Protein AF-A0A183H9L5-F1 (afdb_monomer)

Organism: NCBI:txid387005

pLDDT: mean 87.32, std 11.88, range [38.09, 98.5]

Secondary structure (DSSP, 8-state):
-TTTS---TT-HHHHHHHHHHHHHHHHHHHHHHHHHHHHHHTT--SS--HHHHHHHHHHHTSS-HHHHHHHHHHHHHTT-HHHHHH---TTHHHHHHHHHHTT--HHHHHHHHHHHHHTT-HHHHHHHHHHHHHS--TTS-HHHHHHHHHHHHHHHHHTGGGGGG-HHHHHHHHHHHHHHHHHHHHHHHHHHHHHS---HHHHHHHHHHHHSPPPHHHIIIIIITTTT-HHHHHHHHHHTT---HHHHHHHHHHHHHHHHHHTTTS-HHHHHHHHHHHHHHHHHHHTTSGGGS-HHHHHHHHHHHHHHTT--THHHHHHHHHTT--HHHHHHHHHHHHHH-HHHHH-HHHHHHHHHHHHHHHHHHHHTTTSS-HHHHHHHHHHHHHHHHHHHHHHHH-----HHHHHHHHHHHHHHHHHHT-

Foldseek 3Di:
DLVVDPPDPPDPVNVVVVVVVVVVLVVLLVVLVVVVVVCVVVVPPPDDPVVNVVSLVVQLPDPDLVSPLSSLVSCVVVVVLVVLLVGPRPNSLVSLVVCVVVVHACVSLVSNLSSCLVVLVLQVSLVSLQVVLAAQDPRWFLVVSLVSLVSSLVSLVVNPPVCVVDPVSVVSNVVSVLQNLQSVLLVVLLVVLVPDDDDPLSVVSNSVSTGGGDDLVCCVPVGCVVVVPLVSNLSSCVSVVPADQVSLLVSLLSQLVVLCVVCVVDDLVVSLVSSLVSLLVVLVVPVVPCRNPVPLSNLLSCLVVCVVSVHQLLSSVVSCVSNVNDLLSNLVSLQCCCPPPVVLLVDPSSVVSSLSNLLNSLVVLLVVVPDDDPVVLLVSLVSSLVSLVVSLVSLVPPPDDDVVSVVSNVSSVVSNVSSVVD

Radius of gyration: 33.72 Å; Cα contacts (8 Å, |Δi|>4): 364; chains: 1; bounding box: 85×51×96 Å

Nearest PDB structures (foldseek):
  7tdz-assembly1_U  TM=8.855E-01  e=2.856E-20  Xenopus laevis
  7r5j-assembly1_D0  TM=8.836E-01  e=1.228E-19  Homo sapiens
  7fik-assembly1_W  TM=8.078E-01  e=2.686E-12  Xenopus laevis
  7wot-assembly1_P  TM=7.027E-01  e=1.826E-12  Saccharomyces cerevisiae
  7wb4-assembly1_K  TM=7.754E-01  e=1.350E-09  Xenopus laevis

Structure (mmCIF, N/CA/C/O backbone):
data_AF-A0A183H9L5-F1
#
_entry.id   AF-A0A183H9L5-F1
#
loop_
_atom_site.group_PDB
_atom_site.id
_atom_site.type_symbol
_atom_site.label_atom_id
_atom_site.label_alt_id
_atom_site.label_comp_id
_atom_site.label_asym_id
_atom_site.label_entity_id
_atom_site.label_seq_id
_atom_site.pdbx_PDB_ins_code
_atom_site.Cartn_x
_atom_site.Cartn_y
_atom_site.Cartn_z
_atom_site.occupancy
_atom_site.B_iso_or_equiv
_atom_site.auth_seq_id
_atom_site.auth_comp_id
_atom_site.auth_asym_id
_atom_site.auth_atom_id
_atom_site.pdbx_PDB_model_num
ATOM 1 N N . MET A 1 1 ? 30.967 -4.888 -38.424 1.00 38.09 1 MET A N 1
ATOM 2 C CA . MET A 1 1 ? 32.107 -4.918 -37.467 1.00 38.09 1 MET A CA 1
ATOM 3 C C . MET A 1 1 ? 32.979 -3.654 -37.488 1.00 38.09 1 MET A C 1
ATOM 5 O O . MET A 1 1 ? 34.042 -3.661 -36.888 1.00 38.09 1 MET A O 1
ATOM 9 N N . ALA A 1 2 ? 32.526 -2.539 -38.079 1.00 42.25 2 ALA A N 1
ATOM 10 C CA . ALA A 1 2 ? 33.218 -1.248 -37.940 1.00 42.25 2 ALA A CA 1
ATOM 11 C C . ALA A 1 2 ? 32.787 -0.480 -36.675 1.00 42.25 2 ALA A C 1
ATOM 13 O O . ALA A 1 2 ? 33.499 0.406 -36.233 1.00 42.25 2 ALA A O 1
ATOM 14 N N . TYR A 1 3 ? 31.630 -0.823 -36.092 1.00 43.69 3 TYR A N 1
ATOM 15 C CA . TYR A 1 3 ? 31.147 -0.235 -34.837 1.00 43.69 3 TYR A CA 1
ATOM 16 C C . TYR A 1 3 ? 31.512 -1.080 -33.599 1.00 43.69 3 TYR A C 1
ATOM 18 O O . TYR A 1 3 ? 31.628 -0.550 -32.497 1.00 43.69 3 TYR A O 1
ATOM 26 N N . LYS A 1 4 ? 31.726 -2.396 -33.787 1.00 47.91 4 LYS A N 1
ATOM 27 C CA . LYS A 1 4 ? 32.158 -3.350 -32.742 1.00 47.91 4 LYS A CA 1
ATOM 28 C C . LYS A 1 4 ? 33.610 -3.172 -32.309 1.00 47.91 4 LYS A C 1
ATOM 30 O O . LYS A 1 4 ? 33.922 -3.386 -31.148 1.00 47.91 4 LYS A O 1
ATOM 35 N N . ASN A 1 5 ? 34.472 -2.766 -33.231 1.00 44.81 5 ASN A N 1
ATOM 36 C CA . ASN A 1 5 ? 35.839 -2.407 -32.914 1.00 44.81 5 ASN A CA 1
ATOM 37 C C . ASN A 1 5 ? 35.879 -0.887 -32.967 1.00 44.81 5 ASN A C 1
ATOM 39 O O . ASN A 1 5 ? 35.603 -0.321 -34.023 1.00 44.81 5 ASN A O 1
ATOM 43 N N . GLN A 1 6 ? 36.231 -0.228 -31.862 1.00 46.81 6 GLN A N 1
ATOM 44 C CA . GLN A 1 6 ? 36.971 1.027 -31.967 1.00 46.81 6 GLN A CA 1
ATOM 45 C C . GLN A 1 6 ? 38.186 0.683 -32.832 1.00 46.81 6 GLN A C 1
ATOM 47 O O . GLN A 1 6 ? 39.151 0.093 -32.353 1.00 46.81 6 GLN A O 1
ATOM 52 N N . CYS A 1 7 ? 38.048 0.840 -34.150 1.00 43.28 7 CYS A N 1
ATOM 53 C CA . CYS A 1 7 ? 39.097 0.516 -35.097 1.00 43.28 7 CYS A CA 1
ATOM 54 C C . CYS A 1 7 ? 40.280 1.373 -34.661 1.00 43.28 7 CYS A C 1
ATOM 56 O O . CYS A 1 7 ? 40.114 2.586 -34.536 1.00 43.28 7 CYS A O 1
ATOM 58 N N . GLY A 1 8 ? 41.365 0.701 -34.263 1.00 43.94 8 GLY A N 1
ATOM 59 C CA . GLY A 1 8 ? 42.398 1.262 -33.404 1.00 43.94 8 GLY A CA 1
ATOM 60 C C . GLY A 1 8 ? 42.813 2.655 -33.848 1.00 43.94 8 GLY A C 1
ATOM 61 O O . GLY A 1 8 ? 42.944 2.916 -35.042 1.00 43.94 8 GLY A O 1
ATOM 62 N N . GLU A 1 9 ? 43.041 3.530 -32.873 1.00 51.69 9 GLU A N 1
ATOM 63 C CA . GLU A 1 9 ? 43.393 4.948 -33.034 1.00 51.69 9 GLU A CA 1
ATOM 64 C C . GLU A 1 9 ? 44.608 5.216 -33.958 1.00 51.69 9 GLU A C 1
ATOM 66 O O . GLU A 1 9 ? 44.912 6.368 -34.247 1.00 51.69 9 GLU A O 1
ATOM 71 N N . ASN A 1 10 ? 45.258 4.174 -34.487 1.00 52.88 10 ASN A N 1
ATOM 72 C CA . ASN A 1 10 ? 46.516 4.211 -35.222 1.00 52.88 10 ASN A CA 1
ATOM 73 C C . ASN A 1 10 ? 46.415 3.940 -36.741 1.00 52.88 10 ASN A C 1
ATOM 75 O O . ASN A 1 10 ? 47.449 3.989 -37.404 1.00 52.88 10 ASN A O 1
ATOM 79 N N . ASP A 1 11 ? 45.237 3.655 -37.320 1.00 69.94 11 ASP A N 1
ATOM 80 C CA . ASP A 1 11 ? 45.111 3.414 -38.774 1.00 69.94 11 ASP A CA 1
ATOM 81 C C . ASP A 1 11 ? 44.468 4.599 -39.522 1.00 69.94 11 ASP A C 1
ATOM 83 O O . ASP A 1 11 ? 43.247 4.788 -39.536 1.00 69.94 11 ASP A O 1
ATOM 87 N N . ILE A 1 12 ? 45.319 5.403 -40.169 1.00 71.12 12 ILE A N 1
ATOM 88 C CA . ILE A 1 12 ? 44.952 6.616 -40.919 1.00 71.12 12 ILE A CA 1
ATOM 89 C C . ILE A 1 12 ? 43.955 6.297 -42.046 1.00 71.12 12 ILE A C 1
ATOM 91 O O . ILE A 1 12 ? 43.013 7.059 -42.277 1.00 71.12 12 ILE A O 1
ATOM 95 N N . PHE A 1 13 ? 44.102 5.150 -42.718 1.00 70.50 13 PHE A N 1
ATOM 96 C CA . PHE A 1 13 ? 43.220 4.770 -43.825 1.00 70.50 13 PHE A CA 1
ATOM 97 C C . PHE A 1 13 ? 41.817 4.393 -43.338 1.00 70.50 13 PHE A C 1
ATOM 99 O O . PHE A 1 13 ? 40.820 4.715 -43.992 1.00 70.50 13 PHE A O 1
ATOM 106 N N . ALA A 1 14 ? 41.718 3.759 -42.167 1.00 69.62 14 ALA A N 1
ATOM 107 C CA . ALA A 1 14 ? 40.437 3.441 -41.543 1.00 69.62 14 ALA A CA 1
ATOM 108 C C . ALA A 1 14 ? 39.692 4.712 -41.097 1.00 69.62 14 ALA A C 1
ATOM 110 O O . ALA A 1 14 ? 38.476 4.812 -41.286 1.00 69.62 14 ALA A O 1
ATOM 111 N N . GLN A 1 15 ? 40.417 5.706 -40.572 1.00 70.00 15 GLN A N 1
ATOM 112 C CA . GLN A 1 15 ? 39.851 7.004 -40.193 1.00 70.00 15 GLN A CA 1
ATOM 113 C C . GLN A 1 15 ? 39.351 7.795 -41.407 1.00 70.00 15 GLN A C 1
ATOM 115 O O . GLN A 1 15 ? 38.240 8.328 -41.373 1.00 70.00 15 GLN A O 1
ATOM 120 N N . GLU A 1 16 ? 40.112 7.827 -42.505 1.00 79.31 16 GLU A N 1
ATOM 121 C CA . GLU A 1 16 ? 39.696 8.519 -43.730 1.00 79.31 16 GLU A CA 1
ATOM 122 C C . GLU A 1 16 ? 38.461 7.857 -44.367 1.00 79.31 16 GLU A C 1
ATOM 124 O O . GLU A 1 16 ? 37.509 8.538 -44.760 1.00 79.31 16 GLU A O 1
ATOM 129 N N . ALA A 1 17 ? 38.415 6.521 -44.405 1.00 77.75 17 ALA A N 1
ATOM 130 C CA . ALA A 1 17 ? 37.244 5.784 -44.874 1.00 77.75 17 ALA A CA 1
ATOM 131 C C . AL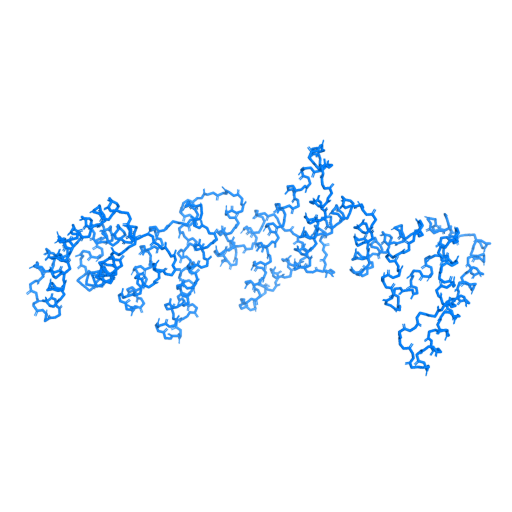A A 1 17 ? 36.009 6.027 -43.987 1.00 77.75 17 ALA A C 1
ATOM 133 O O . ALA A 1 17 ? 34.892 6.157 -44.496 1.00 77.75 17 ALA A O 1
ATOM 134 N N . PHE A 1 18 ? 36.191 6.122 -42.666 1.00 77.81 18 PHE A N 1
ATOM 135 C CA . PHE A 1 18 ? 35.117 6.458 -41.733 1.00 77.81 18 PHE A CA 1
ATOM 136 C C . PHE A 1 18 ? 34.607 7.891 -41.935 1.00 77.81 18 PHE A C 1
ATOM 138 O O . PHE A 1 18 ? 33.394 8.103 -41.970 1.00 77.81 18 PHE A O 1
ATOM 145 N N . ALA A 1 19 ? 35.508 8.858 -42.135 1.00 81.38 19 ALA A N 1
ATOM 146 C CA . ALA A 1 19 ? 35.158 10.252 -42.402 1.00 81.38 19 ALA A CA 1
ATOM 147 C C . ALA A 1 19 ? 34.328 10.393 -43.688 1.00 81.38 19 ALA A C 1
ATOM 149 O O . ALA A 1 19 ? 33.224 10.933 -43.645 1.00 81.38 19 ALA A O 1
ATOM 150 N N . ARG A 1 20 ? 34.776 9.792 -44.801 1.00 84.81 20 ARG A N 1
ATOM 151 C CA . ARG A 1 20 ? 34.031 9.824 -46.075 1.00 84.81 20 ARG A CA 1
ATOM 152 C C . ARG A 1 20 ? 32.645 9.180 -45.966 1.00 84.81 20 ARG A C 1
ATOM 154 O O . ARG A 1 20 ? 31.683 9.666 -46.557 1.00 84.81 20 ARG A O 1
ATOM 161 N N . ARG A 1 21 ? 32.514 8.091 -45.197 1.00 86.56 21 ARG A N 1
ATOM 162 C CA . ARG A 1 21 ? 31.210 7.456 -44.925 1.00 86.56 21 ARG A CA 1
ATOM 163 C C . ARG A 1 21 ? 30.307 8.356 -44.087 1.00 86.56 21 ARG A C 1
ATOM 165 O O . ARG A 1 21 ? 29.124 8.473 -44.389 1.00 86.56 21 ARG A O 1
ATOM 172 N N . LYS A 1 22 ? 30.862 9.018 -43.071 1.00 85.56 22 LYS A N 1
ATOM 173 C CA . LYS A 1 22 ? 30.134 9.981 -42.239 1.00 85.56 22 LYS A CA 1
ATOM 174 C C . LYS A 1 22 ? 29.603 11.153 -43.069 1.00 85.56 22 LYS A C 1
ATOM 176 O O . LYS A 1 22 ? 28.452 11.533 -42.870 1.00 85.56 22 LYS A O 1
ATOM 181 N N . ASP A 1 23 ? 30.382 11.658 -44.025 1.00 88.31 23 ASP A N 1
ATOM 182 C CA . ASP A 1 23 ? 29.935 12.707 -44.951 1.00 88.31 23 ASP A CA 1
ATOM 183 C C . ASP A 1 23 ? 28.766 12.233 -45.825 1.00 88.31 23 ASP A C 1
ATOM 185 O O . ASP A 1 23 ? 27.772 12.943 -45.971 1.00 88.31 23 ASP A O 1
ATOM 189 N N . ALA A 1 24 ? 28.820 10.996 -46.332 1.00 88.94 24 ALA A N 1
ATOM 190 C CA . ALA A 1 24 ? 27.711 10.416 -47.088 1.00 88.94 24 ALA A CA 1
ATOM 191 C C . ALA A 1 24 ? 26.434 10.271 -46.238 1.00 88.94 24 ALA A C 1
ATOM 193 O O . ALA A 1 24 ? 25.344 10.611 -46.701 1.00 88.94 24 ALA A O 1
ATOM 194 N N . TYR A 1 25 ? 26.547 9.817 -44.984 1.00 90.88 25 TYR A N 1
ATOM 195 C CA . TYR A 1 25 ? 25.393 9.735 -44.076 1.00 90.88 25 TYR A CA 1
ATOM 196 C C . TYR A 1 25 ? 24.836 11.112 -43.738 1.00 90.88 25 TYR A C 1
ATOM 198 O O . TYR A 1 25 ? 23.621 11.273 -43.656 1.00 90.88 25 TYR A O 1
ATOM 206 N N . LYS A 1 26 ? 25.711 12.112 -43.598 1.00 90.38 26 LYS A N 1
ATOM 207 C CA . LYS A 1 26 ? 25.303 13.499 -43.403 1.00 90.38 26 LYS A CA 1
ATOM 208 C C . LYS A 1 26 ? 24.483 14.002 -44.589 1.00 90.38 26 LYS A C 1
ATOM 210 O O . LYS A 1 26 ? 23.417 14.551 -44.366 1.00 90.38 26 LYS A O 1
ATOM 215 N N . CYS A 1 27 ? 24.889 13.733 -45.832 1.00 91.31 27 CYS A N 1
ATOM 216 C CA . CYS A 1 27 ? 24.080 14.100 -46.999 1.00 91.31 27 CYS A CA 1
ATOM 217 C C . CYS A 1 27 ? 22.681 13.458 -46.982 1.00 91.31 27 CYS A C 1
ATOM 219 O O . CYS A 1 27 ? 21.707 14.101 -47.376 1.00 91.31 27 CYS A O 1
ATOM 221 N N . ILE A 1 28 ? 22.567 12.205 -46.524 1.00 89.50 28 ILE A N 1
ATOM 222 C CA . ILE A 1 28 ? 21.271 11.525 -46.373 1.00 89.50 28 ILE A CA 1
ATOM 223 C C . ILE A 1 28 ? 20.421 12.229 -45.307 1.00 89.50 28 ILE A C 1
ATOM 225 O O . ILE A 1 28 ? 19.262 12.544 -45.572 1.00 89.50 28 ILE A O 1
ATOM 229 N N . ILE A 1 29 ? 20.998 12.510 -44.136 1.00 90.94 29 ILE A N 1
ATOM 230 C CA . ILE A 1 29 ? 20.328 13.210 -43.029 1.00 90.94 29 ILE A CA 1
ATOM 231 C C . ILE A 1 29 ? 19.896 14.621 -43.447 1.00 90.94 29 ILE A C 1
ATOM 233 O O . ILE A 1 29 ? 18.725 14.955 -43.315 1.00 90.94 29 ILE A O 1
ATOM 237 N N . ASP A 1 30 ? 20.787 15.401 -44.061 1.00 90.62 30 ASP A N 1
ATOM 238 C CA . ASP A 1 30 ? 20.495 16.752 -44.551 1.00 90.62 30 ASP A CA 1
ATOM 239 C C . ASP A 1 30 ? 19.341 16.740 -45.572 1.00 90.62 30 ASP A C 1
ATOM 241 O O . ASP A 1 30 ? 18.534 17.669 -45.637 1.00 90.62 30 ASP A O 1
ATOM 245 N N . THR A 1 31 ? 19.240 15.682 -46.384 1.00 89.69 31 THR A N 1
ATOM 246 C CA . THR A 1 31 ? 18.127 15.503 -47.328 1.00 89.69 31 THR A CA 1
ATOM 247 C C . THR A 1 31 ? 16.820 15.207 -46.592 1.00 89.69 31 THR A C 1
ATOM 249 O O . THR A 1 31 ? 15.784 15.770 -46.944 1.00 89.69 31 THR A O 1
ATOM 252 N N . LEU A 1 32 ? 16.855 14.362 -45.559 1.00 88.00 32 LEU A N 1
ATOM 253 C CA . LEU A 1 32 ? 15.690 14.072 -44.721 1.00 88.00 32 LEU A CA 1
ATOM 254 C C . LEU A 1 32 ? 15.209 15.317 -43.960 1.00 88.00 32 LEU A C 1
ATOM 256 O O . LEU A 1 32 ? 14.004 15.567 -43.922 1.00 88.00 32 LEU A O 1
ATOM 260 N N . ASP A 1 33 ? 16.128 16.131 -43.438 1.00 88.56 33 ASP A N 1
ATOM 261 C CA . ASP A 1 33 ? 15.809 17.392 -42.763 1.00 88.56 33 ASP A CA 1
ATOM 262 C C . ASP A 1 33 ? 15.150 18.397 -43.711 1.00 88.56 33 ASP A C 1
ATOM 264 O O . ASP A 1 33 ? 14.140 19.010 -43.360 1.00 88.56 33 ASP A O 1
ATOM 268 N N . ARG A 1 34 ? 15.661 18.540 -44.944 1.00 87.62 34 ARG A N 1
ATOM 269 C CA . ARG A 1 34 ? 15.017 19.381 -45.972 1.00 87.62 34 ARG A CA 1
ATOM 270 C C . ARG A 1 34 ? 13.598 18.911 -46.263 1.00 87.62 34 ARG A C 1
ATOM 272 O O . ARG A 1 34 ? 12.674 19.713 -46.198 1.00 87.62 34 ARG A O 1
ATOM 279 N N . LEU A 1 35 ? 13.417 17.609 -46.493 1.00 85.00 35 LEU A N 1
ATOM 280 C CA . LEU A 1 35 ? 12.097 17.032 -46.748 1.00 85.00 35 LEU A CA 1
ATOM 281 C C . LEU A 1 35 ? 11.134 17.247 -45.573 1.00 85.00 35 LEU A C 1
ATOM 283 O O . LEU A 1 35 ? 9.948 17.469 -45.799 1.00 85.00 35 LEU A O 1
ATOM 287 N N . MET A 1 36 ? 11.614 17.200 -44.328 1.00 83.38 36 MET A N 1
ATOM 288 C CA . MET A 1 36 ? 10.795 17.505 -43.152 1.00 83.38 36 MET A CA 1
ATOM 289 C C . MET A 1 36 ? 10.436 18.988 -43.041 1.00 83.38 36 MET A C 1
ATOM 291 O O . MET A 1 36 ? 9.302 19.318 -42.690 1.00 83.38 36 MET A O 1
ATOM 295 N N . ASN A 1 37 ? 11.379 19.882 -43.327 1.00 83.62 37 ASN A N 1
ATOM 296 C CA . ASN A 1 37 ? 11.151 21.324 -43.266 1.00 83.62 37 ASN A CA 1
ATOM 297 C C . ASN A 1 37 ? 10.182 21.791 -44.359 1.00 83.62 37 ASN A C 1
ATOM 299 O O . ASN A 1 37 ? 9.277 22.574 -44.067 1.00 83.62 37 ASN A O 1
ATOM 303 N N . ASP A 1 38 ? 10.294 21.241 -45.568 1.00 80.75 38 ASP A N 1
ATOM 304 C CA . ASP A 1 38 ? 9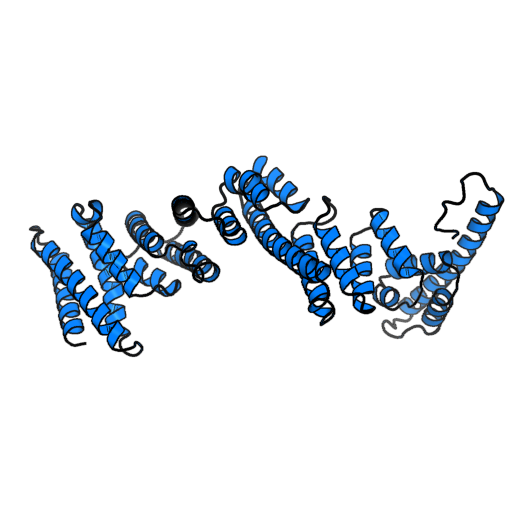.362 21.505 -46.669 1.00 80.75 38 ASP A CA 1
ATOM 305 C C . ASP A 1 38 ? 7.932 21.064 -46.312 1.00 80.75 38 ASP A C 1
ATOM 307 O O . ASP A 1 38 ? 6.965 21.773 -46.592 1.00 80.75 38 ASP A O 1
ATOM 311 N N . GLN A 1 39 ? 7.779 19.930 -45.615 1.00 73.38 39 GLN A N 1
ATOM 312 C CA . GLN A 1 39 ? 6.471 19.476 -45.128 1.00 73.38 39 GLN A CA 1
ATOM 313 C C . GLN A 1 39 ? 5.876 20.382 -44.051 1.00 73.38 39 GLN A C 1
ATOM 315 O O . GLN A 1 39 ? 4.681 20.685 -44.093 1.00 73.38 39 GLN A O 1
ATOM 320 N N . LYS A 1 40 ? 6.697 20.836 -43.097 1.00 73.38 40 LYS A N 1
ATOM 321 C CA . LYS A 1 40 ? 6.261 21.789 -42.067 1.00 73.38 40 LYS A CA 1
ATOM 322 C C . LYS A 1 40 ? 5.815 23.113 -42.699 1.00 73.38 40 LYS A C 1
ATOM 324 O O . LYS A 1 40 ? 4.804 23.668 -42.279 1.00 73.38 40 LYS A O 1
ATOM 329 N N . ALA A 1 41 ? 6.516 23.582 -43.733 1.00 72.88 41 ALA A N 1
ATOM 330 C CA . ALA A 1 41 ? 6.170 24.799 -44.468 1.00 72.88 41 ALA A CA 1
ATOM 331 C C . ALA A 1 41 ? 4.874 24.663 -45.291 1.00 72.88 41 ALA A C 1
ATOM 333 O O . ALA A 1 41 ? 4.120 25.626 -45.413 1.00 72.88 41 ALA A O 1
ATOM 334 N N . ALA A 1 42 ? 4.578 23.468 -45.810 1.00 68.62 42 ALA A N 1
ATOM 335 C CA . ALA A 1 42 ? 3.357 23.182 -46.565 1.00 68.62 42 ALA A CA 1
ATOM 336 C C . ALA A 1 42 ? 2.095 22.994 -45.689 1.00 68.62 42 ALA A C 1
ATOM 338 O O . ALA A 1 42 ? 1.017 22.724 -46.219 1.00 68.62 42 ALA A O 1
ATOM 339 N N . GLY A 1 43 ? 2.201 23.091 -44.355 1.00 59.84 43 GLY A N 1
ATOM 340 C CA . GLY A 1 43 ? 1.065 22.968 -43.426 1.00 59.84 43 GLY A CA 1
ATOM 341 C C . GLY A 1 43 ? 0.380 21.594 -43.428 1.00 59.84 43 GLY A C 1
ATOM 342 O O . GLY A 1 43 ? -0.720 21.446 -42.903 1.00 59.84 43 GLY A O 1
ATOM 343 N N . THR A 1 44 ? 1.007 20.582 -44.031 1.00 58.16 44 THR A N 1
ATOM 344 C CA . THR A 1 44 ? 0.425 19.250 -44.215 1.00 58.16 44 THR A CA 1
ATOM 345 C C . THR A 1 44 ? 0.978 18.307 -43.148 1.00 58.16 44 THR A C 1
ATOM 347 O O . THR A 1 44 ? 1.931 17.571 -43.388 1.00 58.16 44 THR A O 1
ATOM 350 N N . LEU A 1 45 ? 0.423 18.370 -41.934 1.00 52.84 45 LEU A N 1
ATOM 351 C CA . LEU A 1 45 ? 0.979 17.662 -40.772 1.00 52.84 45 LEU A CA 1
ATOM 352 C C . LEU A 1 45 ? 0.828 16.122 -40.835 1.00 52.84 45 LEU A C 1
ATOM 354 O O . LEU A 1 45 ? 1.592 15.428 -40.174 1.00 52.84 45 LEU A O 1
ATOM 358 N N . ASP A 1 46 ? -0.099 15.594 -41.648 1.00 48.16 46 ASP A N 1
ATOM 359 C CA . ASP A 1 46 ? -0.542 14.184 -41.580 1.00 48.16 46 ASP A CA 1
ATOM 360 C C . ASP A 1 46 ? -0.303 13.329 -42.840 1.00 48.16 46 ASP A C 1
ATOM 362 O O . ASP A 1 46 ? -0.643 12.145 -42.864 1.00 48.16 46 ASP A O 1
ATOM 366 N N . LEU A 1 47 ? 0.305 13.868 -43.900 1.00 49.53 47 LEU A N 1
ATOM 367 C CA . LEU A 1 47 ? 0.620 13.069 -45.089 1.00 49.53 47 LEU A CA 1
ATOM 368 C C . LEU A 1 47 ? 2.071 12.580 -45.023 1.00 49.53 47 LEU A C 1
ATOM 370 O O . LEU A 1 47 ? 3.015 13.340 -45.242 1.00 49.53 47 LEU A O 1
ATOM 374 N N . LEU A 1 48 ? 2.230 11.289 -44.713 1.00 53.84 48 LEU A N 1
ATOM 375 C CA . LEU A 1 48 ? 3.444 10.491 -44.924 1.00 53.84 48 LEU A CA 1
ATOM 376 C C . LEU A 1 48 ? 4.152 10.951 -46.206 1.00 53.84 48 LEU A C 1
ATOM 378 O O . LEU A 1 48 ? 3.586 10.827 -47.291 1.00 53.84 48 LEU A O 1
ATOM 382 N N . ASN A 1 49 ? 5.359 11.519 -46.099 1.00 68.56 49 ASN A N 1
ATOM 383 C CA . ASN A 1 49 ? 6.139 11.867 -47.283 1.00 68.56 49 ASN A CA 1
ATOM 384 C C . ASN A 1 49 ? 6.651 10.562 -47.902 1.00 68.56 49 ASN A C 1
ATOM 386 O O . ASN A 1 49 ? 7.582 9.969 -47.345 1.00 68.56 49 ASN A O 1
ATOM 390 N N . PRO A 1 50 ? 6.118 10.117 -49.053 1.00 76.06 50 PRO A N 1
ATOM 391 C CA . PRO A 1 50 ? 6.532 8.851 -49.641 1.00 76.06 50 PRO A CA 1
ATOM 392 C C . PRO A 1 50 ? 8.029 8.851 -49.978 1.00 76.06 50 PRO A C 1
ATOM 394 O O . PRO A 1 50 ? 8.658 7.797 -49.941 1.00 76.06 50 PRO A O 1
ATOM 397 N N . ALA A 1 51 ? 8.624 10.022 -50.248 1.00 80.81 51 ALA A N 1
ATOM 398 C CA . ALA A 1 51 ? 10.057 10.151 -50.488 1.00 80.81 51 ALA A CA 1
ATOM 399 C C . ALA A 1 51 ? 10.879 9.966 -49.201 1.00 80.81 51 ALA A C 1
ATOM 401 O O . ALA A 1 51 ? 11.878 9.247 -49.218 1.00 80.81 51 ALA A O 1
ATOM 402 N N . LYS A 1 52 ? 10.439 10.544 -48.074 1.00 83.62 52 LYS A N 1
ATOM 403 C CA . LYS A 1 52 ? 11.081 10.353 -46.759 1.00 83.62 52 LYS A CA 1
ATOM 404 C C . LYS A 1 52 ? 11.045 8.881 -46.354 1.00 83.62 52 LYS A C 1
ATOM 406 O O . LYS A 1 52 ? 12.076 8.305 -46.015 1.00 83.62 52 LYS A O 1
ATOM 411 N N . ASP A 1 53 ? 9.871 8.261 -46.448 1.00 83.25 53 ASP A N 1
ATOM 412 C CA . ASP A 1 53 ? 9.673 6.867 -46.051 1.00 83.25 53 ASP A CA 1
ATOM 413 C C . ASP A 1 53 ? 10.452 5.905 -46.953 1.00 83.25 53 ASP A C 1
ATOM 415 O O . ASP A 1 53 ? 10.964 4.888 -46.481 1.00 83.25 53 ASP A O 1
ATOM 419 N N . LEU A 1 54 ? 10.591 6.234 -48.243 1.00 86.88 54 LEU A N 1
ATOM 420 C CA . LEU A 1 54 ? 11.421 5.479 -49.177 1.00 86.88 54 LEU A CA 1
ATOM 421 C C . LEU A 1 54 ? 12.904 5.544 -48.797 1.00 86.88 54 LEU A C 1
ATOM 423 O O . LEU A 1 54 ? 13.555 4.500 -48.768 1.00 86.88 54 LEU A O 1
ATOM 427 N N . ILE A 1 55 ? 13.431 6.736 -48.489 1.00 88.00 55 ILE A N 1
ATOM 428 C CA . ILE A 1 55 ? 14.830 6.909 -48.068 1.00 88.00 55 ILE A CA 1
ATOM 429 C C . ILE A 1 55 ? 15.087 6.117 -46.785 1.00 88.00 55 ILE A C 1
ATOM 431 O O . ILE A 1 55 ? 16.015 5.309 -46.746 1.00 88.00 55 ILE A O 1
ATOM 435 N N . ILE A 1 56 ? 14.231 6.281 -45.769 1.00 87.75 56 ILE A N 1
ATOM 436 C CA . ILE A 1 56 ? 14.348 5.560 -44.494 1.00 87.75 56 ILE A CA 1
ATOM 437 C C . ILE A 1 56 ? 14.343 4.050 -44.744 1.00 87.75 56 ILE A C 1
ATOM 439 O O . ILE A 1 56 ? 15.262 3.353 -44.319 1.00 87.75 56 ILE A O 1
ATOM 443 N N . ARG A 1 57 ? 13.363 3.535 -45.496 1.00 87.81 57 ARG A N 1
ATOM 444 C CA . ARG A 1 57 ? 13.263 2.101 -45.796 1.00 87.81 57 ARG A CA 1
ATOM 445 C C . ARG A 1 57 ? 14.508 1.578 -46.510 1.00 87.81 57 ARG A C 1
ATOM 447 O O . ARG A 1 57 ? 15.019 0.530 -46.132 1.00 87.81 57 ARG A O 1
ATOM 454 N N . LYS A 1 58 ? 15.029 2.314 -47.496 1.00 88.69 58 LYS A N 1
ATOM 455 C CA . LYS A 1 58 ? 16.228 1.904 -48.240 1.00 88.69 58 LYS A CA 1
ATOM 456 C C . LYS A 1 58 ? 17.480 1.855 -47.379 1.00 88.69 58 LYS A C 1
ATOM 458 O O . LYS A 1 58 ? 18.292 0.952 -47.565 1.00 88.69 58 LYS A O 1
ATOM 463 N N . VAL A 1 59 ? 17.630 2.773 -46.427 1.00 88.75 59 VAL A N 1
ATOM 464 C CA . VAL A 1 59 ? 18.752 2.714 -45.484 1.00 88.75 59 VAL A CA 1
ATOM 465 C C . VAL A 1 59 ? 18.576 1.559 -44.498 1.00 88.75 59 VAL A C 1
ATOM 467 O O . VAL A 1 59 ? 19.536 0.834 -44.252 1.00 88.75 59 VAL A O 1
ATOM 470 N N . LEU A 1 60 ? 17.361 1.322 -43.996 1.00 87.06 60 LEU A N 1
ATOM 471 C CA . LEU A 1 60 ? 17.083 0.223 -43.062 1.00 87.06 60 LEU A CA 1
ATOM 472 C C . LEU A 1 60 ? 17.207 -1.176 -43.696 1.00 87.06 60 LEU A C 1
ATOM 474 O O . LEU A 1 60 ? 17.520 -2.138 -43.002 1.00 87.06 60 LEU A O 1
ATOM 478 N N . GLU A 1 61 ? 16.998 -1.293 -45.011 1.00 87.94 61 GLU A N 1
ATOM 479 C CA . GLU A 1 61 ? 17.267 -2.506 -45.805 1.00 87.94 61 GLU A CA 1
ATOM 480 C C . GLU A 1 61 ? 18.768 -2.710 -46.101 1.00 87.94 61 GLU A C 1
ATOM 482 O O . GLU A 1 61 ? 19.181 -3.790 -46.536 1.00 87.94 61 GLU A O 1
ATOM 487 N N . SER A 1 62 ? 19.603 -1.686 -45.894 1.00 88.94 62 SER A N 1
ATOM 488 C CA . SER A 1 62 ? 21.038 -1.754 -46.168 1.00 88.94 62 SER A CA 1
ATOM 489 C C . SER A 1 62 ? 21.774 -2.624 -45.148 1.00 88.94 62 SER A C 1
ATOM 491 O O . SER A 1 62 ? 21.473 -2.622 -43.956 1.00 88.94 62 SER A O 1
ATOM 493 N N . LYS A 1 63 ? 22.832 -3.303 -45.607 1.00 88.56 63 LYS A N 1
ATOM 494 C CA . LYS A 1 63 ? 23.765 -4.067 -44.755 1.00 88.56 63 LYS A CA 1
ATOM 495 C C . LYS A 1 63 ? 24.749 -3.173 -43.987 1.00 88.56 63 LYS A C 1
ATOM 497 O O . LYS A 1 63 ? 25.606 -3.680 -43.264 1.00 88.56 63 LYS A O 1
ATOM 502 N N . ASP A 1 64 ? 24.668 -1.859 -44.181 1.00 89.19 64 ASP A N 1
ATOM 503 C CA . ASP A 1 64 ? 25.534 -0.891 -43.525 1.00 89.19 64 ASP A CA 1
ATOM 504 C C . ASP A 1 64 ? 25.028 -0.539 -42.117 1.00 89.19 64 ASP A C 1
ATOM 506 O O . ASP A 1 64 ? 24.116 0.270 -41.940 1.00 89.19 64 ASP A O 1
ATOM 510 N N . GLU A 1 65 ? 25.668 -1.135 -41.112 1.00 87.88 65 GLU A N 1
ATOM 511 C CA . GLU A 1 65 ? 25.422 -0.889 -39.686 1.00 87.88 65 GLU A CA 1
ATOM 512 C C . GLU A 1 65 ? 25.520 0.602 -39.312 1.00 87.88 65 GLU A C 1
ATOM 514 O O . GLU A 1 65 ? 24.667 1.112 -38.592 1.00 87.88 65 GLU A O 1
ATOM 519 N N . LEU A 1 66 ? 26.516 1.334 -39.828 1.00 88.19 66 LEU A N 1
ATOM 520 C CA . LEU A 1 66 ? 26.738 2.736 -39.454 1.00 88.19 66 LEU A CA 1
ATOM 521 C C . LEU A 1 66 ? 25.686 3.661 -40.068 1.00 88.19 66 LEU A C 1
ATOM 523 O O . LEU A 1 66 ? 25.252 4.610 -39.416 1.00 88.19 66 LEU A O 1
ATOM 527 N N . ALA A 1 67 ? 25.258 3.370 -41.299 1.00 88.44 67 ALA A N 1
ATOM 528 C CA . ALA A 1 67 ? 24.167 4.096 -41.942 1.00 88.44 67 ALA A CA 1
ATOM 529 C C . ALA A 1 67 ? 22.846 3.891 -41.182 1.00 88.44 67 ALA A C 1
ATOM 531 O O . ALA A 1 67 ? 22.117 4.850 -40.934 1.00 88.44 67 ALA A O 1
ATOM 532 N N . ASN A 1 68 ? 22.571 2.651 -40.752 1.00 91.31 68 ASN A N 1
ATOM 533 C CA . ASN A 1 68 ? 21.416 2.325 -39.913 1.00 91.31 68 ASN A CA 1
ATOM 534 C C . ASN A 1 68 ? 21.458 3.090 -38.583 1.00 91.31 68 ASN A C 1
ATOM 536 O O . ASN A 1 68 ? 20.480 3.740 -38.229 1.00 91.31 68 ASN A O 1
ATOM 540 N N . VAL A 1 69 ? 22.601 3.083 -37.885 1.00 90.56 69 VAL A N 1
ATOM 541 C CA . VAL A 1 69 ? 22.792 3.829 -36.627 1.00 90.56 69 VAL A CA 1
ATOM 542 C C . VAL A 1 69 ? 22.576 5.333 -36.814 1.00 90.56 69 VAL A C 1
ATOM 544 O O . VAL A 1 69 ? 21.931 5.962 -35.977 1.00 90.56 69 VAL A O 1
ATOM 547 N N . ALA A 1 70 ? 23.083 5.918 -37.902 1.00 89.69 70 ALA A N 1
ATOM 548 C CA . ALA A 1 70 ? 22.897 7.338 -38.198 1.00 89.69 70 ALA A CA 1
ATOM 549 C C . ALA A 1 70 ? 21.411 7.692 -38.386 1.00 89.69 70 ALA A C 1
ATOM 551 O O . ALA A 1 70 ? 20.940 8.682 -37.828 1.00 89.69 70 ALA A O 1
ATOM 552 N N . ILE A 1 71 ? 20.659 6.845 -39.098 1.00 91.38 71 ILE A N 1
ATOM 553 C CA . ILE A 1 71 ? 19.212 7.013 -39.271 1.00 91.38 71 ILE A CA 1
ATOM 554 C C . ILE A 1 71 ? 18.442 6.761 -37.975 1.00 91.38 71 ILE A C 1
ATOM 556 O O . ILE A 1 71 ? 17.509 7.505 -37.696 1.00 91.38 71 ILE A O 1
ATOM 560 N N . PHE A 1 72 ? 18.816 5.774 -37.154 1.00 91.38 72 PHE A N 1
ATOM 561 C CA . PHE A 1 72 ? 18.169 5.569 -35.855 1.00 91.38 72 PHE A CA 1
ATOM 562 C C . PHE A 1 72 ? 18.311 6.796 -34.962 1.00 91.38 72 PHE A C 1
ATOM 564 O O . PHE A 1 72 ? 17.308 7.259 -34.431 1.00 91.38 72 PHE A O 1
ATOM 571 N N . LYS A 1 73 ? 19.522 7.357 -34.843 1.00 89.50 73 LYS A N 1
ATOM 572 C CA . LYS A 1 73 ? 19.751 8.593 -34.080 1.00 89.50 73 LYS A CA 1
ATOM 573 C C . LYS A 1 73 ? 18.883 9.730 -34.607 1.00 89.50 73 LYS A C 1
ATOM 575 O O . LYS A 1 73 ? 18.106 10.288 -33.847 1.00 89.50 73 LYS A O 1
ATOM 580 N N . TRP A 1 74 ? 18.912 9.970 -35.918 1.00 91.12 74 TRP A N 1
ATOM 581 C CA . TRP A 1 74 ? 18.100 11.017 -36.537 1.00 91.12 74 TRP A CA 1
ATOM 582 C C . TRP A 1 74 ? 16.589 10.831 -36.311 1.00 91.12 74 TRP A C 1
ATOM 584 O O . TRP A 1 74 ? 15.885 11.795 -36.018 1.00 91.12 74 TRP A O 1
ATOM 594 N N . LEU A 1 75 ? 16.078 9.598 -36.413 1.00 89.56 75 LEU A N 1
ATOM 595 C CA . LEU A 1 75 ? 14.670 9.297 -36.142 1.00 89.56 75 LEU A CA 1
ATOM 596 C C . LEU A 1 75 ? 14.307 9.577 -34.681 1.00 89.56 75 LEU A C 1
ATOM 598 O O . LEU A 1 75 ? 13.229 10.106 -34.424 1.00 89.56 75 LEU A O 1
ATOM 602 N N . LEU A 1 76 ? 15.183 9.231 -33.737 1.00 88.50 76 LEU A N 1
ATOM 603 C CA . LEU A 1 76 ? 14.961 9.477 -32.312 1.00 88.50 76 LEU A CA 1
ATOM 604 C C . LEU A 1 76 ? 15.054 10.964 -31.958 1.00 88.50 76 LEU A C 1
ATOM 606 O O . LEU A 1 76 ? 14.221 11.442 -31.192 1.00 88.50 76 LEU A O 1
ATOM 610 N N . ASP A 1 77 ? 15.988 11.695 -32.566 1.00 88.88 77 ASP A N 1
ATOM 611 C CA . ASP A 1 77 ? 16.145 13.145 -32.399 1.00 88.88 77 ASP A CA 1
ATOM 612 C C . ASP A 1 77 ? 14.931 13.929 -32.941 1.00 88.88 77 ASP A C 1
ATOM 614 O O . ASP A 1 77 ? 14.659 15.041 -32.496 1.00 88.88 77 ASP A O 1
ATOM 618 N N . ASN A 1 78 ? 14.171 13.334 -33.869 1.00 87.19 78 ASN A N 1
ATOM 619 C CA . ASN A 1 78 ? 12.947 13.891 -34.454 1.00 87.19 78 ASN A CA 1
ATOM 620 C C . ASN A 1 78 ? 11.651 13.228 -33.931 1.00 87.19 78 ASN A C 1
ATOM 622 O O . ASN A 1 78 ? 10.616 13.294 -34.594 1.00 87.19 78 ASN A O 1
ATOM 626 N N . ASP A 1 79 ? 11.696 12.561 -32.771 1.00 84.69 79 ASP A N 1
ATOM 627 C CA . ASP A 1 79 ? 10.552 11.917 -32.100 1.00 84.69 79 ASP A CA 1
ATOM 628 C C . ASP A 1 79 ? 9.833 10.801 -32.905 1.00 84.69 79 ASP A C 1
ATOM 630 O O . ASP A 1 79 ? 8.742 10.350 -32.547 1.00 84.69 79 ASP A O 1
ATOM 634 N N . PHE A 1 80 ? 10.467 10.231 -33.936 1.00 87.31 80 PHE A N 1
ATOM 635 C CA . PHE A 1 80 ? 9.946 9.091 -34.710 1.00 87.31 80 PHE A CA 1
ATOM 636 C C . PHE A 1 80 ? 10.226 7.725 -34.059 1.00 87.31 80 PHE A C 1
ATOM 638 O O . PHE A 1 80 ? 10.481 6.725 -34.737 1.00 87.31 80 PHE A O 1
ATOM 645 N N . SER A 1 81 ? 10.109 7.651 -32.734 1.00 87.06 81 SER A N 1
ATOM 646 C CA . SER A 1 81 ? 10.301 6.429 -31.937 1.00 87.06 81 SER A CA 1
ATOM 647 C C . SER A 1 81 ? 9.479 5.237 -32.449 1.00 87.06 81 SER A C 1
ATOM 649 O O . SER A 1 81 ? 9.975 4.115 -32.523 1.00 87.06 81 SER A O 1
ATOM 651 N N . ASN A 1 82 ? 8.236 5.477 -32.880 1.00 84.69 82 ASN A N 1
ATOM 652 C CA . ASN A 1 82 ? 7.360 4.429 -33.415 1.00 84.69 82 ASN A CA 1
ATOM 653 C C . ASN A 1 82 ? 7.905 3.807 -34.710 1.00 84.69 82 ASN A C 1
ATOM 655 O O . ASN A 1 82 ? 7.767 2.604 -34.911 1.00 84.69 82 ASN A O 1
ATOM 659 N N . VAL A 1 83 ? 8.550 4.601 -35.572 1.00 86.00 83 VAL A N 1
ATOM 660 C CA . VAL A 1 83 ? 9.164 4.113 -36.819 1.00 86.00 83 VAL A CA 1
ATOM 661 C C . VAL A 1 83 ? 10.397 3.272 -36.501 1.00 86.00 83 VAL A C 1
ATOM 663 O O . VAL A 1 83 ? 10.597 2.221 -37.107 1.00 86.00 83 VAL A O 1
ATOM 666 N N . VAL A 1 84 ? 11.183 3.688 -35.502 1.00 86.75 84 VAL A N 1
ATOM 667 C CA . VAL A 1 84 ? 12.332 2.916 -35.007 1.00 86.75 84 VAL A CA 1
ATOM 668 C C . VAL A 1 84 ? 11.872 1.552 -34.496 1.00 86.75 84 VAL A C 1
ATOM 670 O O . VAL A 1 84 ? 12.374 0.538 -34.967 1.00 86.75 84 VAL A O 1
ATOM 673 N N . LEU A 1 85 ? 10.845 1.502 -33.641 1.00 86.38 85 LEU A N 1
ATOM 674 C CA . LEU A 1 85 ? 10.262 0.247 -33.140 1.00 86.38 85 LEU A CA 1
ATOM 675 C C . LEU A 1 85 ? 9.638 -0.622 -34.245 1.00 86.38 85 LEU A C 1
ATOM 677 O O . LEU A 1 85 ? 9.454 -1.828 -34.065 1.00 86.38 85 LEU A O 1
ATOM 681 N N . GLN A 1 86 ? 9.276 -0.028 -35.386 1.00 85.50 86 GLN A N 1
ATOM 682 C CA . GLN A 1 86 ? 8.757 -0.756 -36.542 1.00 85.50 86 GLN A CA 1
ATOM 683 C C . GLN A 1 86 ? 9.829 -1.319 -37.472 1.00 85.50 86 GLN A C 1
ATOM 685 O O . GLN A 1 86 ? 9.521 -2.166 -38.316 1.00 85.50 86 GLN A O 1
ATOM 690 N N . SER A 1 87 ? 11.073 -0.879 -37.307 1.00 84.81 87 SER A N 1
ATOM 691 C CA . SER A 1 87 ? 12.190 -1.310 -38.129 1.00 84.81 87 SER A CA 1
ATOM 692 C C . SER A 1 87 ? 12.453 -2.808 -37.984 1.00 84.81 87 SER A C 1
ATOM 694 O O . SER A 1 87 ? 12.501 -3.351 -36.884 1.00 84.81 87 SER A O 1
ATOM 696 N N . LYS A 1 88 ? 12.689 -3.467 -39.122 1.00 83.62 88 LYS A N 1
ATOM 697 C CA . LYS A 1 88 ? 13.154 -4.862 -39.198 1.00 83.62 88 LYS A CA 1
ATOM 698 C C . LYS A 1 88 ? 14.675 -4.966 -39.351 1.00 83.62 88 LYS A C 1
ATOM 700 O O . LYS A 1 88 ? 15.188 -6.024 -39.705 1.00 83.62 88 LYS A O 1
ATOM 705 N N . SER A 1 89 ? 15.391 -3.859 -39.163 1.00 87.19 89 SER A N 1
ATOM 706 C CA . SER A 1 89 ? 16.843 -3.837 -39.300 1.00 87.19 89 SER A CA 1
ATOM 707 C C . SER A 1 89 ? 17.499 -4.702 -38.212 1.00 87.19 89 SER A C 1
ATOM 709 O O . SER A 1 89 ? 17.209 -4.505 -37.029 1.00 87.19 89 SER A O 1
ATOM 711 N N . PRO A 1 90 ? 18.422 -5.617 -38.572 1.00 86.50 90 PRO A N 1
ATOM 712 C CA . PRO A 1 90 ? 19.082 -6.512 -37.618 1.00 86.50 90 PRO A CA 1
ATOM 713 C C . PRO A 1 90 ? 20.052 -5.782 -36.674 1.00 86.50 90 PRO A C 1
ATOM 715 O O . PRO A 1 90 ? 20.575 -6.381 -35.740 1.00 86.50 90 PRO A O 1
ATOM 718 N N . PHE A 1 91 ? 20.323 -4.497 -36.919 1.00 89.56 91 PHE A N 1
ATOM 719 C CA . PHE A 1 91 ? 21.256 -3.690 -36.130 1.00 89.56 91 PHE A CA 1
ATOM 720 C C . PHE A 1 91 ? 20.577 -2.911 -34.998 1.00 89.56 91 PHE A C 1
ATOM 722 O O . PHE A 1 91 ? 21.271 -2.321 -34.171 1.00 89.56 91 PHE A O 1
ATOM 729 N N . LEU A 1 92 ? 19.239 -2.884 -34.956 1.00 87.75 92 LEU A N 1
ATOM 730 C CA . LEU A 1 92 ? 18.494 -2.059 -34.005 1.00 87.75 92 LEU A CA 1
ATOM 731 C C . LEU A 1 92 ? 18.697 -2.506 -32.552 1.00 87.75 92 LEU A C 1
ATOM 733 O O . LEU A 1 92 ? 18.977 -1.673 -31.696 1.00 87.75 92 LEU A O 1
ATOM 737 N N . GLU A 1 93 ? 18.604 -3.808 -32.284 1.00 86.31 93 GLU A N 1
ATOM 738 C CA . GLU A 1 93 ? 18.786 -4.376 -30.940 1.00 86.31 93 GLU A CA 1
ATOM 739 C C . GLU A 1 93 ? 20.172 -4.024 -30.378 1.00 86.31 93 GLU A C 1
ATOM 741 O O . GLU A 1 93 ? 20.283 -3.434 -29.306 1.00 86.31 93 GLU A O 1
ATOM 746 N N . ALA A 1 94 ? 21.231 -4.281 -31.154 1.00 85.69 94 ALA A N 1
ATOM 747 C CA . ALA A 1 94 ? 22.607 -3.969 -30.767 1.00 85.69 94 ALA A CA 1
ATOM 748 C C . ALA A 1 94 ? 22.844 -2.463 -30.558 1.00 85.69 94 ALA A C 1
ATOM 750 O O . ALA A 1 94 ? 23.583 -2.071 -29.655 1.00 85.69 94 ALA A O 1
ATOM 751 N N . PHE A 1 95 ? 22.213 -1.613 -31.375 1.00 87.94 95 PHE A N 1
ATOM 752 C CA . PHE A 1 95 ? 22.260 -0.163 -31.206 1.00 87.94 95 PHE A CA 1
ATOM 753 C C . PHE A 1 95 ? 21.612 0.274 -29.886 1.00 87.94 95 PHE A C 1
ATOM 755 O O . PHE A 1 95 ? 22.229 1.018 -29.125 1.00 87.94 95 PHE A O 1
ATOM 762 N N . LEU A 1 96 ? 20.402 -0.212 -29.594 1.00 86.44 96 LEU A N 1
ATOM 763 C CA . LEU A 1 96 ? 19.666 0.141 -28.381 1.00 86.44 96 LEU A CA 1
ATOM 764 C C . LEU A 1 96 ? 20.379 -0.354 -27.116 1.00 86.44 96 LEU A C 1
ATOM 766 O O . LEU A 1 96 ? 20.543 0.431 -26.185 1.00 86.44 96 LEU A O 1
ATOM 770 N N . HIS A 1 97 ? 20.875 -1.597 -27.100 1.00 81.31 97 HIS A N 1
ATOM 771 C CA . HIS A 1 97 ? 21.688 -2.117 -25.993 1.00 81.31 97 HIS A CA 1
ATOM 772 C C . HIS A 1 97 ? 22.903 -1.234 -25.715 1.00 81.31 97 HIS A C 1
ATOM 774 O O . HIS A 1 97 ? 23.123 -0.825 -24.578 1.00 81.31 97 HIS A O 1
ATOM 780 N N . ARG A 1 98 ? 23.644 -0.860 -26.761 1.00 81.69 98 ARG A N 1
ATOM 781 C CA . ARG A 1 98 ? 24.812 0.008 -26.620 1.00 81.69 98 ARG A CA 1
ATOM 782 C C . ARG A 1 98 ? 24.449 1.391 -26.080 1.00 81.69 98 ARG A C 1
ATOM 784 O O . ARG A 1 98 ? 25.139 1.892 -25.202 1.00 81.69 98 ARG A O 1
ATOM 791 N N . CYS A 1 99 ? 23.361 1.998 -26.555 1.00 80.81 99 CYS A N 1
ATOM 792 C CA . CYS A 1 99 ? 22.895 3.279 -26.019 1.00 80.81 99 CYS A CA 1
ATOM 793 C C . CYS A 1 99 ? 22.525 3.191 -24.531 1.00 80.81 99 CYS A C 1
ATOM 795 O O . CYS A 1 99 ? 22.706 4.165 -23.807 1.00 80.81 99 CYS A O 1
ATOM 797 N N . VAL A 1 100 ? 22.029 2.042 -24.067 1.00 74.50 100 VAL A N 1
ATOM 798 C CA . VAL A 1 100 ? 21.740 1.794 -22.646 1.00 74.50 100 VAL A CA 1
ATOM 799 C C . VAL A 1 100 ? 23.026 1.570 -21.836 1.00 74.50 100 VAL A C 1
ATOM 801 O O . VAL A 1 100 ? 23.141 2.079 -20.722 1.00 74.50 100 VAL A O 1
ATOM 804 N N . GLU A 1 101 ? 24.003 0.840 -22.377 1.00 69.62 101 GLU A N 1
ATOM 805 C CA . GLU A 1 101 ? 25.302 0.577 -21.732 1.00 69.62 101 GLU A CA 1
ATOM 806 C C . GLU A 1 101 ? 26.179 1.829 -21.617 1.00 69.62 101 GLU A C 1
ATOM 808 O O . GLU A 1 101 ? 26.814 2.040 -20.588 1.00 69.62 101 GLU A O 1
ATOM 813 N N . GLU A 1 102 ? 26.165 2.699 -22.630 1.00 72.50 102 GLU A N 1
ATOM 814 C CA . GLU A 1 102 ? 26.901 3.972 -22.654 1.00 72.50 102 GLU A CA 1
ATOM 815 C C . GLU A 1 102 ? 26.292 5.043 -21.719 1.00 72.50 102 GLU A C 1
ATOM 817 O O . GLU A 1 102 ? 26.711 6.198 -21.742 1.00 72.50 102 GLU A O 1
ATOM 822 N N . GLY A 1 103 ? 25.305 4.681 -20.888 1.00 59.66 103 GLY A N 1
ATOM 823 C CA . GLY A 1 103 ? 24.652 5.599 -19.952 1.00 59.66 103 GLY A CA 1
ATOM 824 C C . GLY A 1 103 ? 23.692 6.577 -20.631 1.00 59.66 103 GLY A C 1
ATOM 825 O O . GLY A 1 103 ? 23.464 7.678 -20.128 1.00 59.66 103 GLY A O 1
ATOM 826 N N . GLY A 1 104 ? 23.139 6.207 -21.789 1.00 64.06 104 GLY A N 1
ATOM 827 C CA . GLY A 1 104 ? 22.136 7.007 -22.480 1.00 64.06 104 GLY A CA 1
ATOM 828 C C . GLY A 1 104 ? 20.869 7.207 -21.645 1.00 64.06 104 GLY A C 1
ATOM 829 O O . GLY A 1 104 ? 20.602 6.498 -20.676 1.00 64.06 104 GLY A O 1
ATOM 830 N N . SER A 1 105 ? 20.058 8.195 -22.037 1.00 69.62 105 SER A N 1
ATOM 831 C CA . SER A 1 105 ? 18.809 8.519 -21.334 1.00 69.62 105 SER A CA 1
ATOM 832 C C . SER A 1 105 ? 17.892 7.298 -21.153 1.00 69.62 105 SER A C 1
ATOM 834 O O . SER A 1 105 ? 17.860 6.400 -21.999 1.00 69.62 105 SER A O 1
ATOM 836 N N . SER A 1 106 ? 17.048 7.328 -20.117 1.00 69.75 106 SER A N 1
ATOM 837 C CA . SER A 1 106 ? 16.009 6.316 -19.856 1.00 69.75 106 SER A CA 1
ATOM 838 C C . SER A 1 106 ? 15.065 6.058 -21.044 1.00 69.75 106 SER A C 1
ATOM 840 O O . SER A 1 106 ? 14.408 5.022 -21.095 1.00 69.75 106 SER A O 1
ATOM 842 N N . ARG A 1 107 ? 15.034 6.946 -22.049 1.00 77.69 107 ARG A N 1
ATOM 843 C CA . ARG A 1 107 ? 14.278 6.758 -23.296 1.00 77.69 107 ARG A CA 1
ATOM 844 C C . ARG A 1 107 ? 14.773 5.576 -24.133 1.00 77.69 107 ARG A C 1
ATOM 846 O O . ARG A 1 107 ? 13.954 4.870 -24.707 1.00 77.69 107 ARG A O 1
ATOM 853 N N . TYR A 1 108 ? 16.084 5.334 -24.208 1.00 81.12 108 TYR A N 1
ATOM 854 C CA . TYR A 1 108 ? 16.627 4.212 -24.996 1.00 81.12 108 TYR A CA 1
ATOM 855 C C . TYR A 1 108 ? 16.222 2.863 -24.416 1.00 81.12 108 TYR A C 1
ATOM 857 O O . TYR A 1 108 ? 15.942 1.913 -25.142 1.00 81.12 108 TYR A O 1
ATOM 865 N N . LEU A 1 109 ? 16.130 2.824 -23.094 1.00 74.31 109 LEU A N 1
ATOM 866 C CA . LEU A 1 109 ? 15.658 1.684 -22.343 1.00 74.31 109 LEU A CA 1
ATOM 867 C C . LEU A 1 109 ? 14.195 1.375 -22.627 1.00 74.31 109 LEU A C 1
ATOM 869 O O . LEU A 1 109 ? 13.842 0.231 -22.906 1.00 74.31 109 LEU A O 1
ATOM 873 N N . ASP A 1 110 ? 13.372 2.425 -22.617 1.00 81.06 110 ASP A N 1
ATOM 874 C CA . ASP A 1 110 ? 11.962 2.341 -22.973 1.00 81.06 110 ASP A CA 1
ATOM 875 C C . ASP A 1 110 ? 11.750 1.794 -24.377 1.00 81.06 110 ASP A C 1
ATOM 877 O O . ASP A 1 110 ? 10.836 1.012 -24.624 1.00 81.06 110 ASP A O 1
ATOM 881 N N . LEU A 1 111 ? 12.614 2.192 -25.305 1.00 86.44 111 LEU A N 1
ATOM 882 C CA . LEU A 1 111 ? 12.580 1.693 -26.670 1.00 86.44 111 LEU A CA 1
ATOM 883 C C . LEU A 1 111 ? 13.021 0.233 -26.748 1.00 86.44 111 LEU A C 1
ATOM 885 O O . LEU A 1 111 ? 12.411 -0.537 -27.484 1.00 86.44 111 LEU A O 1
ATOM 889 N N . LEU A 1 112 ? 14.043 -0.164 -25.990 1.00 84.94 112 LEU A N 1
ATOM 890 C CA . LEU A 1 112 ? 14.581 -1.520 -26.033 1.00 84.94 112 LEU A CA 1
ATOM 891 C C . LEU A 1 112 ? 13.571 -2.563 -25.540 1.00 84.94 112 LEU A C 1
ATOM 893 O O . LEU A 1 112 ? 13.334 -3.553 -26.232 1.00 84.94 112 LEU A O 1
ATOM 897 N N . TRP A 1 113 ? 12.915 -2.341 -24.396 1.00 83.00 113 TRP A N 1
ATOM 898 C CA . TRP A 1 113 ? 11.922 -3.311 -23.921 1.00 83.00 113 TRP A CA 1
ATOM 899 C C . TRP A 1 113 ? 10.674 -3.343 -24.819 1.00 83.00 113 TRP A C 1
ATOM 901 O O . TRP A 1 113 ? 10.168 -4.427 -25.106 1.00 83.00 113 TRP A O 1
ATOM 911 N N . ARG A 1 114 ? 10.223 -2.190 -25.345 1.00 86.62 114 ARG A N 1
ATOM 912 C CA . ARG A 1 114 ? 9.114 -2.124 -26.322 1.00 86.62 114 ARG A CA 1
ATOM 913 C C . ARG A 1 114 ? 9.452 -2.824 -27.633 1.00 86.62 114 ARG A C 1
ATOM 915 O O . ARG A 1 114 ? 8.576 -3.411 -28.263 1.00 86.62 114 ARG A O 1
ATOM 922 N N . PHE A 1 115 ? 10.713 -2.764 -28.057 1.00 87.81 115 PHE A N 1
ATOM 923 C CA . PHE A 1 115 ? 11.195 -3.492 -29.225 1.00 87.81 115 PHE A CA 1
ATOM 924 C C . PHE A 1 115 ? 11.078 -5.007 -29.011 1.00 87.81 115 PHE A C 1
ATOM 926 O O . PHE A 1 115 ? 10.517 -5.695 -29.863 1.00 87.81 115 PHE A O 1
ATOM 933 N N . HIS A 1 116 ? 11.529 -5.519 -27.861 1.00 85.38 116 HIS A N 1
ATOM 934 C CA . HIS A 1 116 ? 11.397 -6.940 -27.530 1.00 85.38 116 HIS A CA 1
ATOM 935 C C . HIS A 1 116 ? 9.937 -7.388 -27.415 1.00 85.38 116 HIS A C 1
ATOM 937 O O . HIS A 1 116 ? 9.568 -8.402 -28.005 1.00 85.38 116 HIS A O 1
ATOM 943 N N . GLU A 1 117 ? 9.090 -6.613 -26.731 1.00 84.00 117 GLU A N 1
ATOM 944 C CA . GLU A 1 117 ? 7.654 -6.896 -26.612 1.00 84.00 117 GLU A CA 1
ATOM 945 C C . GLU A 1 117 ? 6.990 -7.010 -27.990 1.00 84.00 117 GLU A C 1
ATOM 947 O O . GLU A 1 117 ? 6.263 -7.963 -28.266 1.00 84.00 117 GLU A O 1
ATOM 952 N N . ARG A 1 118 ? 7.293 -6.075 -28.896 1.00 85.62 118 ARG A N 1
ATOM 953 C CA . ARG A 1 118 ? 6.702 -6.038 -30.237 1.00 85.62 118 ARG A CA 1
ATOM 954 C C . ARG A 1 118 ? 7.183 -7.166 -31.151 1.00 85.62 118 ARG A C 1
ATOM 956 O O . ARG A 1 118 ? 6.459 -7.546 -32.070 1.00 85.62 118 ARG A O 1
ATOM 963 N N . ASN A 1 119 ? 8.377 -7.699 -30.903 1.00 83.75 119 ASN A N 1
ATOM 964 C CA . ASN A 1 119 ? 8.916 -8.853 -31.622 1.00 83.75 119 ASN A CA 1
ATOM 965 C C . ASN A 1 119 ? 8.457 -10.202 -31.040 1.00 83.75 119 ASN A C 1
ATOM 967 O O . ASN A 1 119 ? 8.789 -11.238 -31.610 1.00 83.75 119 ASN A O 1
ATOM 971 N N . GLY A 1 120 ? 7.691 -10.202 -29.942 1.00 82.62 120 GLY A N 1
ATOM 972 C CA . GLY A 1 120 ? 7.247 -11.416 -29.248 1.00 82.62 120 GLY A CA 1
ATOM 973 C C . GLY A 1 120 ? 8.280 -11.997 -28.274 1.00 82.62 120 GLY A C 1
ATOM 974 O O . GLY A 1 120 ? 8.030 -13.031 -27.656 1.00 82.62 120 GLY A O 1
ATOM 975 N N . ASP A 1 121 ? 9.415 -11.322 -28.080 1.00 85.88 121 ASP A N 1
ATOM 976 C CA . ASP A 1 121 ? 10.495 -11.713 -27.166 1.00 85.88 121 ASP A CA 1
ATOM 977 C C . ASP A 1 121 ? 10.187 -11.259 -25.723 1.00 85.88 121 ASP A C 1
ATOM 979 O O . ASP A 1 121 ? 10.964 -10.551 -25.075 1.00 85.88 121 ASP A O 1
ATOM 983 N N . HIS A 1 122 ? 9.026 -11.656 -25.196 1.00 87.62 122 HIS A N 1
ATOM 984 C CA . HIS A 1 122 ? 8.517 -11.165 -23.911 1.00 87.62 122 HIS A CA 1
ATOM 985 C C . HIS A 1 122 ? 9.424 -11.491 -22.715 1.00 87.62 122 HIS A C 1
ATOM 987 O O . HIS A 1 122 ? 9.547 -10.679 -21.798 1.00 87.62 122 HIS A O 1
ATOM 993 N N . VAL A 1 123 ? 10.099 -12.645 -22.741 1.00 88.31 123 VAL A N 1
ATOM 994 C CA . VAL A 1 123 ? 11.044 -13.050 -21.688 1.00 88.31 123 VAL A CA 1
ATOM 995 C C . VAL A 1 123 ? 12.240 -12.099 -21.640 1.00 88.31 123 VAL A C 1
ATOM 997 O O . VAL A 1 123 ? 12.560 -11.584 -20.575 1.00 88.31 123 VAL A O 1
ATOM 1000 N N . LYS A 1 124 ? 12.851 -11.777 -22.791 1.00 86.81 124 LYS A N 1
ATOM 1001 C CA . LYS A 1 124 ? 13.977 -10.827 -22.846 1.00 86.81 124 LYS A CA 1
ATOM 1002 C C . LYS A 1 124 ? 13.561 -9.440 -22.361 1.00 86.81 124 LYS A C 1
ATOM 1004 O O . LYS A 1 124 ? 14.308 -8.806 -21.620 1.00 86.81 1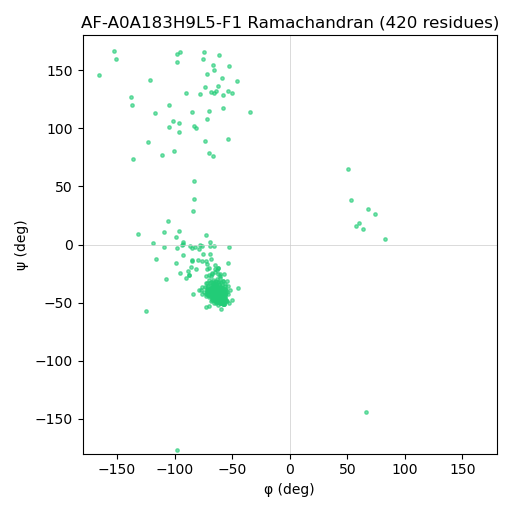24 LYS A O 1
ATOM 1009 N N . ALA A 1 125 ? 12.364 -8.989 -22.748 1.00 88.56 125 ALA A N 1
ATOM 1010 C CA . ALA A 1 125 ? 11.809 -7.724 -22.271 1.00 88.56 125 ALA A CA 1
ATOM 1011 C C . ALA A 1 125 ? 11.670 -7.716 -20.740 1.00 88.56 125 ALA A C 1
ATOM 1013 O O . ALA A 1 125 ? 12.087 -6.757 -20.091 1.00 88.56 125 ALA A O 1
ATOM 1014 N N . ALA A 1 126 ? 11.124 -8.794 -20.166 1.00 91.06 126 ALA A N 1
ATOM 1015 C CA . ALA A 1 126 ? 10.952 -8.938 -18.725 1.00 91.06 126 ALA A CA 1
ATOM 1016 C C . ALA A 1 126 ? 12.296 -8.982 -17.982 1.00 91.06 126 ALA A C 1
ATOM 1018 O O . ALA A 1 126 ? 12.480 -8.219 -17.037 1.00 91.06 126 ALA A O 1
ATOM 1019 N N . SER A 1 127 ? 13.255 -9.799 -18.433 1.00 90.06 127 SER A N 1
ATOM 1020 C CA . SER A 1 127 ? 14.588 -9.896 -17.821 1.00 90.06 127 SER A CA 1
ATOM 1021 C C . SER A 1 127 ? 15.337 -8.565 -17.861 1.00 90.06 127 SER A C 1
ATOM 1023 O O . SER A 1 127 ? 15.940 -8.169 -16.865 1.00 90.06 127 SER A O 1
ATOM 1025 N N . LEU A 1 128 ? 15.261 -7.842 -18.982 1.00 87.69 128 LEU A N 1
ATOM 1026 C CA . LEU A 1 128 ? 15.843 -6.510 -19.106 1.00 87.69 128 LEU A CA 1
ATOM 1027 C C . LEU A 1 128 ? 15.232 -5.555 -18.070 1.00 87.69 128 LEU A C 1
ATOM 1029 O O . LEU A 1 128 ? 15.961 -4.976 -17.268 1.00 87.69 128 LEU A O 1
ATOM 1033 N N . LEU A 1 129 ? 13.901 -5.420 -18.050 1.00 89.50 129 LEU A N 1
ATOM 1034 C CA . LEU A 1 129 ? 13.174 -4.561 -17.103 1.00 89.50 129 LEU A CA 1
ATOM 1035 C C . LEU A 1 129 ? 13.482 -4.910 -15.641 1.00 89.50 129 LEU A C 1
ATOM 1037 O O . LEU A 1 129 ? 13.691 -4.012 -14.823 1.00 89.50 129 LEU A O 1
ATOM 1041 N N . PHE A 1 130 ? 13.567 -6.203 -15.331 1.00 92.19 130 PHE A N 1
ATOM 1042 C CA . PHE A 1 130 ? 13.904 -6.705 -14.006 1.00 92.19 130 PHE A CA 1
ATOM 1043 C C . PHE A 1 130 ? 15.317 -6.304 -13.570 1.00 92.19 130 PHE A C 1
ATOM 1045 O O . PHE A 1 130 ? 15.505 -5.803 -12.460 1.00 92.19 130 PHE A O 1
ATOM 1052 N N . GLN A 1 131 ? 16.312 -6.454 -14.448 1.00 89.56 131 GLN A N 1
ATOM 1053 C CA . GLN A 1 131 ? 17.684 -6.023 -14.165 1.00 89.56 131 GLN A CA 1
ATOM 1054 C C . GLN A 1 131 ? 17.759 -4.515 -13.923 1.00 89.56 131 GLN A C 1
ATOM 1056 O O . GLN A 1 131 ? 18.476 -4.058 -13.040 1.00 89.56 131 GLN A O 1
ATOM 1061 N N . LEU A 1 132 ? 16.995 -3.726 -14.674 1.00 85.00 132 LEU A N 1
ATOM 1062 C CA . LEU A 1 132 ? 17.027 -2.267 -14.581 1.00 85.00 132 LEU A CA 1
ATOM 1063 C C . LEU A 1 132 ? 16.403 -1.741 -13.307 1.00 85.00 132 LEU A C 1
ATOM 1065 O O . LEU A 1 132 ? 16.942 -0.809 -12.715 1.00 85.00 132 LEU A O 1
ATOM 1069 N N . ALA A 1 133 ? 15.299 -2.346 -12.878 1.00 90.62 133 ALA A N 1
ATOM 1070 C CA . ALA A 1 133 ? 14.679 -1.999 -11.612 1.00 90.62 133 ALA A CA 1
ATOM 1071 C C . ALA A 1 133 ? 15.654 -2.175 -10.433 1.00 90.62 133 ALA A C 1
ATOM 1073 O O . ALA A 1 133 ? 15.602 -1.402 -9.481 1.00 90.62 133 ALA A O 1
ATOM 1074 N N . GLN A 1 134 ? 16.575 -3.139 -10.531 1.00 90.88 134 GLN A N 1
ATOM 1075 C CA . GLN A 1 134 ? 17.561 -3.457 -9.497 1.00 90.88 134 GLN A CA 1
ATOM 1076 C C . GLN A 1 134 ? 18.833 -2.602 -9.541 1.00 90.88 134 GLN A C 1
ATOM 1078 O O . GLN A 1 134 ? 19.593 -2.611 -8.578 1.00 90.88 134 GLN A O 1
ATOM 1083 N N . ARG A 1 135 ? 19.095 -1.860 -10.625 1.00 87.56 135 ARG A N 1
ATOM 1084 C CA . ARG A 1 135 ? 20.309 -1.034 -10.712 1.00 87.56 135 ARG A CA 1
ATOM 1085 C C . ARG A 1 135 ? 20.241 0.121 -9.717 1.00 87.56 135 ARG A C 1
ATOM 1087 O O . ARG A 1 135 ? 19.272 0.888 -9.698 1.00 87.56 135 ARG A O 1
ATOM 1094 N N . GLU A 1 136 ? 21.318 0.288 -8.959 1.00 90.25 136 GLU A N 1
ATOM 1095 C CA . GLU A 1 136 ? 21.558 1.506 -8.195 1.00 90.25 136 GLU A CA 1
ATOM 1096 C C . GLU A 1 136 ? 21.878 2.645 -9.171 1.00 90.25 136 GLU A C 1
ATOM 1098 O O . GLU A 1 136 ? 22.850 2.587 -9.929 1.00 90.25 136 GLU A O 1
ATOM 1103 N N . THR A 1 137 ? 21.011 3.656 -9.226 1.00 84.88 137 THR A N 1
ATOM 1104 C CA . THR A 1 137 ? 21.208 4.827 -10.085 1.00 84.88 137 THR A CA 1
ATOM 1105 C C . THR A 1 137 ? 20.274 5.969 -9.706 1.00 84.88 137 THR A C 1
ATOM 1107 O O . THR A 1 137 ? 19.111 5.742 -9.374 1.00 84.88 137 THR A O 1
ATOM 1110 N N . ASP A 1 138 ? 20.771 7.197 -9.866 1.00 83.00 138 ASP A N 1
ATOM 1111 C CA . ASP A 1 138 ? 20.007 8.444 -9.746 1.00 83.00 138 ASP A CA 1
ATOM 1112 C C . ASP A 1 138 ? 19.227 8.804 -11.032 1.00 83.00 138 ASP A C 1
ATOM 1114 O O . ASP A 1 138 ? 18.532 9.816 -11.085 1.00 83.00 138 ASP A O 1
ATOM 1118 N N . ALA A 1 139 ? 19.350 8.010 -12.105 1.00 78.06 139 ALA A N 1
ATOM 1119 C CA . ALA A 1 139 ? 18.756 8.326 -13.409 1.00 78.06 139 ALA A CA 1
ATOM 1120 C C . ALA A 1 139 ? 17.221 8.193 -13.451 1.00 78.06 139 ALA A C 1
ATOM 1122 O O . ALA A 1 139 ? 16.569 8.727 -14.351 1.00 78.06 139 ALA A O 1
ATOM 1123 N N . PHE A 1 140 ? 16.641 7.435 -12.524 1.00 82.56 140 PHE A N 1
ATOM 1124 C CA . PHE A 1 140 ? 15.201 7.246 -12.374 1.00 82.56 140 PHE A CA 1
ATOM 1125 C C . PHE A 1 140 ? 14.873 6.964 -10.906 1.00 82.56 140 PHE A C 1
ATOM 1127 O O . PHE A 1 140 ? 15.754 6.571 -10.148 1.00 82.56 140 PHE A O 1
ATOM 1134 N N . ASP A 1 141 ? 13.618 7.167 -10.510 1.00 89.12 141 ASP A N 1
ATOM 1135 C CA . ASP A 1 141 ? 13.155 7.069 -9.123 1.00 89.12 141 ASP A CA 1
ATOM 1136 C C . ASP A 1 141 ? 12.500 5.709 -8.804 1.00 89.12 141 ASP A C 1
ATOM 1138 O O . ASP A 1 141 ? 12.454 4.783 -9.627 1.00 89.12 141 ASP A O 1
ATOM 1142 N N . ILE A 1 142 ? 11.987 5.570 -7.580 1.00 94.19 142 ILE A N 1
ATOM 1143 C CA . ILE A 1 142 ? 11.272 4.369 -7.131 1.00 94.19 142 ILE A CA 1
ATOM 1144 C C . ILE A 1 142 ? 9.951 4.150 -7.886 1.00 94.19 142 ILE A C 1
ATOM 1146 O O . ILE A 1 142 ? 9.610 3.009 -8.196 1.00 94.19 142 ILE A O 1
ATOM 1150 N N . GLN A 1 143 ? 9.230 5.215 -8.266 1.00 93.62 143 GLN A N 1
ATOM 1151 C CA . GLN A 1 143 ? 7.992 5.092 -9.049 1.00 93.62 143 GLN A CA 1
ATOM 1152 C C . GLN A 1 143 ? 8.268 4.413 -10.388 1.00 93.62 143 GLN A C 1
ATOM 1154 O O . GLN A 1 143 ? 7.540 3.510 -10.810 1.00 93.62 143 GLN A O 1
ATOM 1159 N N . ARG A 1 144 ? 9.367 4.803 -11.035 1.00 88.38 144 ARG A N 1
ATOM 1160 C CA . ARG A 1 144 ? 9.790 4.199 -12.289 1.00 88.38 144 ARG A CA 1
ATOM 1161 C C . ARG A 1 144 ? 10.212 2.740 -12.128 1.00 88.38 144 ARG A C 1
ATOM 1163 O O . ARG A 1 144 ? 9.885 1.933 -12.994 1.00 88.38 144 ARG A O 1
ATOM 1170 N N . ARG A 1 145 ? 10.875 2.379 -11.026 1.00 92.25 145 ARG A N 1
ATOM 1171 C CA . ARG A 1 145 ? 11.238 0.980 -10.722 1.00 92.25 145 ARG A CA 1
ATOM 1172 C C . ARG A 1 145 ? 10.012 0.093 -10.532 1.00 92.25 145 ARG A C 1
ATOM 1174 O O . ARG A 1 145 ? 9.954 -0.982 -11.122 1.00 92.25 145 ARG A O 1
ATOM 1181 N N . VAL A 1 146 ? 9.005 0.569 -9.798 1.00 95.50 146 VAL A N 1
ATOM 1182 C CA . VAL A 1 146 ? 7.711 -0.123 -9.655 1.00 95.50 146 VAL A CA 1
ATOM 1183 C C . VAL A 1 146 ? 7.039 -0.308 -11.019 1.00 95.50 146 VAL A C 1
ATOM 1185 O O . VAL A 1 146 ? 6.523 -1.389 -11.307 1.00 95.50 146 VAL A O 1
ATOM 1188 N N . ALA A 1 147 ? 7.092 0.702 -11.894 1.00 90.81 147 ALA A N 1
ATOM 1189 C CA . ALA A 1 147 ? 6.565 0.591 -13.252 1.00 90.81 147 ALA A CA 1
ATOM 1190 C C . ALA A 1 147 ? 7.329 -0.445 -14.097 1.00 90.81 147 ALA A C 1
ATOM 1192 O O . ALA A 1 147 ? 6.697 -1.242 -14.788 1.00 90.81 147 ALA A O 1
ATOM 1193 N N . TYR A 1 148 ? 8.664 -0.490 -14.013 1.00 90.44 148 TYR A N 1
ATOM 1194 C CA . TYR A 1 148 ? 9.464 -1.506 -14.703 1.00 90.44 148 TYR A CA 1
ATOM 1195 C C . TYR A 1 148 ? 9.149 -2.922 -14.222 1.00 90.44 148 TYR A C 1
ATOM 1197 O O . TYR A 1 148 ? 8.942 -3.797 -15.057 1.00 90.44 148 TYR A O 1
ATOM 1205 N N . LEU A 1 149 ? 9.045 -3.146 -12.910 1.00 94.69 149 LEU A N 1
ATOM 1206 C CA . LEU A 1 149 ? 8.682 -4.453 -12.352 1.00 94.69 149 LEU A CA 1
ATOM 1207 C C . LEU A 1 149 ? 7.252 -4.864 -12.726 1.00 94.69 149 LEU A C 1
ATOM 1209 O O . LEU A 1 149 ? 7.019 -6.008 -13.108 1.00 94.69 149 LEU A O 1
ATOM 1213 N N . SER A 1 150 ? 6.306 -3.923 -12.695 1.00 94.06 150 SER A N 1
ATOM 1214 C CA . SER A 1 150 ? 4.922 -4.169 -13.123 1.00 94.06 150 SER A CA 1
ATOM 1215 C C . SER A 1 150 ? 4.861 -4.566 -14.600 1.00 94.06 150 SER A C 1
ATOM 1217 O O . SER A 1 150 ? 4.186 -5.529 -14.961 1.00 94.06 150 SER A O 1
ATOM 1219 N N . GLN A 1 151 ? 5.610 -3.867 -15.458 1.00 90.00 151 GLN A N 1
ATOM 1220 C CA . GLN A 1 151 ? 5.694 -4.193 -16.879 1.00 90.00 151 GLN A CA 1
ATOM 1221 C C . GLN A 1 151 ? 6.403 -5.533 -17.109 1.00 90.00 151 GLN A C 1
ATOM 1223 O O . GLN A 1 151 ? 5.938 -6.331 -17.917 1.00 90.00 151 GLN A O 1
ATOM 1228 N N . ALA A 1 152 ? 7.480 -5.826 -16.374 1.00 91.62 152 ALA A N 1
ATOM 1229 C CA . ALA A 1 152 ? 8.169 -7.112 -16.440 1.00 91.62 152 ALA A CA 1
ATOM 1230 C C . ALA A 1 152 ? 7.220 -8.269 -16.092 1.00 91.62 152 ALA A C 1
ATOM 1232 O O . ALA A 1 152 ? 7.169 -9.262 -16.818 1.00 91.62 152 ALA A O 1
ATOM 1233 N N . ALA A 1 153 ? 6.406 -8.098 -15.044 1.00 91.88 153 ALA A N 1
ATOM 1234 C CA . ALA A 1 153 ? 5.397 -9.066 -14.630 1.00 91.88 153 ALA A CA 1
ATOM 1235 C C . ALA A 1 153 ? 4.320 -9.293 -15.706 1.00 91.88 153 ALA A C 1
ATOM 1237 O O . ALA A 1 153 ? 3.879 -10.426 -15.894 1.00 91.88 153 ALA A O 1
ATOM 1238 N N . MET A 1 154 ? 3.904 -8.249 -16.430 1.00 88.94 154 MET A N 1
ATOM 1239 C CA . MET A 1 154 ? 2.955 -8.374 -17.546 1.00 88.94 154 MET A CA 1
ATOM 1240 C C . MET A 1 154 ? 3.587 -9.056 -18.767 1.00 88.94 154 MET A C 1
ATOM 1242 O O . MET A 1 154 ? 2.977 -9.949 -19.359 1.00 88.94 154 MET A O 1
ATOM 1246 N N . CYS A 1 155 ? 4.821 -8.683 -19.121 1.00 87.75 155 CYS A N 1
ATOM 1247 C CA . CYS A 1 155 ? 5.566 -9.290 -20.223 1.00 87.75 155 CYS A CA 1
ATOM 1248 C C . CYS A 1 155 ? 5.732 -10.797 -20.003 1.00 87.75 155 CYS A C 1
ATOM 1250 O O . CYS A 1 155 ? 5.364 -11.590 -20.866 1.00 87.75 155 CYS A O 1
ATOM 1252 N N . ILE A 1 156 ? 6.214 -11.211 -18.831 1.00 86.19 156 ILE A N 1
ATOM 1253 C CA . ILE A 1 156 ? 6.473 -12.628 -18.561 1.00 86.19 156 ILE A CA 1
ATOM 1254 C C . ILE A 1 156 ? 5.179 -13.457 -18.512 1.00 86.19 156 ILE A C 1
ATOM 1256 O O . ILE A 1 156 ? 5.150 -14.570 -19.023 1.00 86.19 156 ILE A O 1
ATOM 1260 N N . GLN A 1 157 ? 4.071 -12.894 -18.013 1.00 84.75 157 GLN A N 1
ATOM 1261 C CA . GLN A 1 157 ? 2.753 -13.547 -18.055 1.00 84.75 157 GLN A CA 1
ATOM 1262 C C . GLN A 1 157 ? 2.235 -13.720 -19.489 1.00 84.75 157 GLN A C 1
ATOM 1264 O O . GLN A 1 157 ? 1.591 -14.719 -19.808 1.00 84.75 157 GLN A O 1
ATOM 1269 N N . SER A 1 158 ? 2.552 -12.772 -20.370 1.00 80.88 158 SER A N 1
ATOM 1270 C CA . SER A 1 158 ? 2.155 -12.811 -21.781 1.00 80.88 158 SER A CA 1
ATOM 1271 C C . SER A 1 158 ? 2.918 -13.867 -22.593 1.00 80.88 158 SER A C 1
ATOM 1273 O O . SER A 1 158 ? 2.457 -14.255 -23.664 1.00 80.88 158 SER A O 1
ATOM 1275 N N . ALA A 1 159 ? 4.045 -14.385 -22.085 1.00 73.81 159 ALA A N 1
ATOM 1276 C CA . ALA A 1 159 ? 4.807 -15.463 -22.725 1.00 73.81 159 ALA A CA 1
ATOM 1277 C C . ALA A 1 159 ? 4.067 -16.825 -22.732 1.00 73.81 159 ALA A C 1
ATOM 1279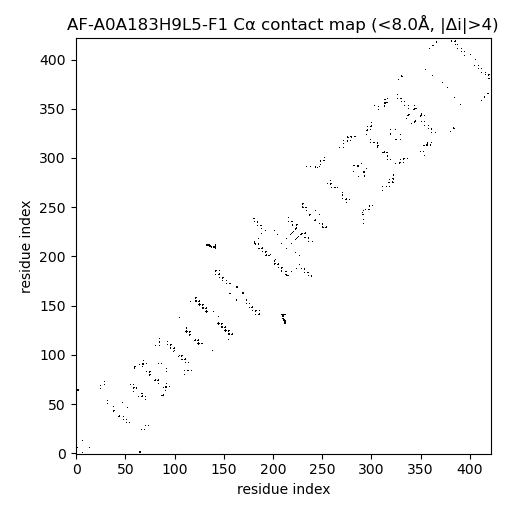 O O . ALA A 1 159 ? 4.445 -17.734 -23.478 1.00 73.81 159 ALA A O 1
ATOM 1280 N N . GLY A 1 160 ? 2.980 -16.963 -21.961 1.00 73.44 160 GLY A N 1
ATOM 1281 C CA . GLY A 1 160 ? 2.044 -18.085 -22.056 1.00 73.44 160 GLY A CA 1
ATOM 1282 C C . GLY A 1 160 ? 2.639 -19.453 -21.654 1.00 73.44 160 GLY A C 1
ATOM 1283 O O . GLY A 1 160 ? 3.473 -19.511 -20.751 1.00 73.44 160 GLY A O 1
ATOM 1284 N N . PRO A 1 161 ? 2.247 -20.570 -22.313 1.00 63.12 161 PRO A N 1
ATOM 1285 C CA . PRO A 1 161 ? 2.546 -21.945 -21.873 1.00 63.12 161 PRO A CA 1
ATOM 1286 C C . PRO A 1 161 ? 4.029 -22.357 -21.897 1.00 63.12 161 PRO A C 1
ATOM 1288 O O . PRO A 1 161 ? 4.340 -23.507 -21.590 1.00 63.12 161 PRO A O 1
ATOM 1291 N N . GLN A 1 162 ? 4.934 -21.469 -22.324 1.00 64.25 162 GLN A N 1
ATOM 1292 C CA . GLN A 1 162 ? 6.385 -21.671 -22.235 1.00 64.25 162 GLN A CA 1
ATOM 1293 C C . GLN A 1 162 ? 6.874 -21.547 -20.785 1.00 64.25 162 GLN A C 1
ATOM 1295 O O . GLN A 1 162 ? 7.776 -22.273 -20.386 1.00 64.25 162 GLN A O 1
ATOM 1300 N N . VAL A 1 163 ? 6.236 -20.681 -19.991 1.00 62.38 163 VAL A N 1
ATOM 1301 C CA . VAL A 1 163 ? 6.601 -20.425 -18.588 1.00 62.38 163 VAL A CA 1
ATOM 1302 C C . VAL A 1 163 ? 6.300 -21.635 -17.702 1.00 62.38 163 VAL A C 1
ATOM 1304 O O . VAL A 1 163 ? 7.094 -21.972 -16.839 1.00 62.38 163 VAL A O 1
ATOM 1307 N N . ASP A 1 164 ? 5.201 -22.349 -17.958 1.00 63.25 164 ASP A N 1
ATOM 1308 C CA . ASP A 1 164 ? 4.813 -23.525 -17.161 1.00 63.25 164 ASP A CA 1
ATOM 1309 C C . ASP A 1 164 ? 5.705 -24.756 -17.408 1.00 63.25 164 ASP A C 1
ATOM 1311 O O . ASP A 1 164 ? 5.633 -25.739 -16.671 1.00 63.25 164 ASP A O 1
ATOM 1315 N N . ARG A 1 165 ? 6.513 -24.745 -18.476 1.00 67.75 165 ARG A N 1
ATOM 1316 C CA . ARG A 1 165 ? 7.396 -25.864 -18.846 1.00 67.75 165 ARG A CA 1
ATOM 1317 C C . ARG A 1 165 ? 8.838 -25.665 -18.399 1.00 67.75 165 ARG A C 1
ATOM 1319 O O . ARG A 1 165 ? 9.593 -26.635 -18.410 1.00 67.75 165 ARG A O 1
ATOM 1326 N N . ASP A 1 166 ? 9.207 -24.439 -18.054 1.00 82.25 166 ASP A N 1
ATOM 1327 C CA . ASP A 1 166 ? 10.570 -24.042 -17.736 1.00 82.25 166 ASP A CA 1
ATOM 1328 C C . ASP A 1 166 ? 10.638 -23.565 -16.281 1.00 82.25 166 ASP A C 1
ATOM 1330 O O . ASP A 1 166 ? 10.041 -22.552 -15.913 1.00 82.25 166 ASP A O 1
ATOM 1334 N N . ALA A 1 167 ? 11.352 -24.327 -15.451 1.00 84.25 167 ALA A N 1
ATOM 1335 C CA . ALA A 1 167 ? 11.500 -24.029 -14.032 1.00 84.25 167 ALA A CA 1
ATOM 1336 C C . ALA A 1 167 ? 12.200 -22.679 -13.804 1.00 84.25 167 ALA A C 1
ATOM 1338 O O . ALA A 1 167 ? 11.760 -21.912 -12.951 1.00 84.25 167 ALA A O 1
ATOM 1339 N N . ASP A 1 168 ? 13.201 -22.339 -14.623 1.00 84.12 168 ASP A N 1
ATOM 1340 C CA . ASP A 1 168 ? 13.967 -21.098 -14.472 1.00 84.12 168 ASP A CA 1
ATOM 1341 C C . ASP A 1 168 ? 13.092 -19.871 -14.786 1.00 84.12 168 ASP A C 1
ATOM 1343 O O . ASP A 1 168 ? 13.205 -18.817 -14.155 1.00 84.12 168 ASP A O 1
ATOM 1347 N N . LEU A 1 169 ? 12.168 -20.001 -15.748 1.00 84.06 169 LEU A N 1
ATOM 1348 C CA . LEU A 1 169 ? 11.196 -18.948 -16.049 1.00 84.06 169 LEU A CA 1
ATOM 1349 C C . LEU A 1 169 ? 10.152 -18.809 -14.948 1.00 84.06 169 LEU A C 1
ATOM 1351 O O . LEU A 1 169 ? 9.762 -17.684 -14.636 1.00 84.06 169 LEU A O 1
ATOM 1355 N N . HIS A 1 170 ? 9.697 -19.918 -14.365 1.00 86.06 170 HIS A N 1
ATOM 1356 C CA . HIS A 1 170 ? 8.779 -19.877 -13.232 1.00 86.06 170 HIS A CA 1
ATOM 1357 C C . HIS A 1 170 ? 9.408 -19.161 -12.028 1.00 86.06 170 HIS A C 1
ATOM 1359 O O . HIS A 1 170 ? 8.777 -18.271 -11.454 1.00 86.06 170 HIS A O 1
ATOM 1365 N N . ASP A 1 171 ? 10.665 -19.474 -11.712 1.00 89.50 171 ASP A N 1
ATOM 1366 C CA . ASP A 1 171 ? 11.417 -18.823 -10.637 1.00 89.50 171 ASP A CA 1
ATOM 1367 C C . ASP A 1 171 ? 11.573 -17.318 -10.895 1.00 89.50 171 ASP A C 1
ATOM 1369 O O . ASP A 1 171 ? 11.314 -16.508 -10.004 1.00 89.50 171 ASP A O 1
ATOM 1373 N N . LEU A 1 172 ? 11.867 -16.915 -12.137 1.00 89.94 172 LEU A N 1
ATOM 1374 C CA . LEU A 1 172 ? 11.921 -15.500 -12.517 1.00 89.94 172 LEU A CA 1
ATOM 1375 C C . LEU A 1 172 ? 10.566 -14.787 -12.338 1.00 89.94 172 LEU A C 1
ATOM 1377 O O . LEU A 1 172 ? 10.531 -13.621 -11.943 1.00 89.94 172 LEU A O 1
ATOM 1381 N N . VAL A 1 173 ? 9.435 -15.451 -12.618 1.00 90.69 173 VAL A N 1
ATOM 1382 C CA . VAL A 1 173 ? 8.098 -14.870 -12.378 1.00 90.69 173 VAL A CA 1
ATOM 1383 C C . VAL A 1 173 ? 7.886 -14.588 -10.897 1.00 90.69 173 VAL A C 1
ATOM 1385 O O . VAL A 1 173 ? 7.378 -13.516 -10.553 1.00 90.69 173 VAL A O 1
ATOM 1388 N N . LEU A 1 174 ? 8.234 -15.549 -10.039 1.00 92.00 174 LEU A N 1
ATOM 1389 C CA . LEU A 1 174 ? 8.120 -15.398 -8.592 1.00 92.00 174 LEU A CA 1
ATOM 1390 C C . LEU A 1 174 ? 9.030 -14.270 -8.104 1.00 92.00 174 LEU A C 1
ATOM 1392 O O . LEU A 1 174 ? 8.554 -13.357 -7.438 1.00 92.00 174 LEU A O 1
ATOM 1396 N N . GLU A 1 175 ? 10.287 -14.245 -8.549 1.00 94.00 175 GLU A N 1
ATOM 1397 C CA . GLU A 1 175 ? 11.252 -13.218 -8.155 1.00 94.00 175 GLU A CA 1
ATOM 1398 C C . GLU A 1 175 ? 10.799 -11.803 -8.557 1.00 94.00 175 GLU A C 1
ATOM 1400 O O . GLU A 1 175 ? 10.872 -10.869 -7.755 1.00 94.00 175 GLU A O 1
ATOM 1405 N N . ILE A 1 176 ? 10.267 -11.629 -9.775 1.00 95.25 176 ILE A N 1
ATOM 1406 C CA . ILE A 1 176 ? 9.714 -10.343 -10.229 1.00 95.25 176 ILE A CA 1
ATOM 1407 C C . ILE A 1 176 ? 8.536 -9.912 -9.347 1.00 95.25 176 ILE A C 1
ATOM 1409 O O . ILE A 1 176 ? 8.428 -8.727 -9.021 1.00 95.25 176 ILE A O 1
ATOM 1413 N N . ARG A 1 177 ? 7.644 -10.841 -8.977 1.00 94.81 177 ARG A N 1
ATOM 1414 C CA . ARG A 1 177 ? 6.467 -10.549 -8.143 1.00 94.81 177 ARG A CA 1
ATOM 1415 C C . ARG A 1 177 ? 6.861 -10.184 -6.718 1.00 94.81 177 ARG A C 1
ATOM 1417 O O . ARG A 1 177 ? 6.445 -9.131 -6.246 1.00 94.81 177 ARG A O 1
ATOM 1424 N N . ASP A 1 178 ? 7.727 -10.974 -6.097 1.00 94.38 178 ASP A N 1
ATOM 1425 C CA . ASP A 1 178 ? 8.213 -10.719 -4.741 1.00 94.38 178 ASP A CA 1
ATOM 1426 C C . ASP A 1 178 ? 8.931 -9.364 -4.674 1.00 94.38 178 ASP A C 1
ATOM 1428 O O . ASP A 1 178 ? 8.679 -8.543 -3.790 1.00 94.38 178 ASP A O 1
ATOM 1432 N N . LYS A 1 179 ? 9.778 -9.060 -5.668 1.00 95.88 179 LYS A N 1
ATOM 1433 C CA . LYS A 1 179 ? 10.434 -7.748 -5.773 1.00 95.88 179 LYS A CA 1
ATOM 1434 C C . LYS A 1 179 ? 9.441 -6.614 -6.016 1.00 95.88 179 LYS A C 1
ATOM 1436 O O . LYS A 1 179 ? 9.663 -5.519 -5.503 1.00 95.88 179 LYS A O 1
ATOM 1441 N N . LEU A 1 180 ? 8.376 -6.838 -6.786 1.00 97.06 180 LEU A N 1
ATOM 1442 C CA . LEU A 1 180 ? 7.336 -5.834 -7.018 1.00 97.06 180 LEU A CA 1
ATOM 1443 C C . LEU A 1 180 ? 6.588 -5.500 -5.724 1.00 97.06 180 LEU A C 1
ATOM 1445 O O . LEU A 1 180 ? 6.383 -4.317 -5.451 1.00 97.06 180 LEU A O 1
ATOM 1449 N N . ASP A 1 181 ? 6.237 -6.502 -4.921 1.00 96.06 181 ASP A N 1
ATOM 1450 C CA . ASP A 1 181 ? 5.557 -6.298 -3.640 1.00 96.06 181 ASP A CA 1
ATOM 1451 C C . ASP A 1 181 ? 6.431 -5.472 -2.682 1.00 96.06 181 ASP A C 1
ATOM 1453 O O . ASP A 1 181 ? 5.984 -4.456 -2.137 1.00 96.06 181 ASP A O 1
ATOM 1457 N N . VAL A 1 182 ? 7.720 -5.812 -2.566 1.00 97.44 182 VAL A N 1
ATOM 1458 C CA . VAL A 1 182 ? 8.678 -5.040 -1.754 1.00 97.44 182 VAL A CA 1
ATOM 1459 C C . VAL A 1 182 ? 8.870 -3.621 -2.301 1.00 97.44 182 VAL A C 1
ATOM 1461 O O . VAL A 1 182 ? 8.863 -2.656 -1.535 1.00 97.44 182 VAL A O 1
ATOM 1464 N N . ALA A 1 183 ? 8.967 -3.453 -3.623 1.00 97.88 183 ALA A N 1
ATOM 1465 C CA . ALA A 1 183 ? 9.105 -2.141 -4.252 1.00 97.88 183 ALA A CA 1
ATOM 1466 C C . ALA A 1 183 ? 7.876 -1.241 -4.024 1.00 97.88 183 ALA A C 1
ATOM 1468 O O . ALA A 1 183 ? 8.024 -0.029 -3.864 1.00 97.88 183 ALA A O 1
ATOM 1469 N N . GLN A 1 184 ? 6.664 -1.806 -3.968 1.00 98.12 184 GLN A N 1
ATOM 1470 C CA . GLN A 1 184 ? 5.454 -1.054 -3.620 1.00 98.12 184 GLN A CA 1
ATOM 1471 C C . GLN A 1 184 ? 5.475 -0.575 -2.164 1.00 98.12 184 GLN A C 1
ATOM 1473 O O . GLN A 1 184 ? 5.086 0.562 -1.884 1.00 98.12 184 GLN A O 1
ATOM 1478 N N . ILE A 1 185 ? 5.963 -1.405 -1.237 1.00 98.25 185 ILE A N 1
ATOM 1479 C CA . ILE A 1 185 ? 6.137 -1.010 0.168 1.00 98.25 185 ILE A CA 1
ATOM 1480 C C . ILE A 1 185 ? 7.205 0.082 0.283 1.00 98.25 185 ILE A C 1
ATOM 1482 O O . ILE A 1 185 ? 6.996 1.077 0.977 1.00 98.25 185 ILE A O 1
ATOM 1486 N N . GLN A 1 186 ? 8.310 -0.048 -0.450 1.00 98.50 186 GLN A N 1
ATOM 1487 C CA . GLN A 1 186 ? 9.357 0.967 -0.510 1.00 98.50 186 GLN A CA 1
ATOM 1488 C C . GLN A 1 186 ? 8.848 2.301 -1.077 1.00 98.50 186 GLN A C 1
ATOM 1490 O O . GLN A 1 186 ? 9.164 3.360 -0.534 1.00 98.50 186 GLN A O 1
ATOM 1495 N N . LEU A 1 187 ? 8.023 2.271 -2.131 1.00 98.25 187 LEU A N 1
ATOM 1496 C CA . LEU A 1 187 ? 7.362 3.463 -2.666 1.00 98.25 187 LEU A CA 1
ATOM 1497 C C . LEU A 1 187 ? 6.484 4.133 -1.600 1.00 98.25 187 LEU A C 1
ATOM 1499 O O . LEU A 1 187 ? 6.576 5.344 -1.401 1.00 98.25 187 LEU A O 1
ATOM 1503 N N . ALA A 1 188 ? 5.683 3.348 -0.874 1.00 97.88 188 ALA A N 1
ATOM 1504 C CA . ALA A 1 188 ? 4.865 3.862 0.219 1.00 97.88 188 ALA A CA 1
ATOM 1505 C C . ALA A 1 188 ? 5.722 4.463 1.347 1.00 97.88 188 ALA A C 1
ATOM 1507 O O . ALA A 1 188 ? 5.371 5.511 1.889 1.00 97.88 188 ALA A O 1
ATOM 1508 N N . ALA A 1 189 ? 6.866 3.851 1.672 1.00 98.12 189 ALA A N 1
ATOM 1509 C CA . ALA A 1 189 ? 7.814 4.394 2.641 1.00 98.12 189 ALA A CA 1
ATOM 1510 C C . ALA A 1 189 ? 8.378 5.742 2.171 1.00 98.12 189 ALA A C 1
ATOM 1512 O O . ALA A 1 189 ? 8.358 6.710 2.929 1.00 98.12 189 ALA A O 1
ATOM 1513 N N . ARG A 1 190 ? 8.796 5.847 0.903 1.00 97.38 190 ARG A N 1
ATOM 1514 C CA . ARG A 1 190 ? 9.266 7.102 0.294 1.00 97.38 190 ARG A CA 1
ATOM 1515 C C . ARG A 1 190 ? 8.203 8.196 0.379 1.00 97.38 190 ARG A C 1
ATOM 1517 O O . ARG A 1 190 ? 8.519 9.312 0.785 1.00 97.38 190 ARG A O 1
ATOM 1524 N N . ASP A 1 191 ? 6.954 7.883 0.036 1.00 97.31 191 ASP A N 1
ATOM 1525 C CA . ASP A 1 191 ? 5.838 8.838 0.073 1.00 97.31 191 ASP A CA 1
ATOM 1526 C C . ASP A 1 191 ? 5.560 9.342 1.498 1.00 97.31 191 ASP A C 1
ATOM 1528 O O . ASP A 1 191 ? 5.363 10.542 1.710 1.00 97.31 191 ASP A O 1
ATOM 1532 N N . LEU A 1 192 ? 5.610 8.446 2.492 1.00 95.56 192 LEU A N 1
ATOM 1533 C CA . LEU A 1 192 ? 5.491 8.821 3.902 1.00 95.56 192 LEU A CA 1
ATOM 1534 C C . LEU A 1 192 ? 6.635 9.741 4.328 1.00 95.56 192 LEU A C 1
ATOM 1536 O O . LEU A 1 192 ? 6.370 10.819 4.857 1.00 95.56 192 LEU A O 1
ATOM 1540 N N . VAL A 1 193 ? 7.884 9.373 4.033 1.00 96.12 193 VAL A N 1
ATOM 1541 C CA . VAL A 1 193 ? 9.068 10.184 4.363 1.00 96.12 193 VAL A CA 1
ATOM 1542 C C . VAL A 1 193 ? 9.009 11.558 3.694 1.00 96.12 193 VAL A C 1
ATOM 1544 O O . VAL A 1 193 ? 9.372 12.561 4.304 1.00 96.12 193 VAL A O 1
ATOM 1547 N N . GLN A 1 194 ? 8.486 11.648 2.471 1.00 95.25 194 GLN A N 1
ATOM 1548 C CA . GLN A 1 194 ? 8.300 12.925 1.783 1.00 95.25 194 GLN A CA 1
ATOM 1549 C C . GLN A 1 194 ? 7.295 13.850 2.491 1.00 95.25 194 GLN A C 1
ATOM 1551 O O . GLN A 1 194 ? 7.453 15.070 2.431 1.00 95.25 194 GLN A O 1
ATOM 1556 N N . SER A 1 195 ? 6.280 13.294 3.157 1.00 93.44 195 SER A N 1
ATOM 1557 C CA . SER A 1 195 ? 5.295 14.064 3.931 1.00 93.44 195 SER A CA 1
ATOM 1558 C C . SER A 1 195 ? 5.789 14.493 5.320 1.00 93.44 195 SER A C 1
ATOM 1560 O O . SER A 1 195 ? 5.172 15.350 5.955 1.00 93.44 195 SER A O 1
ATOM 1562 N N . MET A 1 196 ? 6.897 13.919 5.797 1.00 92.75 196 MET A N 1
ATOM 1563 C CA . MET A 1 196 ? 7.467 14.221 7.109 1.00 92.75 196 MET A CA 1
ATOM 1564 C C . MET A 1 196 ? 8.196 15.578 7.131 1.00 92.75 196 MET A C 1
ATOM 1566 O O . MET A 1 196 ? 8.605 16.100 6.084 1.00 92.75 196 MET A O 1
ATOM 1570 N N . PRO A 1 197 ? 8.400 16.163 8.331 1.00 92.81 197 PRO A N 1
ATOM 1571 C CA . PRO A 1 197 ? 9.235 17.346 8.496 1.00 92.81 197 PRO A CA 1
ATOM 1572 C C . PRO A 1 197 ? 10.627 17.133 7.895 1.00 92.81 197 PRO A C 1
ATOM 1574 O O . PRO A 1 197 ? 11.275 16.124 8.161 1.00 92.81 197 PRO A O 1
ATOM 1577 N N . GLN A 1 198 ? 11.090 18.103 7.106 1.00 93.25 198 GLN A N 1
ATOM 1578 C CA . GLN A 1 198 ? 12.356 18.017 6.377 1.00 93.25 198 GLN A CA 1
ATOM 1579 C C . GLN A 1 198 ? 13.552 18.186 7.326 1.00 93.25 198 GLN A C 1
ATOM 1581 O O . GLN A 1 198 ? 14.042 19.286 7.574 1.00 93.25 198 GLN A O 1
ATOM 1586 N N . THR A 1 199 ? 14.012 17.067 7.870 1.00 94.56 199 THR A N 1
ATOM 1587 C CA . THR A 1 199 ? 15.258 16.918 8.628 1.00 94.56 199 THR A CA 1
ATOM 1588 C C . THR A 1 199 ? 16.368 16.366 7.732 1.00 94.56 199 THR A C 1
ATOM 1590 O O . THR A 1 199 ? 16.118 15.800 6.670 1.00 94.56 199 THR A O 1
ATOM 1593 N N . ARG A 1 200 ? 17.630 16.471 8.166 1.00 93.81 200 ARG A N 1
ATOM 1594 C CA . ARG A 1 200 ? 18.753 15.858 7.435 1.00 93.81 200 ARG A CA 1
ATOM 1595 C C . ARG A 1 200 ? 18.558 14.346 7.238 1.00 93.81 200 ARG A C 1
ATOM 1597 O O . ARG A 1 200 ? 18.887 13.829 6.173 1.00 93.81 200 ARG A O 1
ATOM 1604 N N . GLU A 1 201 ? 18.015 13.664 8.243 1.00 93.62 201 GLU A N 1
ATOM 1605 C CA . GLU A 1 201 ? 17.739 12.223 8.214 1.00 93.62 201 GLU A CA 1
ATOM 1606 C C . GLU A 1 201 ? 16.659 11.875 7.186 1.00 93.62 201 GLU A C 1
ATOM 1608 O O . GLU A 1 201 ? 16.906 11.053 6.311 1.00 93.62 201 GLU A O 1
ATOM 1613 N N . THR A 1 202 ? 15.511 12.559 7.212 1.00 94.38 202 THR A N 1
ATOM 1614 C CA . THR A 1 202 ? 14.403 12.321 6.263 1.00 94.38 202 THR A CA 1
ATOM 1615 C C . THR A 1 202 ? 14.786 12.642 4.818 1.00 94.38 202 THR A C 1
ATOM 1617 O O . THR A 1 202 ? 14.443 11.883 3.915 1.00 94.38 202 THR A O 1
ATOM 1620 N N . ILE A 1 203 ? 15.559 13.708 4.580 1.00 95.62 203 ILE A N 1
ATOM 1621 C CA . ILE A 1 203 ? 16.072 14.040 3.240 1.00 95.62 203 ILE A CA 1
ATOM 1622 C C . ILE A 1 203 ? 17.018 12.943 2.737 1.00 95.62 203 ILE A C 1
ATOM 1624 O O . ILE A 1 203 ? 16.913 12.509 1.590 1.00 95.62 203 ILE A O 1
ATOM 1628 N N . THR A 1 204 ? 17.931 12.473 3.592 1.00 95.88 204 THR A N 1
ATOM 1629 C CA . THR A 1 204 ? 18.883 11.410 3.230 1.00 95.88 204 THR A CA 1
ATOM 1630 C C . THR A 1 204 ? 18.151 10.098 2.959 1.00 95.88 204 THR A C 1
ATOM 1632 O O . THR A 1 204 ? 18.383 9.470 1.929 1.00 95.88 204 THR A O 1
ATOM 1635 N N . ALA A 1 205 ? 17.216 9.726 3.834 1.00 96.12 205 ALA A N 1
ATOM 1636 C CA . ALA A 1 205 ? 16.394 8.536 3.681 1.00 96.12 205 ALA A CA 1
ATOM 1637 C C . ALA A 1 205 ? 15.573 8.573 2.387 1.00 96.12 205 ALA A C 1
ATOM 1639 O O . ALA A 1 205 ? 15.578 7.600 1.640 1.00 96.12 205 ALA A O 1
ATOM 1640 N N . LYS A 1 206 ? 14.931 9.706 2.073 1.00 96.12 206 LYS A N 1
ATOM 1641 C CA . LYS A 1 206 ? 14.185 9.878 0.821 1.00 96.12 206 LYS A CA 1
ATOM 1642 C C . LYS A 1 206 ? 15.074 9.632 -0.398 1.00 96.12 206 LYS A C 1
ATOM 1644 O O . LYS A 1 206 ? 14.693 8.860 -1.271 1.00 96.12 206 LYS A O 1
ATOM 1649 N N . ASN A 1 207 ? 16.248 10.261 -0.445 1.00 95.25 207 ASN A N 1
ATOM 1650 C CA . ASN A 1 207 ? 17.171 10.095 -1.567 1.00 95.25 207 ASN A CA 1
ATOM 1651 C C . ASN A 1 207 ? 17.631 8.636 -1.694 1.00 95.25 207 ASN A C 1
ATOM 1653 O O . ASN A 1 207 ? 17.680 8.105 -2.796 1.00 95.25 207 ASN A O 1
ATOM 1657 N N . ASN A 1 208 ? 17.926 7.968 -0.578 1.00 96.19 208 ASN A N 1
ATOM 1658 C CA . ASN A 1 208 ? 18.339 6.565 -0.582 1.00 96.19 208 ASN A CA 1
ATOM 1659 C C . ASN A 1 208 ? 17.219 5.638 -1.086 1.00 96.19 208 ASN A C 1
ATOM 1661 O O . ASN A 1 208 ? 17.470 4.796 -1.945 1.00 96.19 208 ASN A O 1
ATOM 1665 N N . LEU A 1 209 ? 15.973 5.855 -0.647 1.00 96.88 209 LEU A N 1
ATOM 1666 C CA . LEU A 1 209 ? 14.795 5.100 -1.098 1.00 96.88 209 LEU A CA 1
ATOM 1667 C C . LEU A 1 209 ? 14.507 5.251 -2.603 1.00 96.88 209 LEU A C 1
ATOM 1669 O O . LEU A 1 209 ? 13.793 4.420 -3.162 1.00 96.88 209 LEU A O 1
ATOM 1673 N N . GLU A 1 210 ? 15.022 6.290 -3.267 1.00 94.75 210 GLU A N 1
ATOM 1674 C CA . GLU A 1 210 ? 14.863 6.490 -4.715 1.00 94.75 210 GLU A CA 1
ATOM 1675 C C . GLU A 1 210 ? 15.953 5.788 -5.548 1.00 94.75 210 GLU A C 1
ATOM 1677 O O . GLU A 1 210 ? 15.694 5.417 -6.696 1.00 94.75 210 GLU A O 1
ATOM 1682 N N . LYS A 1 211 ? 17.143 5.564 -4.975 1.00 92.88 211 LYS A N 1
ATOM 1683 C CA . LYS A 1 211 ? 18.351 5.122 -5.698 1.00 92.88 2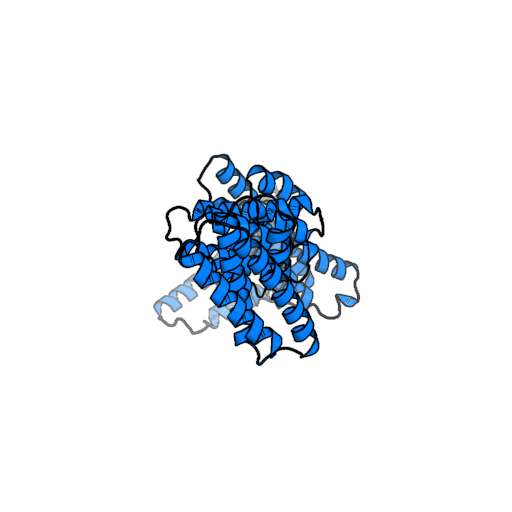11 LYS A CA 1
ATOM 1684 C C . LYS A 1 211 ? 18.380 3.652 -6.084 1.00 92.88 211 LYS A C 1
ATOM 1686 O O . LYS A 1 211 ? 18.927 3.310 -7.132 1.00 92.88 211 LYS A O 1
ATOM 1691 N N . GLN A 1 212 ? 17.846 2.780 -5.239 1.00 94.69 212 GLN A N 1
ATOM 1692 C CA . GLN A 1 212 ? 17.929 1.327 -5.405 1.00 94.69 212 GLN A CA 1
ATOM 1693 C C . GLN A 1 212 ? 16.752 0.622 -4.741 1.00 94.69 212 GLN A C 1
ATOM 1695 O O . GLN A 1 212 ? 16.029 1.236 -3.964 1.00 94.69 212 GLN A O 1
ATOM 1700 N N . LEU A 1 213 ? 16.563 -0.663 -5.042 1.00 96.25 213 LEU A N 1
ATOM 1701 C CA . LEU A 1 213 ? 15.598 -1.509 -4.343 1.00 96.25 213 LEU A CA 1
ATOM 1702 C C . LEU A 1 213 ? 16.265 -2.181 -3.151 1.00 96.25 213 LEU A C 1
ATOM 1704 O O . LEU A 1 213 ? 17.311 -2.806 -3.304 1.00 96.25 213 LEU A O 1
ATOM 1708 N N . TYR A 1 214 ? 15.616 -2.094 -2.002 1.00 97.62 214 TYR A N 1
ATOM 1709 C CA . TYR A 1 214 ? 16.063 -2.724 -0.769 1.00 97.62 214 TYR A CA 1
ATOM 1710 C C . TYR A 1 214 ? 15.337 -4.049 -0.537 1.00 97.62 214 TYR A C 1
ATOM 1712 O O . TYR A 1 214 ? 14.247 -4.301 -1.060 1.00 97.62 214 TYR A O 1
ATOM 1720 N N . THR A 1 215 ? 15.949 -4.919 0.255 1.00 97.06 215 THR A N 1
ATOM 1721 C CA . THR A 1 215 ? 15.307 -6.122 0.786 1.00 97.06 215 THR A CA 1
ATOM 1722 C C . THR A 1 215 ? 14.323 -5.772 1.904 1.00 97.06 215 THR A C 1
ATOM 1724 O O . THR A 1 215 ? 14.345 -4.675 2.463 1.00 97.06 215 THR A O 1
ATOM 1727 N N . VAL A 1 216 ? 13.462 -6.727 2.274 1.00 97.56 216 VAL A N 1
ATOM 1728 C CA . VAL A 1 216 ? 12.531 -6.547 3.400 1.00 97.56 216 VAL A CA 1
ATOM 1729 C C . VAL A 1 216 ? 13.275 -6.201 4.692 1.00 97.56 216 VAL A C 1
ATOM 1731 O O . VAL A 1 216 ? 12.830 -5.325 5.429 1.00 97.56 216 VAL A O 1
ATOM 1734 N N . GLN A 1 217 ? 14.402 -6.869 4.954 1.00 97.06 217 GLN A N 1
ATOM 1735 C CA . GLN A 1 217 ? 15.189 -6.651 6.164 1.00 97.06 217 GLN A CA 1
ATOM 1736 C C . GLN A 1 217 ? 15.829 -5.260 6.177 1.00 97.06 217 GLN A C 1
ATOM 1738 O O . GLN A 1 217 ? 15.673 -4.536 7.156 1.00 97.06 217 GLN A O 1
ATOM 1743 N N . GLU A 1 218 ? 16.467 -4.850 5.078 1.00 97.81 218 GLU A N 1
ATOM 1744 C CA . GLU A 1 218 ? 17.079 -3.519 4.972 1.00 97.81 218 GLU A CA 1
ATOM 1745 C C . GLU A 1 218 ? 16.024 -2.408 5.093 1.00 97.81 218 GLU A C 1
ATOM 1747 O O . GLU A 1 218 ? 16.215 -1.458 5.847 1.00 97.81 218 GLU A O 1
ATOM 1752 N N . LEU A 1 219 ? 14.860 -2.543 4.438 1.00 98.06 219 LEU A N 1
ATOM 1753 C CA . LEU A 1 219 ? 13.758 -1.582 4.602 1.00 98.06 219 LEU A CA 1
ATOM 1754 C C . LEU A 1 219 ? 13.271 -1.495 6.047 1.00 98.06 219 LEU A C 1
ATOM 1756 O O . LEU A 1 219 ? 12.905 -0.413 6.513 1.00 98.06 219 LEU A O 1
ATOM 1760 N N . PHE A 1 220 ? 13.243 -2.624 6.753 1.00 97.69 220 PHE A N 1
ATOM 1761 C CA . PHE A 1 220 ? 12.788 -2.669 8.133 1.00 97.69 220 PHE A CA 1
ATOM 1762 C C . PHE A 1 220 ? 13.790 -1.985 9.071 1.00 97.69 220 PHE A C 1
ATOM 1764 O O . PHE A 1 220 ? 13.418 -1.081 9.822 1.00 97.69 220 PHE A O 1
ATOM 1771 N N . GLU A 1 221 ? 15.058 -2.387 9.001 1.00 97.25 221 GLU A N 1
ATOM 1772 C CA . GLU A 1 221 ? 16.112 -1.977 9.932 1.00 97.25 221 GLU A CA 1
ATOM 1773 C C . GLU A 1 221 ? 16.667 -0.579 9.633 1.00 97.25 221 GLU A C 1
ATOM 1775 O O . GLU A 1 221 ? 16.898 0.193 10.562 1.00 97.25 221 GLU A O 1
ATOM 1780 N N . GLU A 1 222 ? 16.845 -0.218 8.359 1.00 97.25 222 GLU A N 1
ATOM 1781 C CA . GLU A 1 222 ? 17.472 1.055 7.975 1.00 97.25 222 GLU A CA 1
ATOM 1782 C C . GLU A 1 222 ? 16.469 2.210 7.852 1.00 97.25 222 GLU A C 1
ATOM 1784 O O . GLU A 1 222 ? 16.852 3.375 7.982 1.00 97.25 222 GLU A O 1
ATOM 1789 N N . PHE A 1 223 ? 15.182 1.914 7.627 1.00 97.94 223 PHE A N 1
ATOM 1790 C CA . PHE A 1 223 ? 14.163 2.940 7.372 1.00 97.94 223 PHE A CA 1
ATOM 1791 C C . PHE A 1 223 ? 12.968 2.852 8.320 1.00 97.94 223 PHE A C 1
ATOM 1793 O O . PHE A 1 223 ? 12.663 3.831 9.001 1.00 97.94 223 PHE A O 1
ATOM 1800 N N . ALA A 1 224 ? 12.277 1.712 8.388 1.00 97.56 224 ALA A N 1
ATOM 1801 C CA . ALA A 1 224 ? 11.003 1.628 9.102 1.00 97.56 224 ALA A CA 1
ATOM 1802 C C . ALA A 1 224 ? 11.150 1.805 10.622 1.00 97.56 224 ALA A C 1
ATOM 1804 O O . ALA A 1 224 ? 10.318 2.476 11.239 1.00 97.56 224 ALA A O 1
ATOM 1805 N N . VAL A 1 225 ? 12.198 1.230 11.220 1.00 96.38 225 VAL A N 1
ATOM 1806 C CA . VAL A 1 225 ? 12.509 1.397 12.648 1.00 96.38 225 VAL A CA 1
ATOM 1807 C C . VAL A 1 225 ? 13.055 2.801 12.950 1.00 96.38 225 VAL A C 1
ATOM 1809 O O . VAL A 1 225 ? 12.449 3.473 13.786 1.00 96.38 225 VAL A O 1
ATOM 1812 N N . PRO A 1 226 ? 14.111 3.313 12.279 1.00 96.12 226 PRO A N 1
ATOM 1813 C CA . PRO A 1 226 ? 14.700 4.608 12.634 1.00 96.12 226 PRO A CA 1
ATOM 1814 C C . PRO A 1 226 ? 13.778 5.806 12.384 1.00 96.12 226 PRO A C 1
ATOM 1816 O O . PRO A 1 226 ? 13.829 6.785 13.123 1.00 96.12 226 PRO A O 1
ATOM 1819 N N . LEU A 1 227 ? 12.927 5.737 11.355 1.00 95.81 227 LEU A N 1
ATOM 1820 C CA . LEU A 1 227 ? 11.991 6.813 10.996 1.00 95.81 227 LEU A CA 1
ATOM 1821 C C . LEU A 1 227 ? 10.611 6.647 11.647 1.00 95.81 227 LEU A C 1
ATOM 1823 O O . LEU A 1 227 ? 9.706 7.444 11.386 1.00 95.81 227 LEU A O 1
ATOM 1827 N N . ASP A 1 228 ? 10.451 5.609 12.467 1.00 95.31 228 ASP A N 1
ATOM 1828 C CA . ASP A 1 228 ? 9.222 5.261 13.165 1.00 95.31 228 ASP A CA 1
ATOM 1829 C C . ASP A 1 228 ? 7.992 5.205 12.237 1.00 95.31 228 ASP A C 1
ATOM 1831 O O . ASP A 1 228 ? 7.070 6.027 12.292 1.00 95.31 228 ASP A O 1
ATOM 1835 N N . LEU A 1 229 ? 8.008 4.252 11.300 1.00 97.19 229 LEU A N 1
ATOM 1836 C CA . LEU A 1 229 ? 6.990 4.086 10.256 1.00 97.19 229 LEU A CA 1
ATOM 1837 C C . LEU A 1 229 ? 6.160 2.808 10.483 1.00 97.19 229 LEU A C 1
ATOM 1839 O O . LEU A 1 229 ? 6.371 1.820 9.776 1.00 97.19 229 LEU A O 1
ATOM 1843 N N . PRO A 1 230 ? 5.196 2.783 11.423 1.00 97.25 230 PRO A N 1
ATOM 1844 C CA . PRO A 1 230 ? 4.481 1.556 11.788 1.00 97.25 230 PRO A CA 1
ATOM 1845 C C . PRO A 1 230 ? 3.678 0.936 10.641 1.00 97.25 230 PRO A C 1
ATOM 1847 O O . PRO A 1 230 ? 3.592 -0.284 10.542 1.00 97.25 230 PRO A O 1
ATOM 1850 N N . ASP A 1 231 ? 3.148 1.746 9.721 1.00 96.69 231 ASP A N 1
ATOM 1851 C CA . ASP A 1 231 ? 2.479 1.237 8.519 1.00 96.69 231 ASP A CA 1
ATOM 1852 C C . ASP A 1 231 ? 3.417 0.429 7.622 1.00 96.69 231 ASP A C 1
ATOM 1854 O O . ASP A 1 231 ? 3.006 -0.574 7.037 1.00 96.69 231 ASP A O 1
ATOM 1858 N N . ILE A 1 232 ? 4.676 0.862 7.530 1.00 98.19 232 ILE A N 1
ATOM 1859 C CA . ILE A 1 232 ? 5.712 0.179 6.759 1.00 98.19 232 ILE A CA 1
ATOM 1860 C C . ILE A 1 232 ? 6.200 -1.049 7.525 1.00 98.19 232 ILE A C 1
ATOM 1862 O O . ILE A 1 232 ? 6.286 -2.112 6.920 1.00 98.19 232 ILE A O 1
ATOM 1866 N N . LYS A 1 233 ? 6.417 -0.954 8.849 1.00 98.31 233 LYS A N 1
ATOM 1867 C CA . LYS A 1 233 ? 6.746 -2.112 9.706 1.00 98.31 233 LYS A CA 1
ATOM 1868 C C . LYS A 1 233 ? 5.706 -3.234 9.524 1.00 98.31 233 LYS A C 1
ATOM 1870 O O . LYS A 1 233 ? 6.066 -4.366 9.212 1.00 98.31 233 LYS A O 1
ATOM 1875 N N . LEU A 1 234 ? 4.415 -2.899 9.617 1.00 97.94 234 LEU A N 1
ATOM 1876 C CA . LEU A 1 234 ? 3.306 -3.840 9.431 1.00 97.94 234 LEU A CA 1
ATOM 1877 C C . LEU A 1 234 ? 3.260 -4.422 8.009 1.00 97.94 234 LEU A C 1
ATOM 1879 O O . LEU A 1 234 ? 3.104 -5.633 7.852 1.00 97.94 234 LEU A O 1
ATOM 1883 N N . ALA A 1 235 ? 3.415 -3.583 6.978 1.00 97.94 235 ALA A N 1
ATOM 1884 C CA . ALA A 1 235 ? 3.417 -4.036 5.588 1.00 97.94 235 ALA A CA 1
ATOM 1885 C C . ALA A 1 235 ? 4.579 -4.999 5.293 1.00 97.94 235 ALA A C 1
ATOM 1887 O O . ALA A 1 235 ? 4.379 -6.009 4.622 1.00 97.94 235 ALA A O 1
ATOM 1888 N N . LEU A 1 236 ? 5.771 -4.724 5.831 1.00 97.94 236 LEU A N 1
ATOM 1889 C CA . LEU A 1 236 ? 6.949 -5.578 5.683 1.00 97.94 236 LEU A CA 1
ATOM 1890 C C . LEU A 1 236 ? 6.765 -6.927 6.388 1.00 97.94 236 LEU A C 1
ATOM 1892 O O . LEU A 1 236 ? 7.058 -7.953 5.781 1.00 97.94 236 LEU A O 1
ATOM 1896 N N . CYS A 1 237 ? 6.227 -6.954 7.615 1.00 97.06 237 CYS A N 1
ATOM 1897 C CA . CYS A 1 237 ? 5.905 -8.207 8.312 1.00 97.06 237 CYS A CA 1
ATOM 1898 C C . CYS A 1 237 ? 4.860 -9.041 7.560 1.00 97.06 237 CYS A C 1
ATOM 1900 O O . CYS A 1 237 ? 4.980 -10.263 7.484 1.00 97.06 237 CYS A O 1
ATOM 1902 N N . PHE A 1 238 ? 3.844 -8.389 6.986 1.00 96.69 238 PHE A N 1
ATOM 1903 C CA . PHE A 1 238 ? 2.848 -9.062 6.157 1.00 96.69 238 PHE A CA 1
ATOM 1904 C C . PHE A 1 238 ? 3.480 -9.650 4.886 1.00 96.69 238 PHE A C 1
ATOM 1906 O O . PHE A 1 238 ? 3.239 -10.810 4.564 1.00 96.69 238 PHE A O 1
ATOM 1913 N N . CYS A 1 239 ? 4.333 -8.877 4.207 1.00 95.50 239 CYS A N 1
ATOM 1914 C CA . CYS A 1 239 ? 5.014 -9.276 2.975 1.00 95.50 239 CYS A CA 1
ATOM 1915 C C . CYS A 1 239 ? 5.978 -10.454 3.178 1.00 95.50 239 CYS A C 1
ATOM 1917 O O . CYS A 1 239 ? 6.011 -11.361 2.354 1.00 95.50 239 CYS A O 1
ATOM 1919 N N . SER A 1 240 ? 6.747 -10.474 4.271 1.00 94.69 240 SER A N 1
ATOM 1920 C CA . SER A 1 240 ? 7.700 -11.558 4.563 1.00 94.69 240 SER A CA 1
ATOM 1921 C C . SER A 1 240 ? 7.095 -12.749 5.296 1.00 94.69 240 SER A C 1
ATOM 1923 O O . SER A 1 240 ? 7.801 -13.712 5.585 1.00 94.69 240 SER A O 1
ATOM 1925 N N . SER A 1 241 ? 5.802 -12.703 5.631 1.00 94.25 241 SER A N 1
ATOM 1926 C CA . SER A 1 241 ? 5.150 -13.694 6.496 1.00 94.25 241 SER A CA 1
ATOM 1927 C C . SER A 1 241 ? 5.780 -13.841 7.895 1.00 94.25 241 SER A C 1
ATOM 1929 O O . SER A 1 241 ? 5.470 -14.801 8.611 1.00 94.25 241 SER A O 1
ATOM 1931 N N . THR A 1 242 ? 6.603 -12.878 8.328 1.00 94.12 242 THR A N 1
ATOM 1932 C CA . THR A 1 242 ? 7.138 -12.802 9.694 1.00 94.12 242 THR A CA 1
ATOM 1933 C C . THR A 1 242 ? 6.041 -12.356 10.651 1.00 94.12 242 THR A C 1
ATOM 1935 O O . THR A 1 242 ? 5.275 -11.439 10.349 1.00 94.12 242 THR A O 1
ATOM 1938 N N . TYR A 1 243 ? 5.938 -13.004 11.809 1.00 95.38 243 TYR A N 1
ATOM 1939 C CA . TYR A 1 243 ? 4.891 -12.719 12.782 1.00 95.38 243 TYR A CA 1
ATOM 1940 C C . TYR A 1 243 ? 5.441 -12.709 14.206 1.00 95.38 243 TYR A C 1
ATOM 1942 O O . TYR A 1 243 ? 6.047 -13.683 14.646 1.00 95.38 243 TYR A O 1
ATOM 1950 N N . ASP A 1 244 ? 5.161 -11.619 14.910 1.00 96.56 244 ASP A N 1
ATOM 1951 C CA . ASP A 1 244 ? 5.296 -11.483 16.354 1.00 96.56 244 ASP A CA 1
ATOM 1952 C C . ASP A 1 244 ? 4.055 -10.746 16.866 1.00 96.56 244 ASP A C 1
ATOM 1954 O O . ASP A 1 244 ? 3.762 -9.637 16.422 1.00 96.56 244 ASP A O 1
ATOM 1958 N N . GLU A 1 245 ? 3.292 -11.385 17.751 1.00 96.06 245 GLU A N 1
ATOM 1959 C CA . GLU A 1 245 ? 2.004 -10.873 18.228 1.00 96.06 245 GLU A CA 1
ATOM 1960 C C . GLU A 1 245 ? 2.160 -9.505 18.897 1.00 96.06 245 GLU A C 1
ATOM 1962 O O . GLU A 1 245 ? 1.440 -8.570 18.548 1.00 96.06 245 GLU A O 1
ATOM 1967 N N . ASN A 1 246 ? 3.158 -9.365 19.775 1.00 96.81 246 ASN A N 1
ATOM 1968 C CA . ASN A 1 246 ? 3.393 -8.124 20.511 1.00 96.81 246 ASN A CA 1
ATOM 1969 C C . ASN A 1 246 ? 3.765 -6.984 19.559 1.00 96.81 246 ASN A C 1
ATOM 1971 O O . ASN A 1 246 ? 3.144 -5.927 19.607 1.00 96.81 246 ASN A O 1
ATOM 1975 N N . ALA A 1 247 ? 4.702 -7.221 18.633 1.00 96.69 247 ALA A N 1
ATOM 1976 C CA . ALA A 1 247 ? 5.088 -6.215 17.649 1.00 96.69 247 ALA A CA 1
ATOM 1977 C C . ALA A 1 247 ? 3.906 -5.758 16.781 1.00 96.69 247 ALA A C 1
ATOM 1979 O O . ALA A 1 247 ? 3.735 -4.563 16.553 1.00 96.69 247 ALA A O 1
ATOM 1980 N N . ILE A 1 248 ? 3.056 -6.683 16.314 1.00 97.75 248 ILE A N 1
ATOM 1981 C CA . ILE A 1 248 ? 1.878 -6.319 15.516 1.00 97.75 248 ILE A CA 1
ATOM 1982 C C . ILE A 1 248 ? 0.906 -5.465 16.341 1.00 97.75 248 ILE A C 1
ATOM 1984 O O . ILE A 1 248 ? 0.429 -4.443 15.843 1.00 97.75 248 ILE A O 1
ATOM 1988 N N . GLU A 1 249 ? 0.617 -5.840 17.590 1.00 97.38 249 GLU A N 1
ATOM 1989 C CA . GLU A 1 249 ? -0.235 -5.034 18.475 1.00 97.38 249 GLU A CA 1
ATOM 1990 C C . GLU A 1 249 ? 0.346 -3.638 18.752 1.00 97.38 249 GLU A C 1
ATOM 1992 O O . GLU A 1 249 ? -0.395 -2.643 18.741 1.00 97.38 249 GLU A O 1
ATOM 1997 N N . ASP A 1 250 ? 1.661 -3.552 18.944 1.00 97.69 250 ASP A N 1
ATOM 1998 C CA . ASP A 1 250 ? 2.382 -2.297 19.141 1.00 97.69 250 ASP A CA 1
ATOM 1999 C C . ASP A 1 250 ? 2.287 -1.409 17.895 1.00 97.69 250 ASP A C 1
ATOM 2001 O O . ASP A 1 250 ? 1.932 -0.236 18.011 1.00 97.69 250 ASP A O 1
ATOM 2005 N N . PHE A 1 251 ? 2.454 -1.961 16.687 1.00 97.88 251 PHE A N 1
ATOM 2006 C CA . PHE A 1 251 ? 2.308 -1.193 15.444 1.00 97.88 251 PHE A CA 1
ATOM 2007 C C . PHE A 1 251 ? 0.900 -0.613 15.285 1.00 97.88 251 PHE A C 1
ATOM 2009 O O . PHE A 1 251 ? 0.751 0.551 14.913 1.00 97.88 251 PHE A O 1
ATOM 2016 N N . TYR A 1 252 ? -0.156 -1.378 15.587 1.00 98.12 252 TYR A N 1
ATOM 2017 C CA . TYR A 1 252 ? -1.521 -0.836 15.557 1.00 98.12 252 TYR A CA 1
ATOM 2018 C C . TYR A 1 252 ? -1.733 0.253 16.608 1.00 98.12 252 TYR A C 1
ATOM 2020 O O . TYR A 1 252 ? -2.433 1.232 16.335 1.00 98.12 252 TYR A O 1
ATOM 2028 N N . THR A 1 253 ? -1.133 0.100 17.789 1.00 97.38 253 THR A N 1
ATOM 2029 C CA . THR A 1 253 ? -1.178 1.120 18.841 1.00 97.38 253 THR A CA 1
ATOM 2030 C C . THR A 1 253 ? -0.496 2.407 18.368 1.00 97.38 253 THR A C 1
ATOM 2032 O O . THR A 1 253 ? -1.114 3.469 18.435 1.00 97.38 253 THR A O 1
ATOM 2035 N N . GLU A 1 254 ? 0.705 2.310 17.787 1.00 97.56 254 GLU A N 1
ATOM 2036 C CA . GLU A 1 254 ? 1.433 3.434 17.181 1.00 97.56 254 GLU A CA 1
ATOM 2037 C C . GLU A 1 254 ? 0.610 4.112 16.071 1.00 97.56 254 GLU A C 1
ATOM 2039 O O . GLU A 1 254 ? 0.489 5.337 16.054 1.00 97.56 254 GLU A O 1
ATOM 2044 N N . ILE A 1 255 ? -0.018 3.345 15.168 1.00 97.69 255 ILE A N 1
ATOM 2045 C CA . ILE A 1 255 ? -0.835 3.904 14.074 1.00 97.69 255 ILE A CA 1
ATOM 2046 C C . ILE A 1 255 ? -2.048 4.669 14.614 1.00 97.69 255 ILE A C 1
ATOM 2048 O O . ILE A 1 255 ? -2.330 5.781 14.157 1.00 97.69 255 ILE A O 1
ATOM 2052 N N . ILE A 1 256 ? -2.777 4.086 15.572 1.00 97.69 256 ILE A N 1
ATOM 2053 C CA . ILE A 1 256 ? -3.952 4.722 16.184 1.00 97.69 256 ILE A CA 1
ATOM 2054 C C . ILE A 1 256 ? -3.538 6.015 16.889 1.00 97.69 256 ILE A C 1
ATOM 2056 O O . ILE A 1 256 ? -4.166 7.056 16.686 1.00 97.69 256 ILE A O 1
ATOM 2060 N N . ASP A 1 257 ? -2.478 5.958 17.691 1.00 96.56 257 ASP A N 1
ATOM 2061 C CA . ASP A 1 257 ? -2.009 7.096 18.474 1.00 96.56 257 ASP A CA 1
ATOM 2062 C C . ASP A 1 257 ? -1.489 8.223 17.575 1.00 96.56 257 ASP A C 1
ATOM 2064 O O . ASP A 1 257 ? -1.803 9.391 17.811 1.00 96.56 257 ASP A O 1
ATOM 2068 N N . ARG A 1 258 ? -0.777 7.888 16.492 1.00 95.19 258 ARG A N 1
ATOM 2069 C CA . ARG A 1 258 ? -0.278 8.869 15.523 1.00 95.19 258 ARG A CA 1
ATOM 2070 C C . ARG A 1 258 ? -1.405 9.566 14.768 1.00 95.19 258 ARG A C 1
ATOM 2072 O O . ARG A 1 258 ? -1.347 10.782 14.598 1.00 95.19 258 ARG A O 1
ATOM 2079 N N . GLU A 1 259 ? -2.444 8.841 14.344 1.00 95.62 259 GLU A N 1
ATOM 2080 C CA . GLU A 1 259 ? -3.603 9.460 13.683 1.00 95.62 259 GLU A CA 1
ATOM 2081 C C . GLU A 1 259 ? -4.331 10.415 14.640 1.00 95.62 259 GLU A C 1
ATOM 2083 O O . GLU A 1 259 ? -4.666 11.545 14.270 1.00 95.62 259 GLU A O 1
ATOM 2088 N N . LEU A 1 260 ? -4.522 9.999 15.895 1.00 95.88 260 LEU A N 1
ATOM 2089 C CA . LEU A 1 260 ? -5.146 10.830 16.924 1.00 95.88 260 LEU A CA 1
ATOM 2090 C C . LEU A 1 260 ? -4.328 12.087 17.230 1.00 95.88 260 LEU A C 1
ATOM 2092 O O . LEU A 1 260 ? -4.919 13.160 17.351 1.00 95.88 260 LEU A O 1
ATOM 2096 N N . PHE A 1 261 ? -3.003 11.968 17.307 1.00 95.00 261 PHE A N 1
ATOM 2097 C CA . PHE A 1 261 ? -2.099 13.096 17.519 1.00 95.00 261 PHE A CA 1
ATOM 2098 C C . PHE A 1 261 ? -2.101 14.060 16.324 1.00 95.00 261 PHE A C 1
ATOM 2100 O O . PHE A 1 261 ? -2.269 15.264 16.488 1.00 95.00 261 PHE A O 1
ATOM 2107 N N . SER A 1 262 ? -2.012 13.537 15.097 1.00 93.25 262 SER A N 1
ATOM 2108 C CA . SER A 1 262 ? -1.990 14.356 13.874 1.00 93.25 262 SER A CA 1
ATOM 2109 C C . SER A 1 262 ? -3.266 15.178 13.648 1.00 93.25 262 SER A C 1
ATOM 2111 O O . SER A 1 262 ? -3.254 16.156 12.902 1.00 93.25 262 SER A O 1
ATOM 2113 N N . SER A 1 263 ? -4.366 14.779 14.289 1.00 94.31 263 SER A N 1
ATOM 2114 C CA . SER A 1 263 ? -5.686 15.393 14.162 1.00 94.31 263 SER A CA 1
ATOM 2115 C C . SER A 1 263 ? -6.115 16.165 15.418 1.00 94.31 263 SER A C 1
ATOM 2117 O O . SER A 1 263 ? -7.268 16.574 15.516 1.00 94.31 263 SER A O 1
ATOM 2119 N N . GLU A 1 264 ? -5.219 16.397 16.387 1.00 92.38 264 GLU A N 1
ATOM 2120 C CA . GLU A 1 264 ? -5.542 17.025 17.682 1.00 92.38 264 GLU A CA 1
ATOM 2121 C C . GLU A 1 264 ? -6.203 18.413 17.548 1.00 92.38 264 GLU A C 1
ATOM 2123 O O . GLU A 1 264 ? -7.092 18.753 18.328 1.00 92.38 264 GLU A O 1
ATOM 2128 N N . GLY A 1 265 ? -5.832 19.190 16.525 1.00 91.06 265 GLY A N 1
ATOM 2129 C CA . GLY A 1 265 ? -6.403 20.516 16.254 1.00 91.06 265 GLY A CA 1
ATOM 2130 C C . GLY A 1 265 ? -7.778 20.520 15.569 1.00 91.06 265 GLY A C 1
ATOM 2131 O O . GLY A 1 265 ? -8.345 21.591 15.353 1.00 91.06 265 GLY A O 1
ATOM 2132 N N . GLU A 1 266 ? -8.315 19.359 15.194 1.00 95.88 266 GLU A N 1
ATOM 2133 C CA . GLU A 1 266 ? -9.574 19.240 14.453 1.00 95.88 266 GLU A CA 1
ATOM 2134 C C . GLU A 1 266 ? -10.784 18.989 15.373 1.00 95.88 266 GLU A C 1
ATOM 2136 O O . GLU A 1 266 ? -10.657 18.629 16.546 1.00 95.88 266 GLU A O 1
ATOM 2141 N N . SER A 1 267 ? -12.003 19.152 14.841 1.00 96.44 267 SER A N 1
ATOM 2142 C CA . SER A 1 267 ? -13.218 18.811 15.591 1.00 96.44 267 SER A CA 1
ATOM 2143 C C . SER A 1 267 ? -13.308 17.307 15.852 1.00 96.44 267 SER A C 1
ATOM 2145 O O . SER A 1 267 ? -12.857 16.484 15.051 1.00 96.44 267 SER A O 1
ATOM 2147 N N . ARG A 1 268 ? -13.949 16.922 16.963 1.00 95.38 268 ARG A N 1
ATOM 2148 C CA . ARG A 1 268 ? -14.083 15.510 17.361 1.00 95.38 268 ARG A CA 1
ATOM 2149 C C . ARG A 1 268 ? -14.710 14.664 16.256 1.00 95.38 268 ARG A C 1
ATOM 2151 O O . ARG A 1 268 ? -14.267 13.548 16.022 1.00 95.38 268 ARG A O 1
ATOM 2158 N N . GLU A 1 269 ? -15.703 15.191 15.550 1.00 95.12 269 GLU A N 1
ATOM 2159 C CA . GLU A 1 269 ? -16.367 14.501 14.447 1.00 95.12 269 GLU A CA 1
ATOM 2160 C C . GLU A 1 269 ? -15.390 14.187 13.308 1.00 95.12 269 GLU A C 1
ATOM 2162 O O . GLU A 1 269 ? -15.385 13.063 12.807 1.00 95.12 269 GLU A O 1
ATOM 2167 N N . VAL A 1 270 ? -14.533 15.140 12.929 1.00 96.12 270 VAL A N 1
ATOM 2168 C CA . VAL A 1 270 ? -13.525 14.940 11.876 1.00 96.12 270 VAL A CA 1
ATOM 2169 C C . VAL A 1 270 ? -12.483 13.918 12.323 1.00 96.12 270 VAL A C 1
ATOM 2171 O O . VAL A 1 270 ? -12.205 12.978 11.577 1.00 96.12 270 VAL A O 1
ATOM 2174 N N . ARG A 1 271 ? -11.995 14.016 13.565 1.00 96.75 271 ARG A N 1
ATOM 2175 C CA . ARG A 1 271 ? -11.048 13.047 14.147 1.00 96.75 271 ARG A CA 1
ATOM 2176 C C . ARG A 1 271 ? -11.597 11.619 14.103 1.00 96.75 271 ARG A C 1
ATOM 2178 O O . ARG A 1 271 ? -10.905 10.691 13.690 1.00 96.75 271 ARG A O 1
ATOM 2185 N N . ILE A 1 272 ? -12.878 11.446 14.440 1.00 96.69 272 ILE A N 1
ATOM 2186 C CA . ILE A 1 272 ? -13.585 10.160 14.351 1.00 96.69 272 ILE A CA 1
ATOM 2187 C C . ILE A 1 272 ? -13.646 9.646 12.905 1.00 96.69 272 ILE A C 1
ATOM 2189 O O . ILE A 1 272 ? -13.399 8.461 12.667 1.00 96.69 272 ILE A O 1
ATOM 2193 N N . GLN A 1 273 ? -13.976 10.506 11.934 1.00 96.06 273 GLN A N 1
ATOM 2194 C CA . GLN A 1 273 ? -14.040 10.113 10.520 1.00 96.06 273 GLN A CA 1
ATOM 2195 C C . GLN A 1 273 ? -12.669 9.701 9.979 1.00 96.06 273 GLN A C 1
ATOM 2197 O O . GLN A 1 273 ? -12.570 8.692 9.274 1.00 96.06 273 GLN A O 1
ATOM 2202 N N . ARG A 1 274 ? -11.618 10.453 10.317 1.00 96.62 274 ARG A N 1
ATOM 2203 C CA . ARG A 1 274 ? -10.243 10.164 9.899 1.00 96.62 274 ARG A CA 1
ATOM 2204 C C . ARG A 1 274 ? -9.753 8.845 10.471 1.00 96.62 274 ARG A C 1
ATOM 2206 O O . ARG A 1 274 ? -9.362 7.969 9.703 1.00 96.62 274 ARG A O 1
ATOM 2213 N N . LEU A 1 275 ? -9.904 8.648 11.781 1.00 97.06 275 LEU A N 1
ATOM 2214 C CA . LEU A 1 275 ? -9.551 7.390 12.433 1.00 97.06 275 LEU A CA 1
ATOM 2215 C C . LEU A 1 275 ? -10.348 6.212 11.855 1.00 97.06 275 LEU A C 1
ATOM 2217 O O . LEU A 1 275 ? -9.768 5.188 11.507 1.00 97.06 275 LEU A O 1
ATOM 2221 N N . GLY A 1 276 ? -11.662 6.366 11.660 1.00 96.50 276 GLY A N 1
ATOM 2222 C CA . GLY A 1 276 ? -12.493 5.339 11.026 1.00 96.50 276 GLY A CA 1
ATOM 2223 C C . GLY A 1 276 ? -12.027 4.989 9.610 1.00 96.50 276 GLY A C 1
ATOM 2224 O O . GLY A 1 276 ? -11.960 3.815 9.255 1.00 96.50 276 GLY A O 1
ATOM 2225 N N . THR A 1 277 ? -11.644 5.990 8.815 1.00 96.75 277 THR A N 1
ATOM 2226 C CA . THR A 1 277 ? -11.096 5.789 7.465 1.00 96.75 277 THR A CA 1
ATOM 2227 C C . THR A 1 277 ? -9.742 5.083 7.514 1.00 96.75 277 THR A C 1
ATOM 2229 O O . THR A 1 277 ? -9.502 4.162 6.729 1.00 96.75 277 THR A O 1
ATOM 2232 N N . ARG A 1 278 ? -8.881 5.454 8.470 1.00 96.31 278 ARG A N 1
ATOM 2233 C CA . ARG A 1 278 ? -7.565 4.843 8.664 1.00 96.31 278 ARG A CA 1
ATOM 2234 C C . ARG A 1 278 ? -7.685 3.361 9.005 1.00 96.31 278 ARG A C 1
ATOM 2236 O O . ARG A 1 278 ? -7.124 2.534 8.289 1.00 96.31 278 ARG A O 1
ATOM 2243 N N . ILE A 1 279 ? -8.485 3.007 10.010 1.00 97.19 279 ILE A N 1
ATOM 2244 C CA . ILE A 1 279 ? -8.673 1.606 10.416 1.00 97.19 279 ILE A CA 1
ATOM 2245 C C . ILE A 1 279 ? -9.399 0.795 9.336 1.00 97.19 279 ILE A C 1
ATOM 2247 O O . ILE A 1 279 ? -9.035 -0.356 9.100 1.00 97.19 279 ILE A O 1
ATOM 2251 N N . ALA A 1 280 ? -10.361 1.385 8.616 1.00 96.69 280 ALA A N 1
ATOM 2252 C CA . ALA A 1 280 ? -11.018 0.715 7.491 1.00 96.69 280 ALA A CA 1
ATOM 2253 C C . ALA A 1 280 ? -10.033 0.400 6.354 1.00 96.69 280 ALA A C 1
ATOM 2255 O O . ALA A 1 280 ? -10.113 -0.665 5.744 1.00 96.69 280 ALA A O 1
ATOM 2256 N N . SER A 1 281 ? -9.072 1.292 6.083 1.00 96.56 281 SER A N 1
ATOM 2257 C CA . SER A 1 281 ? -8.028 1.038 5.082 1.00 96.56 281 SER A CA 1
ATOM 2258 C C . SER A 1 281 ? -7.110 -0.129 5.469 1.00 96.56 281 SER A C 1
ATOM 2260 O O . SER A 1 281 ? -6.752 -0.924 4.604 1.00 96.56 281 SER A O 1
ATOM 2262 N N . LEU A 1 282 ? -6.796 -0.280 6.762 1.00 96.81 282 LEU A N 1
ATOM 2263 C CA . LEU A 1 282 ? -6.014 -1.404 7.287 1.00 96.81 282 LEU A CA 1
ATOM 2264 C C . LEU A 1 282 ? -6.820 -2.707 7.262 1.00 96.81 282 LEU A C 1
ATOM 2266 O O . LEU A 1 282 ? -6.297 -3.731 6.833 1.00 96.81 282 LEU A O 1
ATOM 2270 N N . SER A 1 283 ? -8.106 -2.656 7.631 1.00 95.94 283 SER A N 1
ATOM 2271 C CA . SER A 1 283 ? -9.017 -3.808 7.551 1.00 95.94 283 SER A CA 1
ATOM 2272 C C . SER A 1 283 ? -9.054 -4.375 6.133 1.00 95.94 283 SER A C 1
ATOM 2274 O O . SER A 1 283 ? -8.812 -5.561 5.928 1.00 95.94 283 SER A O 1
ATOM 2276 N N . LYS A 1 284 ? -9.236 -3.520 5.119 1.00 95.81 284 LYS A N 1
ATOM 2277 C CA . LYS A 1 284 ? -9.256 -3.951 3.711 1.00 95.81 284 LYS A CA 1
ATOM 2278 C C . LYS A 1 284 ? -7.974 -4.657 3.264 1.00 95.81 284 LYS A C 1
ATOM 2280 O O . LYS A 1 284 ? -8.048 -5.515 2.393 1.00 95.81 284 LYS A O 1
ATOM 2285 N N . LYS A 1 285 ? -6.821 -4.286 3.827 1.00 94.88 285 LYS A N 1
ATOM 2286 C CA . LYS A 1 285 ? -5.523 -4.874 3.470 1.00 94.88 285 LYS A CA 1
ATOM 2287 C C . LYS A 1 285 ? -5.235 -6.174 4.220 1.00 94.88 285 LYS A C 1
ATOM 2289 O O . LYS A 1 285 ? -4.752 -7.118 3.610 1.00 94.88 285 LYS A O 1
ATOM 2294 N N . TYR A 1 286 ? -5.533 -6.228 5.519 1.00 96.75 286 TYR A N 1
ATOM 2295 C CA . TYR A 1 286 ? -5.004 -7.274 6.402 1.00 96.75 286 TYR A CA 1
ATOM 2296 C C . TYR A 1 286 ? -6.065 -8.209 7.003 1.00 96.75 286 TYR A C 1
ATOM 2298 O O . TYR A 1 286 ? -5.708 -9.268 7.513 1.00 96.75 286 TYR A O 1
ATOM 2306 N N . SER A 1 287 ? -7.363 -7.886 6.920 1.00 94.19 287 SER A N 1
ATOM 2307 C CA . SER A 1 287 ? -8.434 -8.678 7.564 1.00 94.19 287 SER A CA 1
ATOM 2308 C C . SER A 1 287 ? -8.555 -10.119 7.060 1.00 94.19 287 SER A C 1
ATOM 2310 O O . SER A 1 287 ? -9.001 -10.986 7.810 1.00 94.19 287 SER A O 1
ATOM 2312 N N . LEU A 1 288 ? -8.124 -10.400 5.824 1.00 94.56 288 LEU A N 1
ATOM 2313 C CA . LEU A 1 288 ? -8.118 -11.755 5.257 1.00 94.56 288 LEU A CA 1
ATOM 2314 C C . LEU A 1 288 ? -7.160 -12.703 5.991 1.00 94.56 288 LEU A C 1
ATOM 2316 O O . LEU A 1 288 ? -7.329 -13.918 5.917 1.00 94.56 288 LEU A O 1
ATOM 2320 N N . VAL A 1 289 ? -6.168 -12.161 6.704 1.00 95.94 289 VAL A N 1
ATOM 2321 C CA . VAL A 1 289 ? -5.186 -12.930 7.470 1.00 95.94 289 VAL A CA 1
ATOM 2322 C C . VAL A 1 289 ? -5.242 -12.464 8.933 1.00 95.94 289 VAL A C 1
ATOM 2324 O O . VAL A 1 289 ? -4.483 -11.576 9.323 1.00 95.94 289 VAL A O 1
ATOM 2327 N N . PRO A 1 290 ? -6.117 -13.060 9.774 1.00 92.94 290 PRO A N 1
ATOM 2328 C CA . PRO A 1 290 ? -6.468 -12.526 11.096 1.00 92.94 290 PRO A CA 1
ATOM 2329 C C . PRO A 1 290 ? -5.289 -12.245 12.034 1.00 92.94 290 PRO A C 1
ATOM 2331 O O . PRO A 1 290 ? -5.343 -11.293 12.805 1.00 92.94 290 PRO A O 1
ATOM 2334 N N . LYS A 1 291 ? -4.194 -13.015 11.940 1.00 95.44 291 LYS A N 1
ATOM 2335 C CA . LYS A 1 291 ? -2.988 -12.784 12.756 1.00 95.44 291 LYS A CA 1
ATOM 2336 C C . LYS A 1 291 ? -2.357 -11.398 12.527 1.00 95.44 291 LYS A C 1
ATOM 2338 O O . LYS A 1 291 ? -1.795 -10.838 13.455 1.00 95.44 291 LYS A O 1
ATOM 2343 N N . TYR A 1 292 ? -2.498 -10.807 11.336 1.00 96.81 292 TYR A N 1
ATOM 2344 C CA . TYR A 1 292 ? -2.014 -9.450 11.029 1.00 96.81 292 TYR A CA 1
ATOM 2345 C C . TYR A 1 292 ? -3.069 -8.357 11.246 1.00 96.81 292 TYR A C 1
ATOM 2347 O O . TYR A 1 292 ? -2.800 -7.178 11.015 1.00 96.81 292 TYR A O 1
ATOM 2355 N N . TYR A 1 293 ? -4.273 -8.730 11.683 1.00 97.00 293 TYR A N 1
ATOM 2356 C CA . TYR A 1 293 ? -5.360 -7.810 11.997 1.00 97.00 293 TYR A CA 1
ATOM 2357 C C . TYR A 1 293 ? -6.029 -8.230 13.319 1.00 97.00 293 TYR A C 1
ATOM 2359 O O . TYR A 1 293 ? -7.136 -8.780 13.302 1.00 97.00 293 TYR A O 1
ATOM 2367 N N . PRO A 1 294 ? -5.365 -8.004 14.474 1.00 96.62 294 PRO A N 1
ATOM 2368 C CA . PRO A 1 294 ? -5.849 -8.414 15.793 1.00 96.62 294 PRO A CA 1
ATOM 2369 C C . PRO A 1 294 ? -7.066 -7.575 16.221 1.00 96.62 294 PRO A C 1
ATOM 2371 O O . PRO A 1 294 ? -6.972 -6.627 17.002 1.00 96.62 294 PRO A O 1
ATOM 2374 N N . LEU A 1 295 ? -8.237 -7.916 15.674 1.00 96.62 295 LEU A N 1
ATOM 2375 C CA . LEU A 1 295 ? -9.464 -7.126 15.779 1.00 96.62 295 LEU A CA 1
ATOM 2376 C C . LEU A 1 295 ? -9.868 -6.847 17.232 1.00 96.62 295 LEU A C 1
ATOM 2378 O O . LEU A 1 295 ? -10.243 -5.720 17.547 1.00 96.62 295 LEU A O 1
ATOM 2382 N N . GLU A 1 296 ? -9.783 -7.835 18.124 1.00 94.81 296 GLU A N 1
ATOM 2383 C CA . GLU A 1 296 ? -10.160 -7.658 19.534 1.00 94.81 296 GLU A CA 1
ATOM 2384 C C . GLU A 1 296 ? -9.283 -6.617 20.241 1.00 94.81 296 GLU A C 1
ATOM 2386 O O . GLU A 1 296 ? -9.798 -5.745 20.951 1.00 94.81 296 GLU A O 1
ATOM 2391 N N . MET A 1 297 ? -7.967 -6.651 20.006 1.00 95.88 297 MET A N 1
ATOM 2392 C CA . MET A 1 297 ? -7.039 -5.648 20.528 1.00 95.88 297 MET A CA 1
ATOM 2393 C C . MET A 1 297 ? -7.371 -4.269 19.947 1.00 95.88 297 MET A C 1
ATOM 2395 O O . MET A 1 297 ? -7.504 -3.313 20.718 1.00 95.88 297 MET A O 1
ATOM 2399 N N . ILE A 1 298 ? -7.587 -4.166 18.625 1.00 97.81 298 ILE A N 1
ATOM 2400 C CA . ILE A 1 298 ? -7.911 -2.896 17.950 1.00 97.81 298 ILE A CA 1
ATOM 2401 C C . ILE A 1 298 ? -9.177 -2.293 18.570 1.00 97.81 298 ILE A C 1
ATOM 2403 O O . ILE A 1 298 ? -9.175 -1.134 18.985 1.00 97.81 298 ILE A O 1
ATOM 2407 N N . LEU A 1 299 ? -10.250 -3.080 18.696 1.00 97.38 299 LEU A N 1
ATOM 2408 C CA . LEU A 1 299 ? -11.512 -2.643 19.298 1.00 97.38 299 LEU A CA 1
ATOM 2409 C C . LEU A 1 299 ? -11.327 -2.209 20.762 1.00 97.38 299 LEU A C 1
ATOM 2411 O O . LEU A 1 299 ? -11.852 -1.168 21.169 1.00 97.38 299 LEU A O 1
ATOM 2415 N N . SER A 1 300 ? -10.541 -2.957 21.541 1.00 95.94 300 SER A N 1
ATOM 2416 C CA . SER A 1 300 ? -10.225 -2.625 22.936 1.00 95.94 300 SER A CA 1
ATOM 2417 C C . SER A 1 300 ? -9.460 -1.300 23.048 1.00 95.94 300 SER A C 1
ATOM 2419 O O . SER A 1 300 ? -9.763 -0.461 23.903 1.00 95.94 300 SER A O 1
ATOM 2421 N N . LYS A 1 301 ? -8.486 -1.059 22.163 1.00 95.75 301 LYS A N 1
ATOM 2422 C CA . LYS A 1 301 ? -7.732 0.203 22.101 1.00 95.75 301 LYS A CA 1
ATOM 2423 C C . LYS A 1 301 ? -8.606 1.372 21.664 1.00 95.75 301 LYS A C 1
ATOM 2425 O O . LYS A 1 301 ? -8.539 2.431 22.288 1.00 95.75 301 LYS A O 1
ATOM 2430 N N . LEU A 1 302 ? -9.480 1.180 20.677 1.00 96.69 302 LEU A N 1
ATOM 2431 C CA . LEU A 1 302 ? -10.425 2.205 20.229 1.00 96.69 302 LEU A CA 1
ATOM 2432 C C . LEU A 1 302 ? -11.365 2.657 21.354 1.00 96.69 302 LEU A C 1
ATOM 2434 O O . LEU A 1 302 ? -11.593 3.855 21.498 1.00 96.69 302 LEU A O 1
ATOM 2438 N N . LEU A 1 303 ? -11.874 1.739 22.183 1.00 95.12 303 LEU A N 1
ATOM 2439 C CA . LEU A 1 303 ? -12.701 2.096 23.346 1.00 95.12 303 LEU A CA 1
ATOM 2440 C C . LEU A 1 303 ? -11.927 2.933 24.369 1.00 95.12 303 LEU A C 1
ATOM 2442 O O . LEU A 1 303 ? -12.424 3.963 24.832 1.00 95.12 303 LEU A O 1
ATOM 2446 N N . ASN A 1 304 ? -10.705 2.508 24.693 1.00 93.94 304 ASN A N 1
ATOM 2447 C CA . ASN A 1 304 ? -9.840 3.213 25.635 1.00 93.94 304 ASN A CA 1
ATOM 2448 C C . ASN A 1 304 ? -9.488 4.623 25.140 1.00 93.94 304 ASN A C 1
ATOM 2450 O O . ASN A 1 304 ? -9.611 5.597 25.888 1.00 93.94 304 ASN A O 1
ATOM 2454 N N . ARG A 1 305 ? -9.075 4.750 23.874 1.00 94.62 305 ARG A N 1
ATOM 2455 C CA . ARG A 1 305 ? -8.716 6.036 23.263 1.00 94.62 305 ARG A CA 1
ATOM 2456 C C . ARG A 1 305 ? -9.932 6.927 23.057 1.00 94.62 305 ARG A C 1
ATOM 2458 O O . ARG A 1 305 ? -9.888 8.078 23.464 1.00 94.62 305 ARG A O 1
ATOM 2465 N N . GLY A 1 306 ? -11.043 6.395 22.553 1.00 95.19 306 GLY A N 1
ATOM 2466 C CA . GLY A 1 306 ? -12.278 7.158 22.362 1.00 95.19 306 GLY A CA 1
ATOM 2467 C C . GLY A 1 306 ? -12.781 7.809 23.652 1.00 95.19 306 GLY A C 1
ATOM 2468 O O . GLY A 1 306 ? -13.199 8.965 23.638 1.00 95.19 306 GLY A O 1
ATOM 2469 N N . MET A 1 307 ? -12.661 7.115 24.787 1.00 94.12 307 MET A N 1
ATOM 2470 C CA . MET A 1 307 ? -12.981 7.693 26.092 1.00 94.12 307 MET A CA 1
ATOM 2471 C C . MET A 1 307 ? -11.996 8.802 26.499 1.00 94.12 307 MET A C 1
ATOM 2473 O O . MET A 1 307 ? -12.433 9.854 26.963 1.00 94.12 307 MET A O 1
ATOM 2477 N N . ARG A 1 308 ? -10.682 8.585 26.336 1.00 93.25 308 ARG A N 1
ATOM 2478 C CA . ARG A 1 308 ? -9.639 9.568 26.694 1.00 93.25 308 ARG A CA 1
ATOM 2479 C C . ARG A 1 308 ? -9.724 10.845 25.854 1.00 93.25 308 ARG A C 1
ATOM 2481 O O . ARG A 1 308 ? -9.593 11.932 26.402 1.00 93.25 308 ARG A O 1
ATOM 2488 N N . GLU A 1 309 ? -10.018 10.709 24.565 1.00 94.06 309 GLU A N 1
ATOM 2489 C CA . GLU A 1 309 ? -10.214 11.822 23.624 1.00 94.06 309 GLU A CA 1
ATOM 2490 C C . GLU A 1 309 ? -11.573 12.531 23.799 1.00 94.06 309 GLU A C 1
ATOM 2492 O O . GLU A 1 309 ? -11.845 13.563 23.180 1.00 94.06 309 GLU A O 1
ATOM 2497 N N . GLY A 1 310 ? -12.463 11.982 24.635 1.00 93.94 310 GLY A N 1
ATOM 2498 C CA . GLY A 1 310 ? -13.799 12.528 24.861 1.00 93.94 310 GLY A CA 1
ATOM 2499 C C . GLY A 1 310 ? -14.723 12.408 23.646 1.00 93.94 310 GLY A C 1
ATOM 2500 O O . GLY A 1 310 ? -15.592 13.260 23.444 1.00 93.94 310 GLY A O 1
ATOM 2501 N N . PHE A 1 311 ? -14.539 11.380 22.815 1.00 96.62 311 PHE A N 1
ATOM 2502 C CA . PHE A 1 311 ? -15.432 11.083 21.696 1.00 96.62 311 PHE A CA 1
ATOM 2503 C C . PHE A 1 311 ? -16.815 10.652 22.189 1.00 96.62 311 PHE A C 1
ATOM 2505 O O . PHE A 1 311 ? -16.964 10.117 23.284 1.00 96.62 311 PHE A O 1
ATOM 2512 N N . SER A 1 312 ? -17.847 10.856 21.367 1.00 95.94 312 SER A N 1
ATOM 2513 C CA . SER A 1 312 ? -19.197 10.356 21.666 1.00 95.94 312 SER A CA 1
ATOM 2514 C C . SER A 1 312 ? -19.192 8.826 21.827 1.00 95.94 312 SER A C 1
ATOM 2516 O O . SER A 1 312 ? -18.513 8.162 21.050 1.00 95.94 312 SER A O 1
ATOM 2518 N N . PRO A 1 313 ? -19.981 8.220 22.736 1.00 95.19 313 PRO A N 1
ATOM 2519 C CA . PRO A 1 313 ? -20.095 6.758 22.847 1.00 95.19 313 PRO A CA 1
ATOM 2520 C C . PRO A 1 313 ? -20.535 6.052 21.550 1.00 95.19 313 PRO A C 1
ATOM 2522 O O . PRO A 1 313 ? -20.201 4.892 21.317 1.00 95.19 313 PRO A O 1
ATOM 2525 N N . SER A 1 314 ? -21.244 6.754 20.658 1.00 95.06 314 SER A N 1
ATOM 2526 C CA . SER A 1 314 ? -21.630 6.234 19.337 1.00 95.06 314 SER A CA 1
ATOM 2527 C C . SER A 1 314 ? -20.436 5.965 18.410 1.00 95.06 314 SER A C 1
ATOM 2529 O O . SER A 1 314 ? -20.570 5.215 17.444 1.00 95.06 314 SER A O 1
ATOM 2531 N N . PHE A 1 315 ? -19.271 6.545 18.713 1.00 95.75 315 PHE A N 1
ATOM 2532 C CA . PHE A 1 315 ? -18.006 6.369 18.000 1.00 95.75 315 PHE A CA 1
ATOM 2533 C C . PHE A 1 315 ? -17.644 4.903 17.765 1.00 95.75 315 PHE A C 1
ATOM 2535 O O . PHE A 1 315 ? -17.289 4.526 16.651 1.00 95.75 315 PHE A O 1
ATOM 2542 N N . PHE A 1 316 ? -17.749 4.075 18.808 1.00 96.94 316 PHE A N 1
ATOM 2543 C CA . PHE A 1 316 ? -17.327 2.679 18.740 1.00 96.94 316 PHE A CA 1
ATOM 2544 C C . PHE A 1 316 ? -18.170 1.888 17.737 1.00 96.94 316 PHE A C 1
ATOM 2546 O O . PHE A 1 316 ? -17.633 1.172 16.895 1.00 96.94 316 PHE A O 1
ATOM 2553 N N . HIS A 1 317 ? -19.492 2.085 17.770 1.00 95.19 317 HIS A N 1
ATOM 2554 C CA . HIS A 1 317 ? -20.398 1.506 16.782 1.00 95.19 317 HIS A CA 1
ATOM 2555 C C . HIS A 1 317 ? -20.113 2.029 15.366 1.00 95.19 317 HIS A C 1
ATOM 2557 O O . HIS A 1 317 ? -20.077 1.252 14.410 1.00 95.19 317 HIS A O 1
ATOM 2563 N N . PHE A 1 318 ? -19.879 3.337 15.236 1.00 95.75 318 PHE A N 1
ATOM 2564 C CA . PHE A 1 318 ? -19.577 3.971 13.958 1.00 95.75 318 PHE A CA 1
ATOM 2565 C C . PHE A 1 318 ? -18.314 3.386 13.302 1.00 95.75 318 PHE A C 1
ATOM 2567 O O . PHE A 1 318 ? -18.372 2.981 12.141 1.00 95.75 318 PHE A O 1
ATOM 2574 N N . ILE A 1 319 ? -17.195 3.294 14.034 1.00 96.19 319 ILE A N 1
ATOM 2575 C CA . ILE A 1 319 ? -15.970 2.688 13.492 1.00 96.19 319 ILE A CA 1
ATOM 2576 C C . ILE A 1 319 ? -16.166 1.197 13.242 1.00 96.19 319 ILE A C 1
ATOM 2578 O O . ILE A 1 319 ? -15.793 0.735 12.170 1.00 96.19 319 ILE A O 1
ATOM 2582 N N . GLY A 1 320 ? -16.784 0.459 14.171 1.00 95.31 320 GLY A N 1
ATOM 2583 C CA . GLY A 1 320 ? -17.042 -0.971 13.991 1.00 95.31 320 GLY A CA 1
ATOM 2584 C C . GLY A 1 320 ? -17.807 -1.272 12.701 1.00 95.31 320 GLY A C 1
ATOM 2585 O O . GLY A 1 320 ? -17.429 -2.171 11.961 1.00 95.31 320 GLY A O 1
ATOM 2586 N N . THR A 1 321 ? -18.803 -0.449 12.367 1.00 93.75 321 THR A N 1
ATOM 2587 C CA . THR A 1 321 ? -19.545 -0.565 11.101 1.00 93.75 321 THR A CA 1
ATOM 2588 C C . THR A 1 321 ? -18.674 -0.220 9.891 1.00 93.75 321 THR A C 1
ATOM 2590 O O . THR A 1 321 ? -18.737 -0.896 8.876 1.00 93.75 321 THR A O 1
ATOM 2593 N N . ARG A 1 322 ? -17.827 0.813 9.982 1.00 94.31 322 ARG A N 1
ATOM 2594 C CA . ARG A 1 322 ? -16.915 1.226 8.896 1.00 94.31 322 ARG A CA 1
ATOM 2595 C C . ARG A 1 322 ? -15.878 0.166 8.523 1.00 94.31 322 ARG A C 1
ATOM 2597 O O . ARG A 1 322 ? -15.404 0.183 7.390 1.00 94.31 322 ARG A O 1
ATOM 2604 N N . ILE A 1 323 ? -15.475 -0.669 9.478 1.00 94.75 323 ILE A N 1
ATOM 2605 C CA . ILE A 1 323 ? -14.475 -1.727 9.272 1.00 94.75 323 ILE A CA 1
ATOM 2606 C C . ILE A 1 323 ? -15.116 -3.102 9.052 1.00 94.75 323 ILE A C 1
ATOM 2608 O O . ILE A 1 323 ? -14.385 -4.089 9.017 1.00 94.75 323 ILE A O 1
ATOM 2612 N N . ASP A 1 324 ? -16.449 -3.154 8.949 1.00 92.62 324 ASP A N 1
ATOM 2613 C CA . ASP A 1 324 ? -17.252 -4.376 8.864 1.00 92.62 324 ASP A CA 1
ATOM 2614 C C . ASP A 1 324 ? -16.957 -5.371 10.006 1.00 92.62 324 ASP A C 1
ATOM 2616 O O . ASP A 1 324 ? -16.922 -6.588 9.820 1.00 92.62 324 ASP A O 1
ATOM 2620 N N . ALA A 1 325 ? -16.737 -4.855 11.223 1.00 93.44 325 ALA A N 1
ATOM 2621 C CA . ALA A 1 325 ? -16.467 -5.684 12.393 1.00 93.44 325 ALA A CA 1
ATOM 2622 C C . ALA A 1 325 ? -17.684 -6.564 12.730 1.00 93.44 325 ALA A C 1
ATOM 2624 O O . ALA A 1 325 ? -18.802 -6.049 12.863 1.00 93.44 325 ALA A O 1
ATOM 2625 N N . PRO A 1 326 ? -17.491 -7.876 12.968 1.00 91.94 326 PRO A N 1
ATOM 2626 C CA . PRO A 1 326 ? -18.564 -8.737 13.439 1.00 91.94 326 PRO A CA 1
ATOM 2627 C C . PRO A 1 326 ? -19.152 -8.215 14.754 1.00 91.94 326 PRO A C 1
ATOM 2629 O O . PRO A 1 326 ? -18.428 -8.018 15.732 1.00 91.94 326 PRO A O 1
ATOM 2632 N N . LEU A 1 327 ? -20.480 -8.063 14.815 1.00 91.00 327 LEU A N 1
ATOM 2633 C CA . LEU A 1 327 ? -21.178 -7.600 16.025 1.00 91.00 327 LEU A CA 1
ATOM 2634 C C . LEU A 1 327 ? -20.829 -8.446 17.256 1.00 91.00 327 LEU A C 1
ATOM 2636 O O . LEU A 1 327 ? -20.690 -7.909 18.351 1.00 91.00 327 LEU A O 1
ATOM 2640 N N . ASN A 1 328 ? -20.629 -9.752 17.068 1.00 91.44 328 ASN A N 1
ATOM 2641 C CA . ASN A 1 328 ? -20.191 -10.652 18.130 1.00 91.44 328 ASN A CA 1
ATOM 2642 C C . ASN A 1 328 ? -18.843 -10.224 18.740 1.00 91.44 328 ASN A C 1
ATOM 2644 O O . ASN A 1 328 ? -18.750 -10.094 19.954 1.00 91.44 328 ASN A O 1
ATOM 2648 N N . ALA A 1 329 ? -17.844 -9.898 17.913 1.00 94.25 329 ALA A N 1
ATOM 2649 C CA . ALA A 1 329 ? -16.539 -9.424 18.382 1.00 94.25 329 ALA A CA 1
ATOM 2650 C C . ALA A 1 329 ? -16.643 -8.074 19.113 1.00 94.25 329 ALA A C 1
ATOM 2652 O O . ALA A 1 329 ? -15.961 -7.843 20.111 1.00 94.25 329 ALA A O 1
ATOM 2653 N N . MET A 1 330 ? -17.537 -7.189 18.663 1.00 95.94 330 MET A N 1
ATOM 2654 C CA . MET A 1 330 ? -17.797 -5.918 19.345 1.00 95.94 330 MET A CA 1
ATOM 2655 C C . MET A 1 330 ? -18.418 -6.128 20.732 1.00 95.94 330 MET A C 1
ATOM 2657 O O . MET A 1 330 ? -17.976 -5.505 21.697 1.00 95.94 330 MET A O 1
ATOM 2661 N N . VAL A 1 331 ? -19.419 -7.007 20.846 1.00 95.12 331 VAL A N 1
ATOM 2662 C CA . VAL A 1 331 ? -20.073 -7.342 22.124 1.00 95.12 331 VAL A CA 1
ATOM 2663 C C . VAL A 1 331 ? -19.107 -8.064 23.063 1.00 95.12 331 VAL A C 1
ATOM 2665 O O . VAL A 1 331 ? -19.037 -7.715 24.241 1.00 95.12 331 VAL A O 1
ATOM 2668 N N . ASP A 1 332 ? -18.317 -9.006 22.545 1.00 95.06 332 ASP A N 1
ATOM 2669 C CA . ASP A 1 332 ? -17.293 -9.719 23.311 1.00 95.06 332 ASP A CA 1
ATOM 2670 C C . ASP A 1 332 ? -16.228 -8.747 23.835 1.00 95.06 332 ASP A C 1
ATOM 2672 O O . ASP A 1 332 ? -15.886 -8.793 25.016 1.00 95.06 332 ASP A O 1
ATOM 2676 N N . THR A 1 333 ? -15.789 -7.786 23.014 1.00 96.25 333 THR A N 1
ATOM 2677 C CA . THR A 1 333 ? -14.864 -6.726 23.443 1.00 96.25 333 THR A CA 1
ATOM 2678 C C . THR A 1 333 ? -15.470 -5.883 24.565 1.00 96.25 333 THR A C 1
ATOM 2680 O O . THR A 1 333 ? -14.843 -5.701 25.605 1.00 96.25 333 THR A O 1
ATOM 2683 N N . LEU A 1 334 ? -16.705 -5.394 24.406 1.00 95.88 334 LEU A N 1
ATOM 2684 C CA . LEU A 1 334 ? -17.393 -4.602 25.436 1.00 95.88 334 LEU A CA 1
ATOM 2685 C C . LEU A 1 334 ? -17.541 -5.384 26.750 1.00 95.88 334 LEU A C 1
ATOM 2687 O O . LEU A 1 334 ? -17.315 -4.835 27.829 1.00 95.88 334 LEU A O 1
ATOM 2691 N N . SER A 1 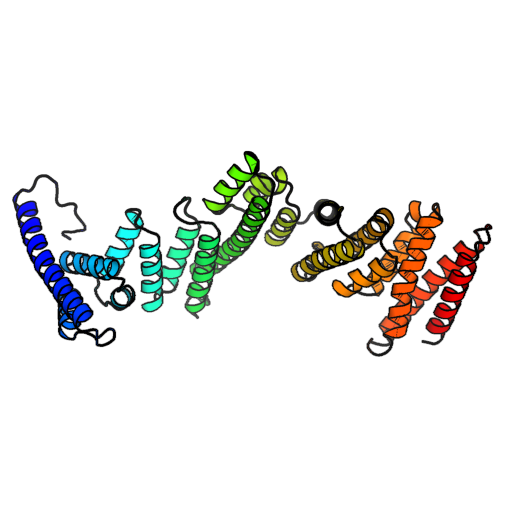335 ? -17.885 -6.670 26.661 1.00 94.88 335 SER A N 1
ATOM 2692 C CA . SER A 1 335 ? -18.007 -7.567 27.811 1.00 94.88 335 SER A CA 1
ATOM 2693 C C . SER A 1 335 ? -16.662 -7.799 28.498 1.00 94.88 335 SER A C 1
ATOM 2695 O O . SER A 1 335 ? -16.565 -7.670 29.719 1.00 94.88 335 SER A O 1
ATOM 2697 N N . ASN A 1 336 ? -15.604 -8.064 27.728 1.00 93.88 336 ASN A N 1
ATOM 2698 C CA . ASN A 1 336 ? -14.251 -8.253 28.243 1.00 93.88 336 ASN A CA 1
ATOM 2699 C C . ASN A 1 336 ? -13.725 -6.979 28.914 1.00 93.88 336 ASN A C 1
ATOM 2701 O O . ASN A 1 336 ? -13.257 -7.051 30.049 1.00 93.88 336 ASN A O 1
ATOM 2705 N N . MET A 1 337 ? -13.884 -5.813 28.282 1.00 93.19 337 MET A N 1
ATOM 2706 C CA . MET A 1 337 ? -13.511 -4.520 28.865 1.00 93.19 337 MET A CA 1
ATOM 2707 C C . MET A 1 337 ? -14.277 -4.242 30.166 1.00 93.19 337 MET A C 1
ATOM 2709 O O . MET A 1 337 ? -13.696 -3.761 31.130 1.00 93.19 337 MET A O 1
ATOM 2713 N N . PHE A 1 338 ? -15.564 -4.592 30.250 1.00 92.56 338 PHE A N 1
ATOM 2714 C CA . PHE A 1 338 ? -16.346 -4.385 31.472 1.00 92.56 338 PHE A CA 1
ATOM 2715 C C . PHE A 1 338 ? -15.971 -5.356 32.603 1.00 92.56 338 PHE A C 1
ATOM 2717 O O . PHE A 1 338 ? -15.900 -4.979 33.774 1.00 92.56 338 PHE A O 1
ATOM 2724 N N . ARG A 1 339 ? -15.766 -6.636 32.270 1.00 90.75 339 ARG A N 1
ATOM 2725 C CA . ARG A 1 339 ? -15.606 -7.722 33.250 1.00 90.75 339 ARG A CA 1
ATOM 2726 C C . ARG A 1 339 ? -14.159 -7.967 33.668 1.00 90.75 339 ARG A C 1
ATOM 2728 O O . ARG A 1 339 ? -13.947 -8.460 34.772 1.00 90.75 339 ARG A O 1
ATOM 2735 N N . ARG A 1 340 ? -13.180 -7.682 32.806 1.00 89.06 340 ARG A N 1
ATOM 2736 C CA . ARG A 1 340 ? -11.767 -8.014 33.050 1.00 89.06 340 ARG A CA 1
ATOM 2737 C C . ARG A 1 340 ? -10.903 -6.802 33.362 1.00 89.06 340 ARG A C 1
ATOM 2739 O O . ARG A 1 340 ? -9.941 -6.962 34.103 1.00 89.06 340 ARG A O 1
ATOM 2746 N N . ASP A 1 341 ? -11.226 -5.619 32.839 1.00 88.56 341 ASP A N 1
ATOM 2747 C CA . ASP A 1 341 ? -10.406 -4.425 33.059 1.00 88.56 341 ASP A CA 1
ATOM 2748 C C . ASP A 1 341 ? -10.773 -3.727 34.391 1.00 88.56 341 ASP A C 1
ATOM 2750 O O . ASP A 1 341 ? -11.876 -3.175 34.526 1.00 88.56 341 ASP A O 1
ATOM 2754 N N . PRO A 1 342 ? -9.861 -3.691 35.387 1.00 88.50 342 PRO A N 1
ATOM 2755 C CA . PRO A 1 342 ? -10.120 -3.046 36.672 1.00 88.50 342 PRO A CA 1
ATOM 2756 C C . PRO A 1 342 ? -10.425 -1.549 36.553 1.00 88.50 342 PRO A C 1
ATOM 2758 O O . PRO A 1 342 ? -11.078 -0.987 37.437 1.00 88.50 342 PRO A O 1
ATOM 2761 N N . PHE A 1 343 ? -9.950 -0.887 35.492 1.00 89.94 343 PHE A N 1
ATOM 2762 C CA . PHE A 1 343 ? -10.193 0.532 35.260 1.00 89.94 343 PHE A CA 1
ATOM 2763 C C . PHE A 1 343 ? -11.687 0.813 35.056 1.00 89.94 343 PHE A C 1
ATOM 2765 O O . PHE A 1 343 ? -12.242 1.694 35.718 1.00 89.94 343 PHE A O 1
ATOM 2772 N N . TYR A 1 344 ? -12.360 0.027 34.212 1.00 88.19 344 TYR A N 1
ATOM 2773 C CA . TYR A 1 344 ? -13.789 0.196 33.932 1.00 88.19 344 TYR A CA 1
ATOM 2774 C C . TYR A 1 344 ? -14.673 -0.193 35.118 1.00 88.19 344 TYR A C 1
ATOM 2776 O O . TYR A 1 344 ? -15.720 0.417 35.315 1.00 88.19 344 TYR A O 1
ATOM 2784 N N . GLN A 1 345 ? -14.242 -1.144 35.949 1.00 85.56 345 GLN A N 1
ATOM 2785 C CA . GLN A 1 345 ? -14.995 -1.549 37.141 1.00 85.56 345 GLN A CA 1
ATOM 2786 C C . GLN A 1 345 ? -14.962 -0.502 38.254 1.00 85.56 345 GLN A C 1
ATOM 2788 O O . GLN A 1 345 ? -15.958 -0.296 38.945 1.00 85.56 345 GLN A O 1
ATOM 2793 N N . LYS A 1 346 ? -13.813 0.155 38.443 1.00 86.25 346 LYS A N 1
ATOM 2794 C CA . LYS A 1 346 ? -13.605 1.111 39.540 1.00 86.25 346 LYS A CA 1
ATOM 2795 C C . LYS A 1 346 ? -14.039 2.530 39.181 1.00 86.25 346 LYS A C 1
ATOM 2797 O O . LYS A 1 346 ? -14.374 3.311 40.070 1.00 86.25 346 LYS A O 1
ATOM 2802 N N . ASN A 1 347 ? -14.022 2.889 37.898 1.00 88.88 347 ASN A N 1
ATOM 2803 C CA . ASN A 1 347 ? -14.336 4.237 37.445 1.00 88.88 347 ASN A CA 1
ATOM 2804 C C . ASN A 1 347 ? -15.765 4.327 36.890 1.00 88.88 347 ASN A C 1
ATOM 2806 O O . ASN A 1 347 ? -16.041 3.924 35.761 1.00 88.88 347 ASN A O 1
ATOM 2810 N N . ASN A 1 348 ? -16.665 4.950 37.657 1.00 86.81 348 ASN A N 1
ATOM 2811 C CA . ASN A 1 348 ? -18.065 5.142 37.264 1.00 86.81 348 ASN A CA 1
ATOM 2812 C C . ASN A 1 348 ? -18.229 5.879 35.926 1.00 86.81 348 ASN A C 1
ATOM 2814 O O . ASN A 1 348 ? -19.148 5.574 35.170 1.00 86.81 348 ASN A O 1
ATOM 2818 N N . THR A 1 349 ? -17.366 6.846 35.611 1.00 88.38 349 THR A N 1
ATOM 2819 C CA . THR A 1 349 ? -17.446 7.583 34.342 1.00 88.38 349 THR A CA 1
ATOM 2820 C C . THR A 1 349 ? -17.061 6.687 33.167 1.00 88.38 349 THR A C 1
ATOM 2822 O O . THR A 1 349 ? -17.765 6.676 32.158 1.00 88.38 349 THR A O 1
ATOM 2825 N N . ALA A 1 350 ? -16.002 5.887 33.320 1.00 90.94 350 ALA A N 1
ATOM 2826 C CA . ALA A 1 350 ? -15.568 4.927 32.306 1.00 90.94 350 ALA A CA 1
ATOM 2827 C C . ALA A 1 350 ? -16.605 3.812 32.097 1.00 90.94 350 ALA A C 1
ATOM 2829 O O . ALA A 1 350 ? -16.968 3.513 30.961 1.00 90.94 350 ALA A O 1
ATOM 2830 N N . SER A 1 351 ? -17.151 3.262 33.189 1.00 91.19 351 SER A N 1
ATOM 2831 C CA . SER A 1 351 ? -18.248 2.285 33.163 1.00 91.19 351 SER A CA 1
ATOM 2832 C C . SER A 1 351 ? -19.453 2.818 32.382 1.00 91.19 351 SER A C 1
ATOM 2834 O O . SER A 1 351 ? -19.932 2.178 31.447 1.00 91.19 351 SER A O 1
ATOM 2836 N N . ARG A 1 352 ? -19.893 4.053 32.671 1.00 90.38 352 ARG A N 1
ATOM 2837 C CA . ARG A 1 352 ? -21.002 4.697 31.945 1.00 90.38 352 ARG A CA 1
ATOM 2838 C C . ARG A 1 352 ? -20.694 4.920 30.469 1.00 90.38 352 ARG A C 1
ATOM 2840 O O . ARG A 1 352 ? -21.595 4.775 29.645 1.00 90.38 352 ARG A O 1
ATOM 2847 N N . TYR A 1 353 ? -19.462 5.302 30.133 1.00 94.00 353 TYR A N 1
ATOM 2848 C CA . TYR A 1 353 ? -19.042 5.443 28.740 1.00 94.00 353 TYR A CA 1
ATOM 2849 C C . TYR A 1 353 ? -19.180 4.108 28.003 1.00 94.00 353 TYR A C 1
ATOM 2851 O O . TYR A 1 353 ? -19.848 4.046 26.975 1.00 94.00 353 TYR A O 1
ATOM 2859 N N . LEU A 1 354 ? -18.642 3.033 28.584 1.00 94.75 354 LEU A N 1
ATOM 2860 C CA . LEU A 1 354 ? -18.704 1.686 28.023 1.00 94.75 354 LEU A CA 1
ATOM 2861 C C . LEU A 1 354 ? -20.147 1.188 27.864 1.00 94.75 354 LEU A C 1
ATOM 2863 O O . LEU A 1 354 ? -20.508 0.681 26.805 1.00 94.75 354 LEU A O 1
ATOM 2867 N N . MET A 1 355 ? -20.990 1.404 28.878 1.00 94.94 355 MET A N 1
ATOM 2868 C CA . MET A 1 355 ? -22.422 1.101 28.830 1.00 94.94 355 MET A CA 1
ATOM 2869 C C . MET A 1 355 ? -23.120 1.838 27.680 1.00 94.94 355 MET A C 1
ATOM 2871 O O . MET A 1 355 ? -23.854 1.230 26.906 1.00 94.94 355 MET A O 1
ATOM 2875 N N . ARG A 1 356 ? -22.884 3.147 27.524 1.00 94.94 356 ARG A N 1
ATOM 2876 C CA . ARG A 1 356 ? -23.476 3.924 26.422 1.00 94.94 356 ARG A CA 1
ATOM 2877 C C . ARG A 1 356 ? -22.978 3.444 25.057 1.00 94.94 356 ARG A C 1
ATOM 2879 O O . ARG A 1 356 ? -23.776 3.351 24.129 1.00 94.94 356 ARG A O 1
ATOM 2886 N N . SER A 1 357 ? -21.701 3.087 24.936 1.00 95.94 357 SER A N 1
ATOM 2887 C CA . SER A 1 357 ? -21.151 2.500 23.708 1.00 95.94 357 SER A CA 1
ATOM 2888 C C . SER A 1 357 ? -21.818 1.162 23.382 1.00 95.94 357 SER A C 1
ATOM 2890 O O . SER A 1 357 ? -22.216 0.936 22.239 1.00 95.94 357 SER A O 1
ATOM 2892 N N . ALA A 1 358 ? -22.023 0.306 24.388 1.00 95.94 358 ALA A N 1
ATOM 2893 C CA . ALA A 1 358 ? -22.739 -0.955 24.232 1.00 95.94 358 ALA A CA 1
ATOM 2894 C C . ALA A 1 358 ? -24.200 -0.751 23.824 1.00 95.94 358 ALA A C 1
ATOM 2896 O O . ALA A 1 358 ? -24.688 -1.462 22.950 1.00 95.94 358 ALA A O 1
ATOM 2897 N N . LEU A 1 359 ? -24.876 0.257 24.381 1.00 95.00 359 LEU A N 1
ATOM 2898 C CA . LEU A 1 359 ? -26.240 0.608 23.994 1.00 95.00 359 LEU A CA 1
ATOM 2899 C C . LEU A 1 359 ? -26.333 0.901 22.492 1.00 95.00 359 LEU A C 1
ATOM 2901 O O . LEU A 1 359 ? -27.206 0.358 21.828 1.00 95.00 359 LEU A O 1
ATOM 2905 N N . HIS A 1 360 ? -25.404 1.674 21.922 1.00 94.38 360 HIS A N 1
ATOM 2906 C CA . HIS A 1 360 ? -25.400 1.934 20.477 1.00 94.38 360 HIS A CA 1
ATOM 2907 C C . HIS A 1 360 ? -25.215 0.663 19.632 1.00 94.38 360 HIS A C 1
ATOM 2909 O O . HIS A 1 360 ? -25.897 0.509 18.620 1.00 94.38 360 HIS A O 1
ATOM 2915 N N . VAL A 1 361 ? -24.330 -0.251 20.045 1.00 93.81 361 VAL A N 1
ATOM 2916 C CA . VAL A 1 361 ? -24.091 -1.521 19.333 1.00 93.81 361 VAL A CA 1
ATOM 2917 C C . VAL A 1 361 ? -25.315 -2.438 19.410 1.00 93.81 361 VAL A C 1
ATOM 2919 O O . VAL A 1 361 ? -25.760 -2.960 18.389 1.00 93.81 361 VAL A O 1
ATOM 2922 N N . ILE A 1 362 ? -25.891 -2.602 20.604 1.00 93.25 362 ILE A N 1
ATOM 2923 C CA . ILE A 1 362 ? -27.025 -3.503 20.842 1.00 93.25 362 ILE A CA 1
ATOM 2924 C C . ILE A 1 362 ? -28.298 -2.969 20.183 1.00 93.25 362 ILE A C 1
ATOM 2926 O O . ILE A 1 362 ? -28.999 -3.732 19.524 1.00 93.25 362 ILE A O 1
ATOM 2930 N N . THR A 1 363 ? -28.588 -1.668 20.291 1.00 91.25 363 THR A N 1
ATOM 2931 C CA . THR A 1 363 ? -29.749 -1.066 19.617 1.00 91.25 363 THR A CA 1
ATOM 2932 C C . THR A 1 363 ? -29.695 -1.321 18.115 1.00 91.25 363 THR A C 1
ATOM 2934 O O . THR A 1 363 ? -30.688 -1.722 17.518 1.00 91.25 363 THR A O 1
ATOM 2937 N N . LYS A 1 364 ? -28.517 -1.180 17.500 1.00 85.88 364 LYS A N 1
ATOM 2938 C CA . LYS A 1 364 ? -28.346 -1.426 16.064 1.00 85.88 364 LYS A CA 1
ATOM 2939 C C . LYS A 1 364 ? -28.472 -2.899 15.688 1.00 85.88 364 LYS A C 1
ATOM 2941 O O . LYS A 1 364 ? -28.995 -3.200 14.621 1.00 85.88 364 LYS A O 1
ATOM 2946 N N . PHE A 1 365 ? -28.058 -3.814 16.562 1.00 86.81 365 PHE A N 1
ATOM 2947 C CA . PHE A 1 365 ? -28.331 -5.243 16.398 1.00 86.81 365 PHE A CA 1
ATOM 2948 C C . PHE A 1 365 ? -29.839 -5.551 16.415 1.00 86.81 365 PHE A C 1
ATOM 2950 O O . PHE A 1 365 ? -30.310 -6.300 15.561 1.00 86.81 365 PHE A O 1
ATOM 2957 N N . VAL A 1 366 ? -30.597 -4.936 17.330 1.00 86.56 366 VAL A N 1
ATOM 2958 C CA . VAL A 1 366 ? -32.061 -5.089 17.412 1.00 86.56 366 VAL A CA 1
ATOM 2959 C C . VAL A 1 366 ? -32.759 -4.480 16.187 1.00 86.56 366 VAL A C 1
ATOM 2961 O O . VAL A 1 366 ? -33.677 -5.088 15.637 1.00 86.56 366 VAL A O 1
ATOM 2964 N N . GLU A 1 367 ? -32.312 -3.313 15.715 1.00 84.31 367 GLU A N 1
ATOM 2965 C CA . GLU A 1 367 ? -32.872 -2.629 14.536 1.00 84.31 367 GLU A CA 1
ATOM 2966 C C . GLU A 1 367 ? -32.583 -3.364 13.214 1.00 84.31 367 GLU A C 1
ATOM 2968 O O . GLU A 1 367 ? -33.457 -3.447 12.356 1.00 84.31 367 GLU A O 1
ATOM 2973 N N . ASN A 1 368 ? -31.391 -3.948 13.045 1.00 75.69 368 ASN A N 1
ATOM 2974 C CA . ASN A 1 368 ? -30.977 -4.651 11.818 1.00 75.69 368 ASN A CA 1
ATOM 2975 C C . ASN A 1 368 ? -31.459 -6.116 11.764 1.00 75.69 368 ASN A C 1
ATOM 2977 O O . ASN A 1 368 ? -30.831 -6.988 11.156 1.00 75.69 368 ASN A O 1
ATOM 2981 N N . SER A 1 369 ? -32.589 -6.404 12.407 1.00 61.09 369 SER A N 1
ATOM 2982 C CA . SER A 1 369 ? -33.104 -7.745 12.694 1.00 61.09 369 SER A CA 1
ATOM 2983 C C . SER A 1 369 ? -33.592 -8.542 11.472 1.00 61.09 369 SER A C 1
ATOM 2985 O O . SER A 1 369 ? -34.033 -9.679 11.640 1.00 61.09 369 SER A O 1
ATOM 2987 N N . SER A 1 370 ? -33.478 -8.003 10.259 1.00 60.59 370 SER A N 1
ATOM 2988 C CA . SER A 1 370 ? -34.038 -8.559 9.023 1.00 60.59 370 SER A CA 1
ATOM 2989 C C . SER A 1 370 ? -33.069 -9.384 8.153 1.00 60.59 370 SER A C 1
ATOM 2991 O O . SER A 1 370 ? -33.523 -9.941 7.158 1.00 60.59 370 SER A O 1
ATOM 2993 N N . SER A 1 371 ? -31.771 -9.514 8.492 1.00 54.75 371 SER A N 1
ATOM 2994 C CA . SER A 1 371 ? -30.756 -10.027 7.535 1.00 54.75 371 SER A CA 1
ATOM 2995 C C . SER A 1 371 ? -29.784 -11.133 8.019 1.00 54.75 371 SER A C 1
ATOM 2997 O O . SER A 1 371 ? -28.839 -11.446 7.295 1.00 54.75 371 SER A O 1
ATOM 2999 N N . VAL A 1 372 ? -29.954 -11.752 9.198 1.00 54.91 372 VAL A N 1
ATOM 3000 C CA . VAL A 1 372 ? -28.970 -12.723 9.754 1.00 54.91 372 VAL A CA 1
ATOM 3001 C C . VAL A 1 372 ? -29.584 -14.110 10.005 1.00 54.91 372 VAL A C 1
ATOM 3003 O O . VAL A 1 372 ? -30.711 -14.208 10.485 1.00 54.91 372 VAL A O 1
ATOM 3006 N N . TYR A 1 373 ? -28.825 -15.184 9.731 1.00 58.97 373 TYR A N 1
ATOM 3007 C CA . TYR A 1 373 ? -29.177 -16.577 10.056 1.00 58.97 373 TYR A CA 1
ATOM 3008 C C . TYR A 1 373 ? -29.606 -16.741 11.530 1.00 58.97 373 TYR A C 1
ATOM 3010 O O . TYR A 1 373 ? -28.901 -16.335 12.457 1.00 58.97 373 TYR A O 1
ATOM 3018 N N . GLN A 1 374 ? -30.751 -17.395 11.744 1.00 62.91 374 GLN A N 1
ATOM 3019 C CA . GLN A 1 374 ? -31.491 -17.422 13.014 1.00 62.91 374 GLN A CA 1
ATOM 3020 C C . GLN A 1 374 ? -30.702 -17.994 14.214 1.00 62.91 374 GLN A C 1
ATOM 3022 O O . GLN A 1 374 ? -30.871 -17.520 15.332 1.00 62.91 374 GLN A O 1
ATOM 3027 N N . GLN A 1 375 ? -29.791 -18.953 14.004 1.00 61.91 375 GLN A N 1
ATOM 3028 C CA . GLN A 1 375 ? -28.995 -19.568 15.086 1.00 61.91 375 GLN A CA 1
ATOM 3029 C C . GLN A 1 375 ? -27.843 -18.688 15.592 1.00 61.91 375 GLN A C 1
ATOM 3031 O O . GLN A 1 375 ? -27.594 -18.619 16.792 1.00 61.91 375 GLN A O 1
ATOM 3036 N N . SER A 1 376 ? -27.147 -17.968 14.705 1.00 70.62 376 SER A N 1
ATOM 3037 C CA . SER A 1 376 ? -26.105 -17.021 15.139 1.00 70.62 376 SER A CA 1
ATOM 3038 C C . SER A 1 376 ? -26.711 -15.834 15.892 1.00 70.62 376 SER A C 1
ATOM 3040 O O . SER A 1 376 ? -26.042 -15.202 16.709 1.00 70.62 376 SER A O 1
ATOM 3042 N N . ARG A 1 377 ? -27.981 -15.532 15.614 1.00 78.62 377 ARG A N 1
ATOM 3043 C CA . ARG A 1 377 ? -28.731 -14.446 16.235 1.00 78.62 377 ARG A CA 1
ATOM 3044 C C . ARG A 1 377 ? -29.106 -14.757 17.683 1.00 78.62 377 ARG A C 1
ATOM 3046 O O . ARG A 1 377 ? -28.926 -13.883 18.523 1.00 78.62 377 ARG A O 1
ATOM 3053 N N . THR A 1 378 ? -29.577 -15.966 17.994 1.00 83.62 378 THR A N 1
ATOM 3054 C CA . THR A 1 378 ? -29.941 -16.335 19.376 1.00 83.62 378 THR A CA 1
ATOM 3055 C C . THR A 1 378 ? -28.723 -16.346 20.299 1.00 83.62 378 THR A C 1
ATOM 3057 O O . THR A 1 378 ? -28.791 -15.808 21.401 1.00 83.62 378 THR A O 1
ATOM 3060 N N . ALA A 1 379 ? -27.582 -16.859 19.826 1.00 87.75 379 ALA A N 1
ATOM 3061 C CA . ALA A 1 379 ? -26.327 -16.845 20.581 1.00 87.75 379 ALA A CA 1
ATOM 3062 C C . ALA A 1 379 ? -25.797 -15.420 20.835 1.00 87.75 379 ALA A C 1
ATOM 3064 O O . ALA A 1 379 ? -25.271 -15.121 21.906 1.00 87.75 379 ALA A O 1
ATOM 3065 N N . LEU A 1 380 ? -25.937 -14.514 19.863 1.00 88.19 380 LEU A N 1
ATOM 3066 C CA . LEU A 1 380 ? -25.563 -13.114 20.062 1.00 88.19 380 LEU A CA 1
ATOM 3067 C C . LEU A 1 380 ? -26.548 -12.393 20.993 1.00 88.19 380 LEU A C 1
ATOM 3069 O O . LEU A 1 380 ? -26.124 -11.630 21.858 1.00 88.19 380 LEU A O 1
ATOM 3073 N N . ALA A 1 381 ? -27.850 -12.662 20.863 1.00 90.06 381 ALA A N 1
ATOM 3074 C CA . ALA A 1 381 ? -28.872 -12.113 21.749 1.00 90.06 381 ALA A CA 1
ATOM 3075 C C . ALA A 1 381 ? -28.636 -12.531 23.207 1.00 90.06 381 ALA A C 1
ATOM 3077 O O . ALA A 1 381 ? -28.679 -11.671 24.084 1.00 90.06 381 ALA A O 1
ATOM 3078 N N . SER A 1 382 ? -28.285 -13.797 23.470 1.00 91.62 382 SER A N 1
ATOM 3079 C CA . SER A 1 382 ? -27.956 -14.253 24.826 1.00 91.62 382 SER A CA 1
ATOM 3080 C C . SER A 1 382 ? -26.733 -13.530 25.399 1.00 91.62 382 SER A C 1
ATOM 3082 O O . SER A 1 382 ? -26.780 -13.063 26.533 1.00 91.62 382 SER A O 1
ATOM 3084 N N . LYS A 1 383 ? -25.672 -13.327 24.604 1.00 92.31 383 LYS A N 1
ATOM 3085 C CA . LYS A 1 383 ? -24.506 -12.529 25.032 1.00 92.31 383 LYS A CA 1
ATOM 3086 C C . LYS A 1 383 ? -24.873 -11.079 25.355 1.00 92.31 383 LYS A C 1
ATOM 3088 O O . LYS A 1 383 ? -24.384 -10.523 26.339 1.00 92.31 383 LYS A O 1
ATOM 3093 N N . CYS A 1 384 ? -25.731 -10.462 24.543 1.00 93.06 384 CYS A N 1
ATOM 3094 C CA . CYS A 1 384 ? -26.240 -9.116 24.801 1.00 93.06 384 CYS A CA 1
ATOM 3095 C C . CYS A 1 384 ? -27.048 -9.066 26.106 1.00 93.06 384 CYS A C 1
ATOM 3097 O O . CYS A 1 384 ? -26.844 -8.148 26.898 1.00 93.06 384 CYS A O 1
ATOM 3099 N N . LEU A 1 385 ? -27.913 -10.054 26.356 1.00 93.19 385 LEU A N 1
ATOM 3100 C CA . LEU A 1 385 ? -28.684 -10.170 27.598 1.00 93.19 385 LEU A CA 1
ATOM 3101 C C . LEU A 1 385 ? -27.768 -10.315 28.821 1.00 93.19 385 LEU A C 1
ATOM 3103 O O . LEU A 1 385 ? -27.929 -9.573 29.790 1.00 93.19 385 LEU A O 1
ATOM 3107 N N . ASP A 1 386 ? -26.749 -11.173 28.750 1.00 94.25 386 ASP A N 1
ATOM 3108 C CA . ASP A 1 386 ? -25.762 -11.354 29.823 1.00 94.25 386 ASP A CA 1
ATOM 3109 C C . ASP A 1 386 ? -24.972 -10.071 30.119 1.00 94.25 386 ASP A C 1
ATOM 3111 O O . ASP A 1 386 ? -24.627 -9.774 31.270 1.00 94.25 386 ASP A O 1
ATOM 3115 N N . LEU A 1 387 ? -24.642 -9.304 29.077 1.00 94.12 387 LEU A N 1
ATOM 3116 C CA . LEU A 1 387 ? -23.950 -8.028 29.214 1.00 94.12 387 LEU A CA 1
ATOM 3117 C C . LEU A 1 387 ? -24.866 -6.960 29.832 1.00 94.12 387 LEU A C 1
ATOM 3119 O O . LEU A 1 387 ? -24.455 -6.265 30.763 1.00 94.12 387 LEU A O 1
ATOM 3123 N N . ILE A 1 388 ? -26.116 -6.867 29.370 1.00 93.62 388 ILE A N 1
ATOM 3124 C CA . ILE A 1 388 ? -27.123 -5.948 29.917 1.00 93.62 388 ILE A CA 1
ATOM 3125 C C . ILE A 1 388 ? -27.398 -6.256 31.390 1.00 93.62 388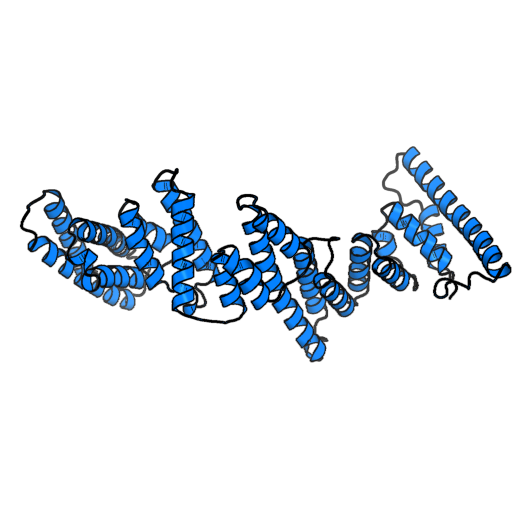 ILE A C 1
ATOM 3127 O O . ILE A 1 388 ? -27.412 -5.336 32.210 1.00 93.62 388 ILE A O 1
ATOM 3131 N N . ALA A 1 389 ? -27.559 -7.531 31.751 1.00 92.88 389 ALA A N 1
ATOM 3132 C CA . ALA A 1 389 ? -27.759 -7.948 33.134 1.00 92.88 389 ALA A CA 1
ATOM 3133 C C . ALA A 1 389 ? -26.597 -7.485 34.028 1.00 92.88 389 ALA A C 1
ATOM 3135 O O . ALA A 1 389 ? -26.821 -6.893 35.087 1.00 92.88 389 ALA A O 1
ATOM 3136 N N . ALA A 1 390 ? -25.353 -7.661 33.568 1.00 91.94 390 ALA A N 1
ATOM 3137 C CA . ALA A 1 390 ? -24.169 -7.193 34.285 1.00 91.94 390 ALA A CA 1
ATOM 3138 C C . ALA A 1 390 ? -24.153 -5.660 34.460 1.00 91.94 390 ALA A C 1
ATOM 3140 O O . ALA A 1 390 ? -23.820 -5.161 35.541 1.00 91.94 390 ALA A O 1
ATOM 3141 N N . PHE A 1 391 ? -24.568 -4.901 33.440 1.00 92.12 391 PHE A N 1
ATOM 3142 C CA . PHE A 1 391 ? -24.682 -3.444 33.538 1.00 92.12 391 PHE A CA 1
ATOM 3143 C C . PHE A 1 391 ? -25.768 -2.995 34.519 1.00 92.12 391 PHE A C 1
ATOM 3145 O O . PHE A 1 391 ? -25.525 -2.095 35.324 1.00 92.12 391 PHE A O 1
ATOM 3152 N N . LEU A 1 392 ? -26.946 -3.624 34.493 1.00 90.44 392 LEU A N 1
ATOM 3153 C CA . LEU A 1 392 ? -28.050 -3.300 35.401 1.00 90.44 392 LEU A CA 1
ATOM 3154 C C . LEU A 1 392 ? -27.680 -3.559 36.867 1.00 90.44 392 LEU A C 1
ATOM 3156 O O . LEU A 1 392 ? -28.000 -2.737 37.728 1.00 90.44 392 LEU A O 1
ATOM 3160 N N . ILE A 1 393 ? -26.953 -4.646 37.148 1.00 90.00 393 ILE A N 1
ATOM 3161 C CA . ILE A 1 393 ? -26.430 -4.933 38.491 1.00 90.00 393 ILE A CA 1
ATOM 3162 C C . ILE A 1 393 ? -25.492 -3.806 38.943 1.00 90.00 393 ILE A C 1
ATOM 3164 O O . ILE A 1 393 ? -25.690 -3.250 40.024 1.00 90.00 393 ILE A O 1
ATOM 3168 N N . ASN A 1 394 ? -24.527 -3.400 38.114 1.00 87.69 394 ASN A N 1
ATOM 3169 C CA . ASN A 1 394 ? -23.588 -2.328 38.466 1.00 87.69 394 ASN A CA 1
ATOM 3170 C C . ASN A 1 394 ? -24.290 -0.973 38.691 1.00 87.69 394 ASN A C 1
ATOM 3172 O O . ASN A 1 394 ? -23.974 -0.259 39.645 1.00 87.69 394 ASN A O 1
ATOM 3176 N N . LEU A 1 395 ? -25.295 -0.652 37.869 1.00 85.69 395 LEU A N 1
ATOM 3177 C CA . LEU A 1 395 ? -26.119 0.551 38.030 1.00 85.69 395 LEU A CA 1
ATOM 3178 C C . LEU A 1 395 ? -26.957 0.530 39.316 1.00 85.69 395 LEU A C 1
ATOM 3180 O O . LEU A 1 395 ? -27.183 1.583 39.905 1.00 85.69 395 LEU A O 1
ATOM 3184 N N . SER A 1 396 ? -27.404 -0.643 39.775 1.00 82.88 396 SER A N 1
ATOM 3185 C CA . SER A 1 396 ? -28.168 -0.773 41.026 1.00 82.88 396 SER A CA 1
ATOM 3186 C C . SER A 1 396 ? -27.313 -0.589 42.288 1.00 82.88 396 SER A C 1
ATOM 3188 O O . SER A 1 396 ? -27.818 -0.152 43.320 1.00 82.88 396 SER A O 1
ATOM 3190 N N . GLN A 1 397 ? -26.014 -0.890 42.202 1.00 80.50 397 GLN A N 1
ATOM 3191 C CA . GLN A 1 397 ? -25.069 -0.789 43.318 1.00 80.50 397 GLN A CA 1
ATOM 3192 C C . GLN A 1 397 ? -24.561 0.643 43.545 1.00 80.50 397 GLN A C 1
ATOM 3194 O O . GLN A 1 397 ? -24.095 0.970 44.637 1.00 80.50 397 GLN A O 1
ATOM 3199 N N . THR A 1 398 ? -24.644 1.522 42.541 1.00 68.06 398 THR A N 1
ATOM 3200 C CA . THR A 1 398 ? -24.169 2.906 42.651 1.00 68.06 398 THR A CA 1
ATOM 3201 C C . THR A 1 398 ? -25.214 3.782 43.359 1.00 68.06 398 THR A C 1
ATOM 3203 O O . THR A 1 398 ? -26.183 4.235 42.763 1.00 68.06 398 THR A O 1
ATOM 3206 N N . GLN A 1 399 ? -25.013 4.039 44.655 1.00 54.44 399 GLN A N 1
ATOM 3207 C CA . GLN A 1 399 ? -25.978 4.704 45.552 1.00 54.44 399 GLN A CA 1
ATOM 3208 C C . GLN A 1 399 ? -26.235 6.208 45.283 1.00 54.44 399 GLN A C 1
ATOM 3210 O O . GLN A 1 399 ? -27.067 6.815 45.958 1.00 54.44 399 GLN A O 1
ATOM 3215 N N . SER A 1 400 ? -25.577 6.840 44.304 1.00 54.28 400 SER A N 1
ATOM 3216 C CA . SER A 1 400 ? -25.791 8.256 43.969 1.00 54.28 400 SER A CA 1
ATOM 3217 C C . SER A 1 400 ? -26.777 8.414 42.809 1.00 54.28 400 SER A C 1
ATOM 3219 O O . SER A 1 400 ? -26.422 8.322 41.643 1.00 54.28 400 SER A O 1
ATOM 3221 N N . THR A 1 401 ? -28.043 8.668 43.138 1.00 54.31 401 THR A N 1
ATOM 3222 C CA . THR A 1 401 ? -29.170 8.796 42.199 1.00 54.31 401 THR A CA 1
ATOM 3223 C C . THR A 1 401 ? -29.070 10.025 41.284 1.00 54.31 401 THR A C 1
ATOM 3225 O O . THR A 1 401 ? -29.783 11.013 41.434 1.00 54.31 401 THR A O 1
ATOM 3228 N N . VAL A 1 402 ? -28.212 9.963 40.268 1.00 62.72 402 VAL A N 1
ATOM 3229 C CA . VAL A 1 402 ? -28.225 10.930 39.164 1.00 62.72 402 VAL A CA 1
ATOM 3230 C C . VAL A 1 402 ? -29.367 10.553 38.210 1.00 62.72 402 VAL A C 1
ATOM 3232 O O . VAL A 1 402 ? -29.463 9.400 37.793 1.00 62.72 402 VAL A O 1
ATOM 3235 N N . SER A 1 403 ? -30.234 11.511 37.853 1.00 71.00 403 SER A N 1
ATOM 3236 C CA . SER A 1 403 ? -31.375 11.330 36.923 1.00 71.00 403 SER A CA 1
ATOM 3237 C C . SER A 1 403 ? -30.999 10.543 35.652 1.00 71.00 403 SER A C 1
ATOM 3239 O O . SER A 1 403 ? -31.733 9.659 35.210 1.00 71.00 403 SER A O 1
ATOM 3241 N N . ASP A 1 404 ? -29.793 10.773 35.131 1.00 75.25 404 ASP A N 1
ATOM 3242 C CA . ASP A 1 404 ? -29.269 10.102 33.940 1.00 75.25 404 ASP A CA 1
ATOM 3243 C C . ASP A 1 404 ? -29.016 8.595 34.108 1.00 75.25 404 ASP A C 1
ATOM 3245 O O . ASP A 1 404 ? -29.141 7.850 33.138 1.00 75.25 404 ASP A O 1
ATOM 3249 N N . GLN A 1 405 ? -28.681 8.112 35.311 1.00 77.19 405 GLN A N 1
ATOM 3250 C CA . GLN A 1 405 ? -28.483 6.675 35.557 1.00 77.19 405 GLN A CA 1
ATOM 3251 C C . GLN A 1 405 ? -29.805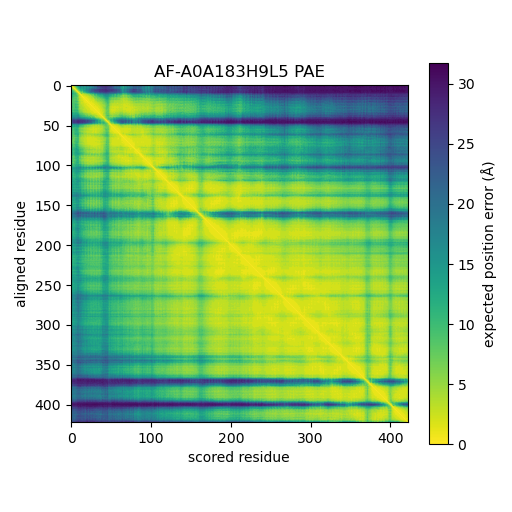 5.911 35.545 1.00 77.19 405 GLN A C 1
ATOM 3253 O O . GLN A 1 405 ? -29.855 4.795 35.032 1.00 77.19 405 GLN A O 1
ATOM 3258 N N . LYS A 1 406 ? -30.882 6.521 36.058 1.00 81.62 406 LYS A N 1
ATOM 3259 C CA . LYS A 1 406 ? -32.226 5.930 35.988 1.00 81.62 406 LYS A CA 1
ATOM 3260 C C . LYS A 1 406 ? -32.676 5.785 34.538 1.00 81.62 406 LYS A C 1
ATOM 3262 O O . LYS A 1 406 ? -33.060 4.690 34.142 1.00 81.62 406 LYS A O 1
ATOM 3267 N N . LYS A 1 407 ? -32.505 6.840 33.731 1.00 85.56 407 LYS A N 1
ATOM 3268 C CA . LYS A 1 407 ? -32.800 6.800 32.289 1.00 85.56 407 LYS A CA 1
ATOM 3269 C C . LYS A 1 407 ? -31.992 5.721 31.568 1.00 85.56 407 LYS A C 1
ATOM 3271 O O . LYS A 1 407 ? -32.549 4.967 30.781 1.00 85.56 407 LYS A O 1
ATOM 3276 N N . LEU A 1 408 ? -30.693 5.608 31.865 1.00 86.81 408 LEU A N 1
ATOM 3277 C CA . LEU A 1 408 ? -29.838 4.578 31.267 1.00 86.81 408 LEU A CA 1
ATOM 3278 C C . LEU A 1 408 ? -30.304 3.158 31.646 1.00 86.81 408 LEU A C 1
ATOM 3280 O O . LEU A 1 408 ? -30.405 2.287 30.783 1.00 86.81 408 LEU A O 1
ATOM 3284 N N . ALA A 1 409 ? -30.654 2.925 32.913 1.00 87.88 409 ALA A N 1
ATOM 3285 C CA . ALA A 1 409 ? -31.191 1.642 33.360 1.00 87.88 409 ALA A CA 1
ATOM 3286 C C . ALA A 1 409 ? -32.545 1.312 32.702 1.00 87.88 409 ALA A C 1
ATOM 3288 O O . ALA A 1 409 ? -32.764 0.176 32.290 1.00 87.88 409 ALA A O 1
ATOM 3289 N N . GLU A 1 410 ? -33.439 2.294 32.558 1.00 89.44 410 GLU A N 1
ATOM 3290 C CA . GLU A 1 410 ? -34.714 2.141 31.842 1.00 89.44 410 GLU A CA 1
ATOM 3291 C C . GLU A 1 410 ? -34.497 1.775 30.369 1.00 89.44 410 GLU A C 1
ATOM 3293 O O . GLU A 1 410 ? -35.133 0.847 29.869 1.00 89.44 410 GLU A O 1
ATOM 3298 N N . THR A 1 411 ? -33.547 2.426 29.686 1.00 91.25 411 THR A N 1
ATOM 3299 C CA . THR A 1 411 ? -33.216 2.079 28.295 1.00 91.25 411 THR A CA 1
ATOM 3300 C C . THR A 1 411 ? -32.673 0.661 28.153 1.00 91.25 411 THR A C 1
ATOM 3302 O O . THR A 1 411 ? -33.048 -0.043 27.218 1.00 91.25 411 THR A O 1
ATOM 3305 N N . PHE A 1 412 ? -31.851 0.199 29.100 1.00 91.69 412 PHE A N 1
ATOM 3306 C CA . PHE A 1 412 ? -31.351 -1.173 29.090 1.00 91.69 412 PHE A CA 1
ATOM 3307 C C . PHE A 1 412 ? -32.444 -2.203 29.363 1.00 91.69 412 PHE A C 1
ATOM 3309 O O . PHE A 1 412 ? -32.462 -3.230 28.696 1.00 91.69 412 PHE A O 1
ATOM 3316 N N . LYS A 1 413 ? -33.385 -1.922 30.272 1.00 90.81 413 LYS A N 1
ATOM 3317 C CA . LYS A 1 413 ? -34.561 -2.781 30.494 1.00 90.81 413 LYS A CA 1
ATOM 3318 C C . LYS A 1 413 ? -35.448 -2.869 29.251 1.00 90.81 413 LYS A C 1
ATOM 3320 O O . LYS A 1 413 ? -35.934 -3.943 28.920 1.00 90.81 413 LYS A O 1
ATOM 3325 N N . SER A 1 414 ? -35.630 -1.757 28.538 1.00 91.19 414 SER A N 1
ATOM 3326 C CA . SER A 1 414 ? -36.352 -1.752 27.260 1.00 91.19 414 SER A CA 1
ATOM 3327 C C . SER A 1 414 ? -35.655 -2.630 26.211 1.00 91.19 414 SER A C 1
ATOM 3329 O O . SER A 1 414 ? -36.294 -3.480 25.595 1.00 91.19 414 SER A O 1
ATOM 3331 N N . LEU A 1 415 ? -34.330 -2.494 26.061 1.00 88.44 415 LEU A N 1
ATOM 3332 C CA . LEU A 1 415 ? -33.532 -3.345 25.168 1.00 88.44 415 LEU A CA 1
ATOM 3333 C C . LEU A 1 415 ? -33.558 -4.819 25.576 1.00 88.44 415 LEU A C 1
ATOM 3335 O O . LEU A 1 415 ? -33.673 -5.674 24.705 1.00 88.44 415 LEU A O 1
ATOM 3339 N N . GLN A 1 416 ? -33.494 -5.111 26.875 1.00 90.19 416 GLN A N 1
ATOM 3340 C CA . GLN A 1 416 ? -33.619 -6.464 27.408 1.00 90.19 416 GLN A CA 1
ATOM 3341 C C . GLN A 1 416 ? -34.950 -7.097 26.985 1.00 90.19 416 GLN A C 1
ATOM 3343 O O . GLN A 1 416 ? -34.942 -8.160 26.374 1.00 90.19 416 GLN A O 1
ATOM 3348 N N . ASN A 1 417 ? -36.071 -6.403 27.205 1.00 89.19 417 ASN A N 1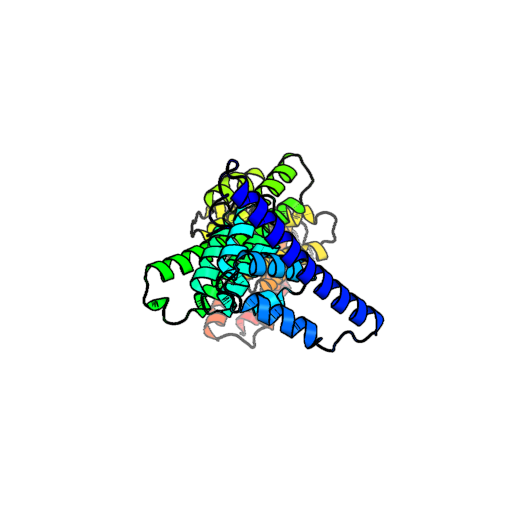
ATOM 3349 C CA . ASN A 1 417 ? -37.390 -6.887 26.794 1.00 89.19 417 ASN A CA 1
ATOM 3350 C C . ASN A 1 417 ? -37.474 -7.103 25.275 1.00 89.19 417 ASN A C 1
ATOM 3352 O O . ASN A 1 417 ? -38.103 -8.052 24.821 1.00 89.19 417 ASN A O 1
ATOM 3356 N N . MET A 1 418 ? -36.865 -6.231 24.465 1.00 87.12 418 MET A N 1
ATOM 3357 C CA . MET A 1 418 ? -36.844 -6.422 23.012 1.00 87.12 418 MET A CA 1
ATOM 3358 C C . MET A 1 418 ? -36.046 -7.669 22.619 1.00 87.12 418 MET A C 1
ATOM 3360 O O . MET A 1 418 ? -36.529 -8.447 21.807 1.00 87.12 418 MET A O 1
ATOM 3364 N N . LEU A 1 419 ? -34.870 -7.883 23.217 1.00 86.38 419 LEU A N 1
ATOM 3365 C CA . LEU A 1 419 ? -34.007 -9.039 22.954 1.00 86.38 419 LEU A CA 1
ATOM 3366 C C . LEU A 1 419 ? -34.614 -10.370 23.421 1.00 86.38 419 LEU A C 1
ATOM 3368 O O . LEU A 1 419 ? -34.414 -11.373 22.750 1.00 86.38 419 LEU A O 1
ATOM 3372 N N . GLU A 1 420 ? -35.347 -10.388 24.537 1.00 86.56 420 GLU A N 1
ATOM 3373 C CA . GLU A 1 420 ? -36.057 -11.582 25.034 1.00 86.56 420 GLU A CA 1
ATOM 3374 C C . GLU A 1 420 ? -37.220 -11.999 24.115 1.00 86.56 420 GLU A C 1
ATOM 3376 O O . GLU A 1 420 ? -37.600 -13.167 24.093 1.00 86.56 420 GLU A O 1
ATOM 3381 N N . ASN A 1 421 ? -37.763 -11.054 23.340 1.00 79.44 421 ASN A N 1
ATOM 3382 C CA . ASN A 1 421 ? -38.843 -11.281 22.377 1.00 79.44 421 ASN A CA 1
ATOM 3383 C C . ASN A 1 421 ? -38.348 -11.573 20.941 1.00 79.44 421 ASN A C 1
ATOM 3385 O O . ASN A 1 421 ? -39.177 -11.732 20.041 1.00 79.44 421 ASN A O 1
ATOM 3389 N N . MET A 1 422 ? -37.029 -11.585 20.701 1.00 73.25 422 MET A N 1
ATOM 3390 C CA . MET A 1 422 ? -36.404 -11.869 19.395 1.00 73.25 422 MET A CA 1
ATOM 3391 C C . MET A 1 422 ? -36.087 -13.343 19.191 1.00 73.25 422 MET A C 1
ATOM 3393 O O . MET A 1 422 ? -35.968 -13.697 17.991 1.00 73.25 422 MET A O 1
#

Solvent-accessible surface area (backbone atoms only — not comparable to full-atom values): 23306 Å² total; per-residue (Å²): 114,76,84,79,37,81,72,60,99,82,46,69,68,61,51,52,54,49,50,58,51,50,54,53,48,46,55,53,50,55,48,48,51,48,57,50,50,54,36,63,74,66,71,50,90,82,66,82,51,68,67,56,55,48,52,53,50,57,42,46,72,44,92,47,60,67,56,35,50,53,49,51,52,54,34,53,78,68,69,37,52,70,58,59,63,65,54,85,39,88,56,52,64,64,51,33,53,47,40,45,74,74,68,45,62,73,64,41,50,56,49,45,36,52,38,26,48,76,73,66,41,18,57,61,22,14,54,51,29,46,55,56,35,58,44,75,39,87,89,53,46,38,71,56,28,40,51,29,26,54,50,18,52,52,29,47,61,69,53,46,81,61,39,84,73,32,69,70,52,43,53,50,53,50,51,40,50,57,50,35,57,48,41,51,51,45,43,51,46,34,55,53,42,68,73,44,80,90,41,75,64,41,52,50,50,37,55,54,49,29,25,39,70,68,53,69,65,54,44,38,66,72,42,22,59,77,69,68,32,39,72,48,44,52,50,44,31,62,72,70,69,53,84,54,73,65,62,53,54,48,30,53,50,50,49,54,51,50,53,54,59,77,34,63,92,52,56,68,70,56,41,52,51,51,51,29,52,53,54,25,55,48,37,75,72,29,52,92,45,52,89,76,37,58,58,62,59,52,53,49,49,49,54,56,48,36,58,74,74,65,48,61,41,58,50,60,40,54,36,35,59,60,48,68,52,56,67,62,59,54,52,50,37,54,45,46,46,52,74,70,36,67,65,32,67,72,31,69,68,51,34,51,44,52,52,47,22,47,49,46,44,50,54,50,56,64,72,58,67,86,79,69,64,70,70,67,47,53,59,47,42,50,53,51,46,57,47,48,52,54,49,50,53,56,60,69,68,52,87,72,89,48,74,68,58,56,54,52,49,52,53,49,50,53,51,44,57,53,52,77,74,105

Mean predicted aligned error: 9.73 Å

InterPro domains:
  IPR004870 Nucleoporin, Nup155-like [PTHR10350] (11-421)
  IPR007187 Nucleoporin, Nup133/Nup155-like, C-terminal [PF03177] (3-398)
  IPR042533 Nucleoporin, Nup155-like, C-terminal, subdomain 1 [G3DSA:1.25.40.450] (1-78)
  IPR042537 Nucleoporin, Nup155-like, C-terminal, subdomain 2 [G3DSA:1.25.40.440] (80-159)
  IPR042538 Nucleoporin, Nup155-like, C-terminal, subdomain 3 [G3DSA:1.20.120.1880] (173-407)

Sequence (422 aa):
MAYKNQCGENDIFAQEAFARRKDAYKCIIDTLDRLMNDQKAAGTLDLLNPAKDLIIRKVLESKDELANVAIFKWLLDNDFSNVVLQSKSPFLEAFLHRCVEEGGSSRYLDLLWRFHERNGDHVKAASLLFQLAQRETDAFDIQRRVAYLSQAAMCIQSAGPQVDRDADLHDLVLEIRDKLDVAQIQLAARDLVQSMPQTRETITAKNNLEKQLYTVQELFEEFAVPLDLPDIKLALCFCSSTYDENAIEDFYTEIIDRELFSSEGESREVRIQRLGTRIASLSKKYSLVPKYYPLEMILSKLLNRGMREGFSPSFFHFIGTRIDAPLNAMVDTLSNMFRRDPFYQKNNTASRYLMRSALHVITKFVENSSSVYQQSRTALASKCLDLIAAFLINLSQTQSTVSDQKKLAETFKSLQNMLENM